Protein AF-0000000084680022 (afdb_homodimer)

Foldseek 3Di:
DPPDPPPDDPDPPPPPDPPPDPPDPQPPPCVLVVLLVVLVVVLVVLLVVCVVVLDCPSLLVLLQSLLCSVLVSLLVVCCNPPCVPLNNQLLVLLLVLLLVLQQVLLPVEPLVPLPPDLVVLLVVLLVSLVSSLVSNLVSCQVPLPQFALVSQLSSQLSSQSSNRRNNLSSRLVVLCVVCVSVCVVLSCLQRSLCSNLVSLLSSLLSSLLRSVQRNPRDSVRDTDPDPVSVVSSSVSSNLSSQLVCQLSVLVVVLCVVVVVPPPPVLPNSSHGPPDDPVSSVSSSCRNSVSNVVSVVVSVVSSVVSVVVRVVVVPDD/DPPDPPDDDPPPPPPPDPDPDPPPPQPPPCVLVVLLVVLVVVLVVLLVVCVVVLDCPSLLVLLQSLLCSVLVSLLVVCCNPPCVPLNNQLLVLLLVLLLVLQQVLLQVECLVPLPPDLVVLLVVLLVSLVSSLVSNLVSCQVPLPQFALVSQLSSQLSSQSSNRRNNLSSRLVVLCVVCVSVCVVLSCLQRSLCSNLVSLLSSLLSSLLRSVQRNPRDSVRDTDPDPVSVVSSSVSSNLSSQLVCQLSVLVVVLCVVVVVPPPPPLPNSPHGPPDDPVSSVSSSCRNSVSNVVSCVVSVVSSVVSVVVRVVVVPDD

Organism: Streptomyces collinus (strain DSM 40733 / Tue 365) (NCBI:txid1214242)

Secondary structure (DSSP, 8-state):
----PPP---------------------TTHHHHHHHHHHHHHHHHHHHHHHHT-GGGHHHHHHHHHHHHHHHHHHHHHHHHHHHH-HHHHHHHHHHHHHHHHHHTTS-GGGSTT--HHHHHHHHHHHHHHHHHHHHHHTTT-TT--SHHHHHHHHHHHHHHHHHHHHHHHHHHHHHHHTTTTHHHHIIIIIHHHHHHHHHHHHHHHHHHHHHHHT--TTS-----HHHHHHHHHHHHHHHHHHHHHHHHHHHHHHHHT--TTS-GGGGSS-SS--HHHHHHHHHHHHHHHHHHHHHHHHHHHHHHHH-GGGTT--/---PPPP---------------------TTHHHHHHHHHHHHHHHHHHHHHHHT-GGGHHHHHHHHHHHHHHHHHHHHHHHHHHHH-HHHHHHHHHHHHHHHHHHTTS-GGGSTT--HHHHHHHHHHHHHHHHHHHHHHTTT-TT--SHHHHHHHHHHHHHHHHHHHHHHHHHHHHHHHTTTTHHHHIIIIIHHHHHHHHHHHHHHHHHHHHHHHT--TTS-----HHHHHHHHHHHHHHHHHHHHHHHHHHHHHHHHT--TTS-GGGGSS-SS--HHHHHHHHHHHHHHHHHHHHHHHHHHHHHHHH-GGGTT--

Nearest PDB structures (foldseek):
  7d3s-assembly1_R  TM=1.912E-01  e=2.525E+00  Homo sapiens

Radius of gyration: 28.21 Å; Cα contacts (8 Å, |Δi|>4): 951; chains: 2; bounding box: 65×113×78 Å

Solvent-accessible surface area (backbone atoms only — not comparable to full-atom values): 32234 Å² total; per-residue (Å²): 136,81,78,74,77,75,83,76,75,80,74,77,74,69,77,66,82,75,72,71,74,75,74,73,79,71,66,70,88,61,54,33,59,53,51,44,53,52,48,52,50,50,46,50,51,47,50,51,50,26,63,74,62,72,42,68,51,40,46,36,26,46,38,50,48,33,18,37,46,62,39,53,31,46,52,45,41,44,46,74,73,37,23,88,80,62,31,59,51,49,46,52,40,15,20,48,40,15,29,64,56,8,30,66,47,7,24,69,48,49,93,64,42,71,76,49,52,74,63,54,39,37,53,51,26,38,51,48,51,51,49,46,52,50,34,43,51,60,58,40,60,88,40,42,84,70,49,30,38,65,52,11,32,55,40,17,21,29,16,20,18,22,20,28,22,40,23,38,32,9,42,43,45,48,52,42,30,73,45,46,62,73,51,54,67,59,43,47,53,50,45,46,54,38,31,49,52,50,34,56,47,39,13,46,37,33,8,42,34,26,14,51,33,22,52,54,34,38,85,86,38,49,74,52,93,42,68,68,36,53,52,40,43,52,52,34,14,50,47,47,21,50,37,63,42,18,52,58,50,16,53,51,52,40,30,62,73,68,64,53,55,89,71,63,76,28,59,74,80,64,46,71,52,94,59,54,74,66,50,52,50,49,28,34,49,39,24,47,48,37,36,54,58,48,36,49,61,51,51,52,51,41,49,54,52,57,64,67,42,65,72,60,78,71,56,128,137,81,77,72,78,75,82,77,76,80,74,77,76,70,78,68,81,75,72,72,74,77,73,74,76,71,65,68,87,61,54,34,58,53,50,46,52,52,49,50,51,49,47,50,52,48,50,52,52,24,63,74,62,71,41,69,51,40,48,36,26,45,39,51,48,33,19,37,44,62,38,51,29,47,52,45,41,45,46,75,73,37,23,88,80,63,31,58,50,50,47,52,40,14,20,49,41,16,28,63,56,8,29,65,45,7,25,68,46,51,92,68,40,76,77,49,52,73,64,53,40,37,53,51,27,39,51,49,51,50,49,46,51,49,34,43,52,59,58,40,60,87,40,40,84,71,50,30,38,64,51,10,33,54,40,17,21,30,18,21,17,21,18,28,21,41,22,38,31,7,42,42,45,49,52,42,29,73,46,45,64,73,50,53,67,58,42,48,53,51,45,46,53,38,29,49,53,51,34,56,48,39,13,47,38,33,9,43,35,24,14,51,35,24,51,54,34,37,84,87,38,50,75,51,91,42,68,68,36,53,51,40,42,53,52,35,14,50,47,47,19,52,38,64,42,18,53,60,49,15,52,52,51,40,31,63,73,66,63,53,53,90,71,61,76,28,56,73,82,65,47,70,51,93,59,54,73,66,50,53,51,49,28,33,51,37,26,46,48,36,36,53,59,48,35,48,62,51,51,52,51,42,50,54,52,53,63,67,41,65,73,54,78,73,56,128

Structure (mmCIF, N/CA/C/O backbone):
data_AF-0000000084680022-model_v1
#
loop_
_entity.id
_entity.type
_entity.pdbx_description
1 polymer 'Integral membrane protein'
#
loop_
_atom_site.group_PDB
_atom_site.id
_atom_site.type_symbol
_atom_site.label_atom_id
_atom_site.label_alt_id
_atom_site.label_comp_id
_atom_site.label_asym_id
_atom_site.label_entity_id
_atom_site.label_seq_id
_atom_site.pdbx_PDB_ins_code
_atom_site.Cartn_x
_atom_site.Cartn_y
_atom_site.Cartn_z
_atom_site.occupancy
_atom_site.B_iso_or_equiv
_atom_site.auth_seq_id
_atom_site.auth_comp_id
_atom_site.auth_asym_id
_atom_site.auth_atom_id
_atom_site.pdbx_PDB_model_num
ATOM 1 N N . MET A 1 1 ? -22.984 80.25 22.875 1 34.81 1 MET A N 1
ATOM 2 C CA . MET A 1 1 ? -23.125 79.312 21.781 1 34.81 1 MET A CA 1
ATOM 3 C C . MET A 1 1 ? -22.047 78.188 21.844 1 34.81 1 MET A C 1
ATOM 5 O O . MET A 1 1 ? -20.875 78.5 21.562 1 34.81 1 MET A O 1
ATOM 9 N N . THR A 1 2 ? -22.047 77.438 22.906 1 40.69 2 THR A N 1
ATOM 10 C CA . THR A 1 2 ? -21.172 76.312 23.359 1 40.69 2 THR A CA 1
ATOM 11 C C . THR A 1 2 ? -21.125 75.188 22.328 1 40.69 2 THR A C 1
ATOM 13 O O . THR A 1 2 ? -22.156 74.625 22.016 1 40.69 2 THR A O 1
ATOM 16 N N . HIS A 1 3 ? -20.281 75.375 21.344 1 40.59 3 HIS A N 1
ATOM 17 C CA . HIS A 1 3 ? -20.047 74.375 20.312 1 40.59 3 HIS A CA 1
ATOM 18 C C . HIS A 1 3 ? -19.766 73 20.922 1 40.59 3 HIS A C 1
ATOM 20 O O . HIS A 1 3 ? -18.891 72.875 21.781 1 40.59 3 HIS A O 1
ATOM 26 N N . SER A 1 4 ? -20.797 72.125 21 1 46.84 4 SER A N 1
ATOM 27 C CA . SER A 1 4 ? -20.703 70.75 21.453 1 46.84 4 SER A CA 1
ATOM 28 C C . SER A 1 4 ? -19.625 70 20.688 1 46.84 4 SER A C 1
ATOM 30 O O . SER A 1 4 ? -19.516 70.125 19.469 1 46.84 4 SER A O 1
ATOM 32 N N . PRO A 1 5 ? -18.547 69.562 21.406 1 50.31 5 PRO A N 1
ATOM 33 C CA . PRO A 1 5 ? -17.422 68.875 20.766 1 50.31 5 PRO A CA 1
ATOM 34 C C . PRO A 1 5 ? -17.891 67.688 19.875 1 50.31 5 PRO A C 1
ATOM 36 O O . PRO A 1 5 ? -18.969 67.188 20.109 1 50.31 5 PRO A O 1
ATOM 39 N N . PRO A 1 6 ? -17.453 67.625 18.625 1 50.94 6 PRO A N 1
ATOM 40 C CA . PRO A 1 6 ? -17.875 66.625 17.656 1 50.94 6 PRO A CA 1
ATOM 41 C C . PRO A 1 6 ? -17.797 65.25 18.219 1 50.94 6 PRO A C 1
ATOM 43 O O . PRO A 1 6 ? -17.047 64.938 19.172 1 50.94 6 PRO A O 1
ATOM 46 N N . PRO A 1 7 ? -18.766 64.312 17.938 1 46.91 7 PRO A N 1
ATOM 47 C CA . PRO A 1 7 ? -18.844 62.938 18.438 1 46.91 7 PRO A CA 1
ATOM 48 C C . PRO A 1 7 ? -17.547 62.156 18.234 1 46.91 7 PRO A C 1
ATOM 50 O O . PRO A 1 7 ? -16.766 62.469 17.344 1 46.91 7 PRO A O 1
ATOM 53 N N . GLY A 1 8 ? -16.922 61.625 19.266 1 40.09 8 GLY A N 1
ATOM 54 C CA . GLY A 1 8 ? -15.68 60.875 19.406 1 40.09 8 GLY A CA 1
ATOM 55 C C . GLY A 1 8 ? -15.523 59.812 18.344 1 40.09 8 GLY A C 1
ATOM 56 O O . GLY A 1 8 ? -16.5 59.375 17.734 1 40.09 8 GLY A O 1
ATOM 57 N N . MET A 1 9 ? -14.398 59.75 17.578 1 48.31 9 MET A N 1
ATOM 58 C CA . MET A 1 9 ? -13.992 58.781 16.562 1 48.31 9 MET A CA 1
ATOM 59 C C . MET A 1 9 ? -14.281 57.344 17.031 1 48.31 9 MET A C 1
ATOM 61 O O . MET A 1 9 ? -14.062 57.031 18.203 1 48.31 9 MET A O 1
ATOM 65 N N . PRO A 1 10 ? -15.18 56.625 16.266 1 48.75 10 PRO A N 1
ATOM 66 C CA . PRO A 1 10 ? -15.445 55.25 16.688 1 48.75 10 PRO A CA 1
ATOM 67 C C . PRO A 1 10 ? -14.164 54.469 17 1 48.75 10 PRO A C 1
ATOM 69 O O . PRO A 1 10 ? -13.148 54.656 16.312 1 48.75 10 PRO A O 1
ATOM 72 N N . ARG A 1 11 ? -13.898 54.125 18.234 1 49.25 11 ARG A N 1
ATOM 73 C CA . ARG A 1 11 ? -12.789 53.25 18.625 1 49.25 11 ARG A CA 1
ATOM 74 C C . ARG A 1 11 ? -12.703 52.031 17.719 1 49.25 11 ARG A C 1
ATOM 76 O O . ARG A 1 11 ? -13.695 51.312 17.547 1 49.25 11 ARG A O 1
ATOM 83 N N . ALA A 1 12 ? -11.797 51.969 16.781 1 50.91 12 ALA A N 1
ATOM 84 C CA . ALA A 1 12 ? -11.492 50.781 16.016 1 50.91 12 ALA A CA 1
ATOM 85 C C . ALA A 1 12 ? -11.492 49.531 16.922 1 50.91 12 ALA A C 1
ATOM 87 O O . ALA A 1 12 ? -10.75 49.5 17.906 1 50.91 12 ALA A O 1
ATOM 88 N N . ARG A 1 13 ? -12.617 48.812 17.031 1 41.69 13 ARG A N 1
ATOM 89 C CA . ARG A 1 13 ? -12.602 47.5 17.703 1 41.69 13 ARG A CA 1
ATOM 90 C C . ARG A 1 13 ? -11.398 46.688 17.266 1 41.69 13 ARG A C 1
ATOM 92 O O . ARG A 1 13 ? -11.258 46.344 16.094 1 41.69 13 ARG A O 1
ATOM 99 N N . ILE A 1 14 ? -10.289 46.75 17.953 1 44.25 14 ILE A N 1
ATOM 100 C CA . ILE A 1 14 ? -9.188 45.812 17.719 1 44.25 14 ILE A CA 1
ATOM 101 C C . ILE A 1 14 ? -9.734 44.375 17.641 1 44.25 14 ILE A C 1
ATOM 103 O O . ILE A 1 14 ? -10.414 43.906 18.547 1 44.25 14 ILE A O 1
ATOM 107 N N . PRO A 1 15 ? -9.914 43.875 16.391 1 42.03 15 PRO A N 1
ATOM 108 C CA . PRO A 1 15 ? -10.344 42.469 16.391 1 42.03 15 PRO A CA 1
ATOM 109 C C . PRO A 1 15 ? -9.648 41.625 17.469 1 42.03 15 PRO A C 1
ATOM 111 O O . PRO A 1 15 ? -8.508 41.938 17.844 1 42.03 15 PRO A O 1
ATOM 114 N N . GLY A 1 16 ? -10.359 41.125 18.469 1 39.59 16 GLY A N 1
ATOM 115 C CA . GLY A 1 16 ? -9.852 40.219 19.484 1 39.59 16 GLY A CA 1
ATOM 116 C C . GLY A 1 16 ? -8.812 39.25 18.969 1 39.59 16 GLY A C 1
ATOM 117 O O . GLY A 1 16 ? -8.641 39.125 17.75 1 39.59 16 GLY A O 1
ATOM 118 N N . PRO A 1 17 ? -7.875 38.844 19.797 1 39.25 17 PRO A N 1
ATOM 119 C CA . PRO A 1 17 ? -6.828 37.906 19.375 1 39.25 17 PRO A CA 1
ATOM 120 C C . PRO A 1 17 ? -7.371 36.75 18.547 1 39.25 17 PRO A C 1
ATOM 122 O O . PRO A 1 17 ? -8.492 36.281 18.781 1 39.25 17 PRO A O 1
ATOM 125 N N . GLN A 1 18 ? -7.137 36.688 17.281 1 37.09 18 GLN A N 1
ATOM 126 C CA . GLN A 1 18 ? -7.441 35.562 16.438 1 37.09 18 GLN A CA 1
ATOM 127 C C . GLN A 1 18 ? -7.211 34.25 17.188 1 37.09 18 GLN A C 1
ATOM 129 O O . GLN A 1 18 ? -6.176 34.062 17.828 1 37.09 18 GLN A O 1
ATOM 134 N N . GLN A 1 19 ? -8.25 33.594 17.734 1 39 19 GLN A N 1
ATOM 135 C CA . GLN A 1 19 ? -8.133 32.25 18.344 1 39 19 GLN A CA 1
ATOM 136 C C . GLN A 1 19 ? -7.102 31.406 17.625 1 39 19 GLN A C 1
ATOM 138 O O . GLN A 1 19 ? -7.047 31.406 16.391 1 39 19 GLN A O 1
ATOM 143 N N . PRO A 1 20 ? -5.965 31.078 18.234 1 38.44 20 PRO A N 1
ATOM 144 C CA . PRO A 1 20 ? -4.992 30.203 17.594 1 38.44 20 PRO A CA 1
ATOM 145 C C . PRO A 1 20 ? -5.648 29.062 16.812 1 38.44 20 PRO A C 1
ATOM 147 O O . PRO A 1 20 ? -6.766 28.641 17.141 1 38.44 20 PRO A O 1
ATOM 150 N N . PRO A 1 21 ? -5.398 28.891 15.594 1 38.5 21 PRO A N 1
ATOM 151 C CA . PRO A 1 21 ? -5.984 27.766 14.852 1 38.5 21 PRO A CA 1
ATOM 152 C C . PRO A 1 21 ? -6.035 26.484 15.68 1 38.5 21 PRO A C 1
ATOM 154 O O . PRO A 1 21 ? -5.223 26.297 16.594 1 38.5 21 PRO A O 1
ATOM 157 N N . PRO A 1 22 ? -7.164 25.875 15.867 1 39.44 22 PRO A N 1
ATOM 158 C CA . PRO A 1 22 ? -7.25 24.656 16.672 1 39.44 22 PRO A CA 1
ATOM 159 C C . PRO A 1 22 ? -6.066 23.734 16.453 1 39.44 22 PRO A C 1
ATOM 161 O O . PRO A 1 22 ? -5.469 23.719 15.375 1 39.44 22 PRO A O 1
ATOM 164 N N . PRO A 1 23 ? -5.352 23.312 17.5 1 38.84 23 PRO A N 1
ATOM 165 C CA . PRO A 1 23 ? -4.207 22.406 17.406 1 38.84 23 PRO A CA 1
ATOM 166 C C . PRO A 1 23 ? -4.469 21.219 16.484 1 38.84 23 PRO A C 1
ATOM 168 O O . PRO A 1 23 ? -5.617 20.828 16.297 1 38.84 23 PRO A O 1
ATOM 171 N N . PHE A 1 24 ? -3.744 21.016 15.508 1 42.38 24 PHE A N 1
ATOM 172 C CA . PHE A 1 24 ? -3.818 19.844 14.656 1 42.38 24 PHE A CA 1
ATOM 173 C C . PHE A 1 24 ? -4.148 18.609 15.477 1 42.38 24 PHE A C 1
ATOM 175 O O . PHE A 1 24 ? -3.594 18.406 16.562 1 42.38 24 PHE A O 1
ATOM 182 N N . PRO A 1 25 ? -5.316 18.141 15.414 1 44.28 25 PRO A N 1
ATOM 183 C CA . PRO A 1 25 ? -5.602 16.953 16.219 1 44.28 25 PRO A CA 1
ATOM 184 C C . PRO A 1 25 ? -4.465 15.938 16.188 1 44.28 25 PRO A C 1
ATOM 186 O O . PRO A 1 25 ? -3.945 15.609 15.117 1 44.28 25 PRO A O 1
ATOM 189 N N . ARG A 1 26 ? -3.607 15.758 17.266 1 48.06 26 ARG A N 1
ATOM 190 C CA . ARG A 1 26 ? -2.439 14.914 17.516 1 48.06 26 ARG A CA 1
ATOM 191 C C . ARG A 1 26 ? -2.781 13.438 17.344 1 48.06 26 ARG A C 1
ATOM 193 O O . ARG A 1 26 ? -3.809 12.969 17.828 1 48.06 26 ARG A O 1
ATOM 200 N N . ILE A 1 27 ? -2.566 12.781 16.203 1 52.75 27 ILE A N 1
ATOM 201 C CA . ILE A 1 27 ? -2.557 11.328 16.25 1 52.75 27 ILE A CA 1
ATOM 202 C C . ILE A 1 27 ? -1.976 10.859 17.594 1 52.75 27 ILE A C 1
ATOM 204 O O . ILE A 1 27 ? -1.003 11.43 18.078 1 52.75 27 ILE A O 1
ATOM 208 N N . ALA A 1 28 ? -2.863 10.055 18.344 1 55.22 28 ALA A N 1
ATOM 209 C CA . ALA A 1 28 ? -2.414 9.57 19.641 1 55.22 28 ALA A CA 1
ATOM 210 C C . ALA A 1 28 ? -0.95 9.141 19.594 1 55.22 28 ALA A C 1
ATOM 212 O O . ALA A 1 28 ? -0.526 8.469 18.656 1 55.22 28 ALA A O 1
ATOM 213 N N . ALA A 1 29 ? -0.15 9.586 20.328 1 65.69 29 ALA A N 1
ATOM 214 C CA . ALA A 1 29 ? 1.245 9.227 20.547 1 65.69 29 ALA A CA 1
ATOM 215 C C . ALA A 1 29 ? 1.397 7.715 20.719 1 65.69 29 ALA A C 1
ATOM 217 O O . ALA A 1 29 ? 0.64 7.09 21.469 1 65.69 29 ALA A O 1
ATOM 218 N N . GLY A 1 30 ? 2.041 6.984 19.688 1 80.12 30 GLY A N 1
ATOM 219 C CA . GLY A 1 30 ? 2.393 5.578 19.844 1 80.12 30 GLY A CA 1
ATOM 220 C C . GLY A 1 30 ? 1.586 4.664 18.938 1 80.12 30 GLY A C 1
ATOM 221 O O . GLY A 1 30 ? 1.632 3.441 19.078 1 80.12 30 GLY A O 1
ATOM 222 N N . LEU A 1 31 ? 0.825 5.129 18.078 1 80.69 31 LEU A N 1
ATOM 223 C CA . LEU A 1 31 ? 0.017 4.332 17.172 1 80.69 31 LEU A CA 1
ATOM 224 C C . LEU A 1 31 ? 0.897 3.424 16.312 1 80.69 31 LEU A C 1
ATOM 226 O O . LEU A 1 31 ? 0.506 2.299 15.992 1 80.69 31 LEU A O 1
ATOM 230 N N . TRP A 1 32 ? 2.088 3.895 16.016 1 87.94 32 TRP A N 1
ATOM 231 C CA . TRP A 1 32 ? 2.971 3.092 15.18 1 87.94 32 TRP A CA 1
ATOM 232 C C . TRP A 1 32 ? 3.396 1.816 15.898 1 87.94 32 TRP A C 1
ATOM 234 O O . TRP A 1 32 ? 3.521 0.758 15.281 1 87.94 32 TRP A O 1
ATOM 244 N N . LYS A 1 33 ? 3.527 1.82 17.234 1 90.81 33 LYS A N 1
ATOM 245 C CA . LYS A 1 33 ? 3.891 0.632 18 1 90.81 33 LYS A CA 1
ATOM 246 C C . LYS A 1 33 ? 2.75 -0.382 18.016 1 90.81 33 LYS A C 1
ATOM 248 O O . LYS A 1 33 ? 2.982 -1.586 17.875 1 90.81 33 LYS A O 1
ATOM 253 N N . ARG A 1 34 ? 1.605 0.079 18.156 1 86.81 34 ARG A N 1
ATOM 254 C CA . ARG A 1 34 ? 0.437 -0.795 18.172 1 86.81 34 ARG A CA 1
ATOM 255 C C . ARG A 1 34 ? 0.204 -1.418 16.797 1 86.81 34 ARG A C 1
ATOM 257 O O . ARG A 1 34 ? -0.15 -2.596 16.703 1 86.81 34 ARG A O 1
ATOM 264 N N . CYS A 1 35 ? 0.369 -0.614 15.766 1 88.69 35 CYS A N 1
ATOM 265 C CA . CYS A 1 35 ? 0.214 -1.122 14.414 1 88.69 35 CYS A CA 1
ATOM 266 C C . CYS A 1 35 ? 1.272 -2.174 14.102 1 88.69 35 CYS A C 1
ATOM 268 O O . CYS A 1 35 ? 0.98 -3.18 13.453 1 88.69 35 CYS A O 1
ATOM 270 N N . LEU A 1 36 ? 2.451 -1.924 14.586 1 92.75 36 LEU A N 1
ATOM 271 C CA . LEU A 1 36 ? 3.518 -2.891 14.352 1 92.75 36 LEU A CA 1
ATOM 272 C C . LEU A 1 36 ? 3.236 -4.199 15.086 1 92.75 36 LEU A C 1
ATOM 274 O O . LEU A 1 36 ? 3.293 -5.273 14.492 1 92.75 36 LEU A O 1
ATOM 278 N N . ALA A 1 37 ? 2.928 -4.074 16.344 1 92.88 37 ALA A N 1
ATOM 279 C CA . ALA A 1 37 ? 2.648 -5.258 17.156 1 92.88 37 ALA A CA 1
ATOM 280 C C . ALA A 1 37 ? 1.418 -5.996 16.641 1 92.88 37 ALA A C 1
ATOM 282 O O . ALA A 1 37 ? 1.44 -7.223 16.484 1 92.88 37 ALA A O 1
ATOM 283 N N . GLY A 1 38 ? 0.369 -5.285 16.406 1 91.06 38 GLY A N 1
ATOM 284 C CA . GLY A 1 38 ? -0.842 -5.891 15.875 1 91.06 38 GLY A CA 1
ATOM 285 C C . GLY A 1 38 ? -0.647 -6.512 14.508 1 91.06 38 GLY A C 1
ATOM 286 O O . GLY A 1 38 ? -1.161 -7.602 14.234 1 91.06 38 GLY A O 1
ATOM 287 N N . GLY A 1 39 ? 0.062 -5.781 13.617 1 92.62 39 GLY A N 1
ATOM 288 C CA . GLY A 1 39 ? 0.348 -6.312 12.297 1 92.62 39 GLY A CA 1
ATOM 289 C C . GLY A 1 39 ? 1.192 -7.574 12.336 1 92.62 39 GLY A C 1
ATOM 290 O O . GLY A 1 39 ? 0.933 -8.523 11.594 1 92.62 39 GLY A O 1
ATOM 291 N N . LEU A 1 40 ? 2.207 -7.586 13.195 1 92.56 40 LEU A N 1
ATOM 292 C CA . LEU A 1 40 ? 3.061 -8.758 13.328 1 92.56 40 LEU A CA 1
ATOM 293 C C . LEU A 1 40 ? 2.279 -9.938 13.891 1 92.56 40 LEU A C 1
ATOM 295 O O . LEU A 1 40 ? 2.453 -11.078 13.445 1 92.56 40 LEU A O 1
ATOM 299 N N . ALA A 1 41 ? 1.472 -9.695 14.859 1 92.56 41 ALA A N 1
ATOM 300 C CA . ALA A 1 41 ? 0.63 -10.75 15.422 1 92.56 41 ALA A CA 1
ATOM 301 C C . ALA A 1 41 ? -0.311 -11.32 14.367 1 92.56 41 ALA A C 1
ATOM 303 O O . ALA A 1 41 ? -0.448 -12.547 14.242 1 92.56 41 ALA A O 1
ATOM 304 N N . ALA A 1 42 ? -0.919 -10.461 13.633 1 91.25 42 ALA A N 1
ATOM 305 C CA . ALA A 1 42 ? -1.831 -10.898 12.578 1 91.25 42 ALA A CA 1
ATOM 306 C C . ALA A 1 42 ? -1.092 -11.703 11.508 1 91.25 42 ALA A C 1
ATOM 308 O O . ALA A 1 42 ? -1.573 -12.75 11.062 1 91.25 42 ALA A O 1
ATOM 309 N N . TRP A 1 43 ? 0.002 -11.172 11.125 1 91.75 43 TRP A N 1
ATOM 310 C CA . TRP A 1 43 ? 0.792 -11.875 10.117 1 91.75 43 TRP A CA 1
ATOM 311 C C . TRP A 1 43 ? 1.184 -13.266 10.602 1 91.75 43 TRP A C 1
ATOM 313 O O . TRP A 1 43 ? 1.077 -14.242 9.852 1 91.75 43 TRP A O 1
ATOM 323 N N . THR A 1 44 ? 1.642 -13.367 11.836 1 90.88 44 THR A N 1
ATOM 324 C CA . THR A 1 44 ? 2.055 -14.641 12.414 1 90.88 44 THR A CA 1
ATOM 325 C C . THR A 1 44 ? 0.874 -15.602 12.492 1 90.88 44 THR A C 1
ATOM 327 O O . THR A 1 44 ? 1.006 -16.781 12.172 1 90.88 44 THR A O 1
ATOM 330 N N . LEU A 1 45 ? -0.24 -15.117 12.883 1 88.88 45 LEU A N 1
ATOM 331 C CA . LEU A 1 45 ? -1.433 -15.953 12.984 1 88.88 45 LEU A CA 1
ATOM 332 C C . LEU A 1 45 ? -1.847 -16.484 11.609 1 88.88 45 LEU A C 1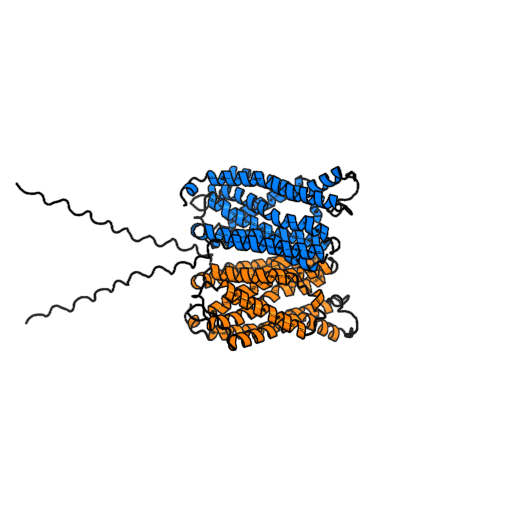
ATOM 334 O O . LEU A 1 45 ? -2.188 -17.656 11.469 1 88.88 45 LEU A O 1
ATOM 338 N N . ILE A 1 46 ? -1.797 -15.641 10.625 1 87 46 ILE A N 1
ATOM 339 C CA . ILE A 1 46 ? -2.154 -16.047 9.266 1 87 46 ILE A CA 1
ATOM 340 C C . ILE A 1 46 ? -1.137 -17.047 8.742 1 87 46 ILE A C 1
ATOM 342 O O . ILE A 1 46 ? -1.504 -18.031 8.086 1 87 46 ILE A O 1
ATOM 346 N N . ALA A 1 47 ? 0.088 -16.828 9.016 1 86.25 47 ALA A N 1
ATOM 347 C CA . ALA A 1 47 ? 1.146 -17.734 8.586 1 86.25 47 ALA A CA 1
ATOM 348 C C . ALA A 1 47 ? 0.976 -19.109 9.219 1 86.25 47 ALA A C 1
ATOM 350 O O . ALA A 1 47 ? 1.122 -20.141 8.547 1 86.25 47 ALA A O 1
ATOM 351 N N . VAL A 1 48 ? 0.691 -19.094 10.508 1 85.31 48 VAL A N 1
ATOM 352 C CA . VAL A 1 48 ? 0.494 -20.359 11.227 1 85.31 48 VAL A CA 1
ATOM 353 C C . VAL A 1 48 ? -0.724 -21.078 10.664 1 85.31 48 VAL A C 1
ATOM 355 O O . VAL A 1 48 ? -0.682 -22.297 10.445 1 85.31 48 VAL A O 1
ATOM 358 N N . ALA A 1 49 ? -1.783 -20.391 10.375 1 82.62 49 ALA A N 1
ATOM 359 C CA . ALA A 1 49 ? -2.98 -21 9.789 1 82.62 49 ALA A CA 1
ATOM 360 C C . ALA A 1 49 ? -2.695 -21.547 8.398 1 82.62 49 ALA A C 1
ATOM 362 O O . ALA A 1 49 ? -3.16 -22.641 8.047 1 82.62 49 ALA A O 1
ATOM 363 N N . ALA A 1 50 ? -2.012 -20.781 7.637 1 80.56 50 ALA A N 1
ATOM 364 C CA . ALA A 1 50 ? -1.646 -21.234 6.297 1 80.56 50 ALA A CA 1
ATOM 365 C C . ALA A 1 50 ? -0.777 -22.484 6.355 1 80.56 50 ALA A C 1
ATOM 367 O O . ALA A 1 50 ? -0.945 -23.391 5.547 1 80.56 50 ALA A O 1
ATOM 368 N N . TYR A 1 51 ? 0.167 -22.453 7.285 1 77.56 51 TYR A N 1
ATOM 369 C CA . TYR A 1 51 ? 1.046 -23.609 7.461 1 77.56 51 TYR A CA 1
ATOM 370 C C . TYR A 1 51 ? 0.254 -24.844 7.879 1 77.56 51 TYR A C 1
ATOM 372 O O . TYR A 1 51 ? 0.491 -25.938 7.371 1 77.56 51 TYR A O 1
ATOM 380 N N . ALA A 1 52 ? -0.723 -24.656 8.719 1 80.12 52 ALA A N 1
ATOM 381 C CA . ALA A 1 52 ? -1.525 -25.766 9.242 1 80.12 52 ALA A CA 1
ATOM 382 C C . ALA A 1 52 ? -2.479 -26.312 8.18 1 80.12 52 ALA A C 1
ATOM 384 O O . ALA A 1 52 ? -2.705 -27.516 8.102 1 80.12 52 ALA A O 1
ATOM 385 N N . THR A 1 53 ? -2.965 -25.438 7.324 1 75.62 53 THR A N 1
ATOM 386 C CA . THR A 1 53 ? -3.959 -25.859 6.344 1 75.62 53 THR A CA 1
ATOM 387 C C . THR A 1 53 ? -3.297 -26.172 5.008 1 75.62 53 THR A C 1
ATOM 389 O O . THR A 1 53 ? -3.93 -26.75 4.121 1 75.62 53 THR A O 1
ATOM 392 N N . ARG A 1 54 ? -2.08 -25.844 4.863 1 72.19 54 ARG A N 1
ATOM 393 C CA . ARG A 1 54 ? -1.334 -26 3.621 1 72.19 54 ARG A CA 1
ATOM 394 C C . ARG A 1 54 ? -2.086 -25.391 2.447 1 72.19 54 ARG A C 1
ATOM 396 O O . ARG A 1 54 ? -2.088 -25.938 1.345 1 72.19 54 ARG A O 1
ATOM 403 N N . GLY A 1 55 ? -2.881 -24.391 2.807 1 72.38 55 GLY A N 1
ATOM 404 C CA . GLY A 1 55 ? -3.686 -23.766 1.771 1 72.38 55 GLY A CA 1
ATOM 405 C C . GLY A 1 55 ? -3.074 -22.484 1.237 1 72.38 55 GLY A C 1
ATOM 406 O O . GLY A 1 55 ? -2.461 -21.719 1.988 1 72.38 55 GLY A O 1
ATOM 407 N N . ALA A 1 56 ? -3.211 -22.281 -0.027 1 75.44 56 ALA A N 1
ATOM 408 C CA . ALA A 1 56 ? -2.656 -21.109 -0.703 1 75.44 56 ALA A CA 1
ATOM 409 C C . ALA A 1 56 ? -3.57 -19.906 -0.538 1 75.44 56 ALA A C 1
ATOM 411 O O . ALA A 1 56 ? -3.199 -18.781 -0.902 1 75.44 56 ALA A O 1
ATOM 412 N N . ALA A 1 57 ? -4.676 -20.156 0.169 1 76.44 57 ALA A N 1
ATOM 413 C CA . ALA A 1 57 ? -5.68 -19.109 0.255 1 76.44 57 ALA A CA 1
ATOM 414 C C . ALA A 1 57 ? -5.16 -17.922 1.054 1 76.44 57 ALA A C 1
ATOM 416 O O . ALA A 1 57 ? -5.543 -16.766 0.799 1 76.44 57 ALA A O 1
ATOM 417 N N . ALA A 1 58 ? -4.203 -18.125 1.932 1 84.12 58 ALA A N 1
ATOM 418 C CA . ALA A 1 58 ? -3.727 -17.078 2.836 1 84.12 58 ALA A CA 1
ATOM 419 C C . ALA A 1 58 ? -2.529 -16.344 2.242 1 84.12 58 ALA A C 1
ATOM 421 O O . ALA A 1 58 ? -2.107 -15.312 2.764 1 84.12 58 ALA A O 1
ATOM 422 N N . LEU A 1 59 ? -2.066 -16.766 1.119 1 85.19 59 LEU A N 1
ATOM 423 C CA . LEU A 1 59 ? -0.81 -16.281 0.567 1 85.19 59 LEU A CA 1
ATOM 424 C C . LEU A 1 59 ? -0.906 -14.797 0.235 1 85.19 59 LEU A C 1
ATOM 426 O O . LEU A 1 59 ? -0.01 -14.016 0.573 1 85.19 59 LEU A O 1
ATOM 430 N N . PRO A 1 60 ? -2 -14.414 -0.333 1 85.94 60 PRO A N 1
ATOM 431 C CA . PRO A 1 60 ? -2.068 -12.992 -0.659 1 85.94 60 PRO A CA 1
ATOM 432 C C . PRO A 1 60 ? -1.992 -12.094 0.577 1 85.94 60 PRO A C 1
ATOM 434 O O . PRO A 1 60 ? -1.281 -11.086 0.572 1 85.94 60 PRO A O 1
ATOM 437 N N . ALA A 1 61 ? -2.689 -12.484 1.608 1 89.5 61 ALA A N 1
ATOM 438 C CA . ALA A 1 61 ? -2.67 -11.711 2.844 1 89.5 61 ALA A CA 1
ATOM 439 C C . ALA A 1 61 ? -1.274 -11.688 3.459 1 89.5 61 ALA A C 1
ATOM 441 O O . ALA A 1 61 ? -0.823 -10.656 3.961 1 89.5 61 ALA A O 1
ATOM 442 N N . LEU A 1 62 ? -0.65 -12.781 3.377 1 89.81 62 LEU A N 1
ATOM 443 C CA . LEU A 1 62 ? 0.692 -12.883 3.939 1 89.81 62 LEU A CA 1
ATOM 444 C C . LEU A 1 62 ? 1.674 -12.008 3.166 1 89.81 62 LEU A C 1
ATOM 446 O O . LEU A 1 62 ? 2.5 -11.32 3.766 1 89.81 62 LEU A O 1
ATOM 450 N N . VAL A 1 63 ? 1.548 -12.055 1.9 1 89.12 63 VAL A N 1
ATOM 451 C CA . VAL A 1 63 ? 2.449 -11.297 1.038 1 89.12 63 VAL A CA 1
ATOM 452 C C . VAL A 1 63 ? 2.219 -9.805 1.236 1 89.12 63 VAL A C 1
ATOM 454 O O . VAL A 1 63 ? 3.17 -9.039 1.431 1 89.12 63 VAL A O 1
ATOM 457 N N . LEU A 1 64 ? 1.019 -9.414 1.271 1 91.31 64 LEU A N 1
ATOM 458 C CA . LEU A 1 64 ? 0.693 -7.992 1.375 1 91.31 64 LEU A CA 1
ATOM 459 C C . LEU A 1 64 ? 1.028 -7.461 2.764 1 91.31 64 LEU A C 1
ATOM 461 O O . LEU A 1 64 ? 1.67 -6.414 2.895 1 91.31 64 LEU A O 1
ATOM 465 N N . LEU A 1 65 ? 0.58 -8.172 3.746 1 92 65 LEU A N 1
ATOM 466 C CA . LEU A 1 65 ? 0.866 -7.719 5.105 1 92 65 LEU A CA 1
ATOM 467 C C . LEU A 1 65 ? 2.363 -7.758 5.387 1 92 65 LEU A C 1
ATOM 469 O O . LEU A 1 65 ? 2.912 -6.832 5.984 1 92 65 LEU A O 1
ATOM 473 N N . GLY A 1 66 ? 2.992 -8.766 4.988 1 91.56 66 GLY A N 1
ATOM 474 C CA . GLY A 1 66 ? 4.43 -8.875 5.188 1 91.56 66 GLY A CA 1
ATOM 475 C C . GLY A 1 66 ? 5.211 -7.781 4.48 1 91.56 66 GLY A C 1
ATOM 476 O O . GLY A 1 66 ? 6.16 -7.23 5.043 1 91.56 66 GLY A O 1
ATOM 477 N N . GLY A 1 67 ? 4.852 -7.477 3.285 1 91.88 67 GLY A N 1
ATOM 478 C CA . GLY A 1 67 ? 5.582 -6.512 2.477 1 91.88 67 GLY A CA 1
ATOM 479 C C . GLY A 1 67 ? 5.305 -5.074 2.865 1 91.88 67 GLY A C 1
ATOM 480 O O . GLY A 1 67 ? 6.164 -4.203 2.703 1 91.88 67 GLY A O 1
ATOM 481 N N . PHE A 1 68 ? 4.125 -4.801 3.412 1 93.75 68 PHE A N 1
ATOM 482 C CA . PHE A 1 68 ? 3.732 -3.41 3.611 1 93.75 68 PHE A CA 1
ATOM 483 C C . PHE A 1 68 ? 3.781 -3.041 5.09 1 93.75 68 PHE A C 1
ATOM 485 O O . PHE A 1 68 ? 3.777 -1.859 5.438 1 93.75 68 PHE A O 1
ATOM 492 N N . LEU A 1 69 ? 3.816 -4.008 5.977 1 93.94 69 LEU A N 1
ATOM 493 C CA . LEU A 1 69 ? 3.699 -3.715 7.402 1 93.94 69 LEU A CA 1
ATOM 494 C C . LEU A 1 69 ? 4.809 -2.771 7.855 1 93.94 69 LEU A C 1
ATOM 496 O O . LEU A 1 69 ? 4.531 -1.674 8.344 1 93.94 69 LEU A O 1
ATOM 500 N N . VAL A 1 70 ? 6.031 -3.123 7.598 1 94.44 70 VAL A N 1
ATOM 501 C CA . VAL A 1 70 ? 7.16 -2.348 8.094 1 94.44 70 VAL A CA 1
ATOM 502 C C . VAL A 1 70 ? 7.203 -0.99 7.395 1 94.44 70 VAL A C 1
ATOM 504 O O . VAL A 1 70 ? 7.309 0.049 8.047 1 94.44 70 VAL A O 1
ATOM 507 N N . PRO A 1 71 ? 7.008 -0.905 6.121 1 95.94 71 PRO A N 1
ATOM 508 C CA . PRO A 1 71 ? 7.02 0.391 5.438 1 95.94 71 PRO A CA 1
ATOM 509 C C . PRO A 1 71 ? 5.922 1.328 5.934 1 95.94 71 PRO A C 1
ATOM 511 O O . PRO A 1 71 ? 6.18 2.506 6.195 1 95.94 71 PRO A O 1
ATOM 514 N N . VAL A 1 72 ? 4.73 0.83 6.137 1 93.06 72 VAL A N 1
ATOM 515 C CA . VAL A 1 72 ? 3.609 1.666 6.555 1 93.06 72 VAL A CA 1
ATOM 516 C C . VAL A 1 72 ? 3.807 2.107 8.008 1 93.06 72 VAL A C 1
ATOM 518 O O . VAL A 1 72 ? 3.561 3.268 8.344 1 93.06 72 VAL A O 1
ATOM 521 N N . VAL A 1 73 ? 4.242 1.235 8.797 1 93.62 73 VAL A N 1
ATOM 522 C CA . VAL A 1 73 ? 4.488 1.562 10.195 1 93.62 73 VAL A CA 1
ATOM 523 C C . VAL A 1 73 ? 5.566 2.639 10.297 1 93.62 73 VAL A C 1
ATOM 525 O O . VAL A 1 73 ? 5.484 3.533 11.141 1 93.62 73 VAL A O 1
ATOM 528 N N . PHE A 1 74 ? 6.574 2.551 9.484 1 94.81 74 PHE A N 1
ATOM 529 C CA . PHE A 1 74 ? 7.613 3.574 9.484 1 94.81 74 PHE A CA 1
ATOM 530 C C . PHE A 1 74 ? 7.027 4.941 9.148 1 94.81 74 PHE A C 1
ATOM 532 O O . PHE A 1 74 ? 7.371 5.941 9.781 1 94.81 74 PHE A O 1
ATOM 539 N N . VAL A 1 75 ? 6.215 4.984 8.117 1 90.88 75 VAL A N 1
ATOM 540 C CA . VAL A 1 75 ? 5.598 6.25 7.727 1 90.88 75 VAL A CA 1
ATOM 541 C C . VAL A 1 75 ? 4.785 6.809 8.891 1 90.88 75 VAL A C 1
ATOM 543 O O . VAL A 1 75 ? 4.816 8.016 9.156 1 90.88 75 VAL A O 1
ATOM 546 N N . LEU A 1 76 ? 4.098 5.949 9.578 1 89.25 76 LEU A N 1
ATOM 547 C CA . LEU A 1 76 ? 3.336 6.375 10.742 1 89.25 76 LEU A CA 1
ATOM 548 C C . LEU A 1 76 ? 4.262 6.91 11.836 1 89.25 76 LEU A C 1
ATOM 550 O O . LEU A 1 76 ? 3.975 7.938 12.445 1 89.25 76 LEU A O 1
ATOM 554 N N . TRP A 1 77 ? 5.316 6.211 12.016 1 92.94 77 TRP A N 1
ATOM 555 C CA . TRP A 1 77 ? 6.312 6.648 12.984 1 92.94 77 TRP A CA 1
ATOM 556 C C . TRP A 1 77 ? 6.898 8 12.594 1 92.94 77 TRP A C 1
ATOM 558 O O . TRP A 1 77 ? 6.996 8.906 13.422 1 92.94 77 TRP A O 1
ATOM 568 N N . ALA A 1 78 ? 7.324 8.125 11.344 1 93 78 ALA A N 1
ATOM 569 C CA . ALA A 1 78 ? 7.895 9.367 10.836 1 93 78 ALA A CA 1
ATOM 570 C C . ALA A 1 78 ? 6.891 10.516 10.938 1 93 78 ALA A C 1
ATOM 572 O O . ALA A 1 78 ? 7.266 11.648 11.227 1 93 78 ALA A O 1
ATOM 573 N N . TYR A 1 79 ? 5.688 10.156 10.641 1 86.69 79 TYR A N 1
ATOM 574 C CA . TYR A 1 79 ? 4.613 11.141 10.758 1 86.69 79 TYR A CA 1
ATOM 575 C C . TYR A 1 79 ? 4.473 11.617 12.203 1 86.69 79 TYR A C 1
ATOM 577 O O . TYR A 1 79 ? 4.402 12.82 12.453 1 86.69 79 TYR A O 1
ATOM 585 N N . GLU A 1 80 ? 4.469 10.758 13.133 1 86 80 GLU A N 1
ATOM 586 C CA . GLU A 1 80 ? 4.266 11.086 14.539 1 86 80 GLU A CA 1
ATOM 587 C C . GLU A 1 80 ? 5.457 11.859 15.102 1 86 80 GLU A C 1
ATOM 589 O O . GLU A 1 80 ? 5.285 12.781 15.906 1 86 80 GLU A O 1
ATOM 594 N N . ARG A 1 81 ? 6.598 11.539 14.562 1 89.69 81 ARG A N 1
ATOM 595 C CA . ARG A 1 81 ? 7.793 12.055 15.219 1 89.69 81 ARG A CA 1
ATOM 596 C C . ARG A 1 81 ? 8.383 13.227 14.445 1 89.69 81 ARG A C 1
ATOM 598 O O . ARG A 1 81 ? 8.984 14.125 15.039 1 89.69 81 ARG A O 1
ATOM 605 N N . HIS A 1 82 ? 8.141 13.266 13.156 1 89.81 82 HIS A N 1
ATOM 606 C CA . HIS A 1 82 ? 8.953 14.195 12.367 1 89.81 82 HIS A CA 1
ATOM 607 C C . HIS A 1 82 ? 8.078 15.07 11.477 1 89.81 82 HIS A C 1
ATOM 609 O O . HIS A 1 82 ? 8.586 15.977 10.805 1 89.81 82 HIS A O 1
ATOM 615 N N . SER A 1 83 ? 6.773 14.898 11.523 1 85.62 83 SER A N 1
ATOM 616 C CA . SER A 1 83 ? 5.93 15.617 10.57 1 85.62 83 SER A CA 1
ATOM 617 C C . SER A 1 83 ? 5.926 17.109 10.859 1 85.62 83 SER A C 1
ATOM 619 O O . SER A 1 83 ? 5.758 17.922 9.945 1 85.62 83 SER A O 1
ATOM 621 N N . ARG A 1 84 ? 6.109 17.562 12.047 1 83.44 84 ARG A N 1
ATOM 622 C CA . ARG A 1 84 ? 6.133 18.984 12.391 1 83.44 84 ARG A CA 1
ATOM 623 C C . ARG A 1 84 ? 7.352 19.672 11.789 1 83.44 84 ARG A C 1
ATOM 625 O O . ARG A 1 84 ? 7.266 20.812 11.344 1 83.44 84 ARG A O 1
ATOM 632 N N . ASP A 1 85 ? 8.422 18.938 11.711 1 88.19 85 ASP A N 1
ATOM 633 C CA . ASP A 1 85 ? 9.672 19.516 11.227 1 88.19 85 ASP A CA 1
ATOM 634 C C . ASP A 1 85 ? 9.812 19.328 9.719 1 88.19 85 ASP A C 1
ATOM 636 O O . ASP A 1 85 ? 10.141 20.281 9 1 88.19 85 ASP A O 1
ATOM 640 N N . LEU A 1 86 ? 9.531 18.156 9.25 1 90.94 86 LEU A N 1
ATOM 641 C CA . LEU A 1 86 ? 9.797 17.812 7.855 1 90.94 86 LEU A CA 1
ATOM 642 C C . LEU A 1 86 ? 8.562 18.047 6.992 1 90.94 86 LEU A C 1
ATOM 644 O O . LEU A 1 86 ? 8.68 18.219 5.777 1 90.94 86 LEU A O 1
ATOM 648 N N . GLY A 1 87 ? 7.418 18.109 7.684 1 87.38 87 GLY A N 1
ATOM 649 C CA . GLY A 1 87 ? 6.184 18.188 6.918 1 87.38 87 GLY A CA 1
ATOM 650 C C . GLY A 1 87 ? 5.668 16.844 6.465 1 87.38 87 GLY A C 1
ATOM 651 O O . GLY A 1 87 ? 6.449 15.969 6.07 1 87.38 87 GLY A O 1
ATOM 652 N N . VAL A 1 88 ? 4.371 16.734 6.465 1 85.25 88 VAL A N 1
ATOM 653 C CA . VAL A 1 88 ? 3.713 15.484 6.066 1 85.25 88 VAL A CA 1
ATOM 654 C C . VAL A 1 88 ? 3.922 15.25 4.574 1 85.25 88 VAL A C 1
ATOM 656 O O . VAL A 1 88 ? 4.141 14.117 4.145 1 85.25 88 VAL A O 1
ATOM 659 N N . SER A 1 89 ? 3.939 16.297 3.83 1 85.88 89 SER A N 1
ATOM 660 C CA . SER A 1 89 ? 4.082 16.203 2.381 1 85.88 89 SER A CA 1
ATOM 661 C C . SER A 1 89 ? 5.426 15.594 1.994 1 85.88 89 SER A C 1
ATOM 663 O O . SER A 1 89 ? 5.508 14.789 1.064 1 85.88 89 SER A O 1
ATOM 665 N N . ALA A 1 90 ? 6.434 15.984 2.709 1 92.25 90 ALA A N 1
ATOM 666 C CA . ALA A 1 90 ? 7.762 15.461 2.406 1 92.25 90 ALA A CA 1
ATOM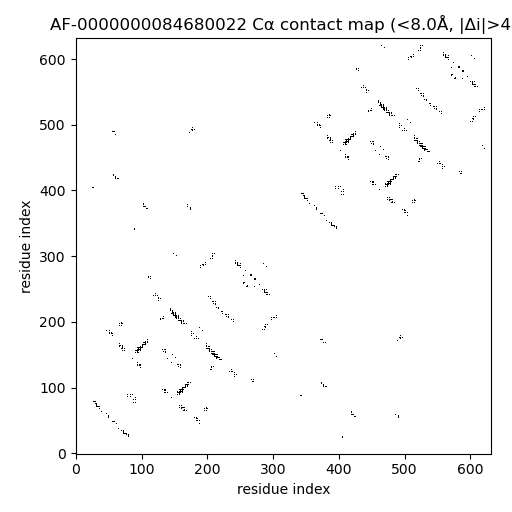 667 C C . ALA A 1 90 ? 7.848 13.969 2.725 1 92.25 90 ALA A C 1
ATOM 669 O O . ALA A 1 90 ? 8.375 13.188 1.933 1 92.25 90 ALA A O 1
ATOM 670 N N . ILE A 1 91 ? 7.285 13.602 3.838 1 93.19 91 ILE A N 1
ATOM 671 C CA . ILE A 1 91 ? 7.324 12.203 4.27 1 93.19 91 ILE A CA 1
ATOM 672 C C . ILE A 1 91 ? 6.531 11.336 3.289 1 93.19 91 ILE A C 1
ATOM 674 O O . ILE A 1 91 ? 7.047 10.352 2.768 1 93.19 91 ILE A O 1
ATOM 678 N N . LEU A 1 92 ? 5.332 11.727 2.971 1 88.5 92 LEU A N 1
ATOM 679 C CA . LEU A 1 92 ? 4.473 10.969 2.072 1 88.5 92 LEU A CA 1
ATOM 680 C C . LEU A 1 92 ? 4.996 11.023 0.642 1 88.5 92 LEU A C 1
ATOM 682 O O . LEU A 1 92 ? 4.961 10.023 -0.076 1 88.5 92 LEU A O 1
ATOM 686 N N . GLY A 1 93 ? 5.477 12.18 0.293 1 90.44 93 GLY A N 1
ATOM 687 C CA . GLY A 1 93 ? 6.027 12.32 -1.046 1 90.44 93 GLY A CA 1
ATOM 688 C C . GLY A 1 93 ? 7.215 11.406 -1.299 1 90.44 93 GLY A C 1
ATOM 689 O O . GLY A 1 93 ? 7.305 10.773 -2.354 1 90.44 93 GLY A O 1
ATOM 690 N N . CYS A 1 94 ? 8.078 11.367 -0.378 1 95.75 94 CYS A N 1
ATOM 691 C CA . CYS A 1 94 ? 9.25 10.508 -0.502 1 95.75 94 CYS A CA 1
ATOM 692 C C . CYS A 1 94 ? 8.859 9.039 -0.501 1 95.75 94 CYS A C 1
ATOM 694 O O . CYS A 1 94 ? 9.367 8.258 -1.306 1 95.75 94 CYS A O 1
ATOM 696 N N . PHE A 1 95 ? 7.949 8.703 0.354 1 95.5 95 PHE A N 1
ATOM 697 C CA . PHE A 1 95 ? 7.469 7.328 0.401 1 95.5 95 PHE A CA 1
ATOM 698 C C . PHE A 1 95 ? 6.848 6.922 -0.93 1 95.5 95 PHE A C 1
ATOM 700 O O . PHE A 1 95 ? 7.141 5.848 -1.457 1 95.5 95 PHE A O 1
ATOM 707 N N . LEU A 1 96 ? 6.035 7.789 -1.487 1 91.31 96 LEU A N 1
ATOM 708 C CA . LEU A 1 96 ? 5.336 7.504 -2.734 1 91.31 96 LEU A CA 1
ATOM 709 C C . LEU A 1 96 ? 6.309 7.492 -3.912 1 91.31 96 LEU A C 1
ATOM 711 O O . LEU A 1 96 ? 6.137 6.719 -4.855 1 91.31 96 LEU A O 1
ATOM 715 N N . ALA A 1 97 ? 7.293 8.344 -3.828 1 93.69 97 ALA A N 1
ATOM 716 C CA . ALA A 1 97 ? 8.312 8.328 -4.871 1 93.69 97 ALA A CA 1
ATOM 717 C C . ALA A 1 97 ? 9.062 7 -4.887 1 93.69 97 ALA A C 1
ATOM 719 O O . ALA A 1 97 ? 9.32 6.438 -5.953 1 93.69 97 ALA A O 1
ATOM 720 N N . GLY A 1 98 ? 9.391 6.508 -3.721 1 96 98 GLY A N 1
ATOM 721 C CA . GLY A 1 98 ? 9.977 5.18 -3.625 1 96 98 GLY A CA 1
ATOM 722 C C . GLY A 1 98 ? 9.062 4.082 -4.129 1 96 98 GLY A C 1
ATOM 723 O O . GLY A 1 98 ? 9.492 3.178 -4.84 1 96 98 GLY A O 1
ATOM 724 N N . GLY A 1 99 ? 7.828 4.195 -3.729 1 94.25 99 GLY A N 1
ATOM 725 C CA . GLY A 1 99 ? 6.844 3.23 -4.191 1 94.25 99 GLY A CA 1
ATOM 726 C C . GLY A 1 99 ? 6.703 3.199 -5.699 1 94.25 99 GLY A C 1
ATOM 727 O O . GLY A 1 99 ? 6.602 2.125 -6.297 1 94.25 99 GLY A O 1
ATOM 728 N N . ALA A 1 100 ? 6.695 4.336 -6.297 1 90.56 100 ALA A N 1
ATOM 729 C CA . ALA A 1 100 ? 6.586 4.434 -7.75 1 90.56 100 ALA A CA 1
ATOM 730 C C . ALA A 1 100 ? 7.754 3.732 -8.438 1 90.56 100 ALA A C 1
ATOM 732 O O . ALA A 1 100 ? 7.574 3.096 -9.484 1 90.56 100 ALA A O 1
ATOM 733 N N . LEU A 1 101 ? 8.867 3.836 -7.84 1 91.75 101 LEU A N 1
ATOM 734 C CA . LEU A 1 101 ? 10.047 3.166 -8.375 1 91.75 101 LEU A CA 1
ATOM 735 C C . LEU A 1 101 ? 9.992 1.668 -8.086 1 91.75 101 LEU A C 1
ATOM 737 O O . LEU A 1 101 ? 10.508 0.866 -8.867 1 91.75 101 LEU A O 1
ATOM 741 N N . GLY A 1 102 ? 9.367 1.35 -6.992 1 93 102 GLY A N 1
ATOM 742 C CA . GLY A 1 102 ? 9.312 -0.04 -6.566 1 93 102 GLY A CA 1
ATOM 743 C C . GLY A 1 102 ? 8.359 -0.882 -7.398 1 93 102 GLY A C 1
ATOM 744 O O . GLY A 1 102 ? 8.555 -2.092 -7.539 1 93 102 GLY A O 1
ATOM 745 N N . VAL A 1 103 ? 7.41 -0.287 -7.984 1 89.5 103 VAL A N 1
ATOM 746 C CA . VAL A 1 103 ? 6.395 -1.021 -8.727 1 89.5 103 VAL A CA 1
ATOM 747 C C . VAL A 1 103 ? 7.023 -1.678 -9.953 1 89.5 103 VAL A C 1
ATOM 749 O O . VAL A 1 103 ? 6.926 -2.893 -10.141 1 89.5 103 VAL A O 1
ATOM 752 N N . PRO A 1 104 ? 7.695 -0.971 -10.797 1 86.56 104 PRO A N 1
ATOM 753 C CA . PRO A 1 104 ? 8.359 -1.655 -11.914 1 86.56 104 PRO A CA 1
ATOM 754 C C . PRO A 1 104 ? 9.438 -2.637 -11.445 1 86.56 104 PRO A C 1
ATOM 756 O O . PRO A 1 104 ? 9.664 -3.66 -12.094 1 86.56 104 PRO A O 1
ATOM 759 N N . ALA A 1 105 ? 10.047 -2.314 -10.352 1 85.81 105 ALA A N 1
ATOM 760 C CA . ALA A 1 105 ? 11.07 -3.209 -9.812 1 85.81 105 ALA A CA 1
ATOM 761 C C . ALA A 1 105 ? 10.461 -4.539 -9.375 1 85.81 105 ALA A C 1
ATOM 763 O O . ALA A 1 105 ? 11.164 -5.547 -9.273 1 85.81 105 ALA A O 1
ATOM 764 N N . ALA A 1 106 ? 9.195 -4.539 -9.133 1 82.69 106 ALA A N 1
ATOM 765 C CA . ALA A 1 106 ? 8.461 -5.738 -8.734 1 82.69 106 ALA A CA 1
ATOM 766 C C . ALA A 1 106 ? 8.438 -6.762 -9.867 1 82.69 106 ALA A C 1
ATOM 768 O O . ALA A 1 106 ? 8.172 -7.945 -9.633 1 82.69 106 ALA A O 1
ATOM 769 N N . THR A 1 107 ? 8.648 -6.289 -11.047 1 78.5 107 THR A N 1
ATOM 770 C CA . THR A 1 107 ? 8.625 -7.168 -12.211 1 78.5 107 THR A CA 1
ATOM 771 C C . THR A 1 107 ? 9.977 -7.84 -12.406 1 78.5 107 THR A C 1
ATOM 773 O O . THR A 1 107 ? 10.086 -8.844 -13.117 1 78.5 107 THR A O 1
ATOM 776 N N . VAL A 1 108 ? 10.891 -7.098 -11.977 1 61.72 108 VAL A N 1
ATOM 777 C CA . VAL A 1 108 ? 12.25 -7.586 -12.227 1 61.72 108 VAL A CA 1
ATOM 778 C C . VAL A 1 108 ? 12.539 -8.773 -11.312 1 61.72 108 VAL A C 1
ATOM 780 O O . VAL A 1 108 ? 12.898 -8.594 -10.141 1 61.72 108 VAL A O 1
ATOM 783 N N . THR A 1 109 ? 11.617 -9.922 -11.422 1 52.91 109 THR A N 1
ATOM 784 C CA . THR A 1 109 ? 11.633 -11.117 -10.586 1 52.91 109 THR A CA 1
ATOM 785 C C . THR A 1 109 ? 12.906 -11.93 -10.82 1 52.91 109 THR A C 1
ATOM 787 O O . THR A 1 109 ? 13.508 -11.844 -11.891 1 52.91 109 THR A O 1
ATOM 790 N N . GLU A 1 110 ? 13.453 -12.586 -9.703 1 51.28 110 GLU A N 1
ATOM 791 C CA . GLU A 1 110 ? 14.539 -13.5 -9.398 1 51.28 110 GLU A CA 1
ATOM 792 C C . GLU A 1 110 ? 14.594 -14.648 -10.398 1 51.28 110 GLU A C 1
ATOM 794 O O . GLU A 1 110 ? 15.547 -15.438 -10.406 1 51.28 110 GLU A O 1
ATOM 799 N N . PRO A 1 111 ? 13.406 -15.297 -10.812 1 43.75 111 PRO A N 1
ATOM 800 C CA . PRO A 1 111 ? 13.945 -16.484 -11.492 1 43.75 111 PRO A CA 1
ATOM 801 C C . PRO A 1 111 ? 15.258 -16.203 -12.219 1 43.75 111 PRO A C 1
ATOM 803 O O . PRO A 1 111 ? 16 -17.141 -12.539 1 43.75 111 PRO A O 1
ATOM 806 N N . TYR A 1 112 ? 15.477 -15.008 -12.484 1 41.59 112 TYR A N 1
ATOM 807 C CA . TYR A 1 112 ? 16.719 -14.812 -13.234 1 41.59 112 TYR A CA 1
ATOM 808 C C . TYR A 1 112 ? 17.891 -14.609 -12.289 1 41.59 112 TYR A C 1
ATOM 810 O O . TYR A 1 112 ? 19.047 -14.547 -12.727 1 41.59 112 TYR A O 1
ATOM 818 N N . LEU A 1 113 ? 17.562 -14.453 -10.961 1 45.97 113 LEU A N 1
ATOM 819 C CA . LEU A 1 113 ? 18.656 -14.094 -10.07 1 45.97 113 LEU A CA 1
ATOM 820 C C . LEU A 1 113 ? 19.5 -15.32 -9.719 1 45.97 113 LEU A C 1
ATOM 822 O O . LEU A 1 113 ? 20.641 -15.188 -9.289 1 45.97 113 LEU A O 1
ATOM 826 N N . PRO A 1 114 ? 18.797 -16.391 -9.312 1 46.28 114 PRO A N 1
ATOM 827 C CA . PRO A 1 114 ? 19.672 -17.453 -8.805 1 46.28 114 PRO A CA 1
ATOM 828 C C . PRO A 1 114 ? 20.953 -17.594 -9.617 1 46.28 114 PRO A C 1
ATOM 830 O O . PRO A 1 114 ? 21.984 -18.031 -9.086 1 46.28 114 PRO A O 1
ATOM 833 N N . ARG A 1 115 ? 20.766 -17.328 -10.859 1 47.78 115 ARG A N 1
ATOM 834 C CA . ARG A 1 115 ? 21.969 -17.609 -11.648 1 47.78 115 ARG A CA 1
ATOM 835 C C . ARG A 1 115 ? 22.859 -16.375 -11.727 1 47.78 115 ARG A C 1
ATOM 837 O O . ARG A 1 115 ? 23.844 -16.359 -12.477 1 47.78 115 ARG A O 1
ATOM 844 N N . LEU A 1 116 ? 22.422 -15.484 -10.734 1 53.88 116 LEU A N 1
ATOM 845 C CA . LEU A 1 116 ? 23.141 -14.273 -11.078 1 53.88 116 LEU A CA 1
ATOM 846 C C . LEU A 1 116 ? 24.484 -14.219 -10.367 1 53.88 116 LEU A C 1
ATOM 848 O O . LEU A 1 116 ? 24.609 -14.672 -9.219 1 53.88 116 LEU A O 1
ATOM 852 N N . SER A 1 117 ? 25.578 -13.93 -11.109 1 62.78 117 SER A N 1
ATOM 853 C CA . SER A 1 117 ? 26.938 -13.641 -10.672 1 62.78 117 SER A CA 1
ATOM 854 C C . SER A 1 117 ? 26.969 -12.484 -9.688 1 62.78 117 SER A C 1
ATOM 856 O O . SER A 1 117 ? 26.062 -11.656 -9.656 1 62.78 117 SER A O 1
ATOM 858 N N . PRO A 1 118 ? 27.766 -12.516 -8.703 1 68.62 118 PRO A N 1
ATOM 859 C CA . PRO A 1 118 ? 27.969 -11.414 -7.766 1 68.62 118 PRO A CA 1
ATOM 860 C C . PRO A 1 118 ? 28 -10.055 -8.461 1 68.62 118 PRO A C 1
ATOM 862 O O . PRO A 1 118 ? 27.531 -9.062 -7.898 1 68.62 118 PRO A O 1
ATOM 865 N N . GLY A 1 119 ? 28.453 -10.094 -9.641 1 72.12 119 GLY A N 1
ATOM 866 C CA . GLY A 1 119 ? 28.531 -8.852 -10.383 1 72.12 119 GLY A CA 1
ATOM 867 C C . GLY A 1 119 ? 27.172 -8.281 -10.75 1 72.12 119 GLY A C 1
ATOM 868 O O . GLY A 1 119 ? 26.953 -7.07 -10.656 1 72.12 119 GLY A O 1
ATOM 869 N N . VAL A 1 120 ? 26.344 -9.078 -11.062 1 73.56 120 VAL A N 1
ATOM 870 C CA . VAL A 1 120 ? 25.016 -8.633 -11.469 1 73.56 120 VAL A CA 1
ATOM 871 C C . VAL A 1 120 ? 24.25 -8.086 -10.266 1 73.56 120 VAL A C 1
ATOM 873 O O . VAL A 1 120 ? 23.594 -7.051 -10.352 1 73.56 120 VAL A O 1
ATOM 876 N N . PHE A 1 121 ? 24.531 -8.672 -9.117 1 78.88 121 PHE A N 1
ATOM 877 C CA . PHE A 1 121 ? 23.891 -8.195 -7.895 1 78.88 121 PHE A CA 1
ATOM 878 C C . PHE A 1 121 ? 24.359 -6.781 -7.555 1 78.88 121 PHE A C 1
ATOM 880 O O . PHE A 1 121 ? 23.547 -5.93 -7.188 1 78.88 121 PHE A O 1
ATOM 887 N N . THR A 1 122 ? 25.562 -6.637 -7.754 1 82.75 122 THR A N 1
ATOM 888 C CA . THR A 1 122 ? 26.125 -5.34 -7.406 1 82.75 122 THR A CA 1
ATOM 889 C C . THR A 1 122 ? 25.641 -4.262 -8.367 1 82.75 122 THR A C 1
ATOM 891 O O . THR A 1 122 ? 25.312 -3.148 -7.945 1 82.75 122 THR A O 1
ATOM 894 N N . ALA A 1 123 ? 25.578 -4.598 -9.586 1 85.69 123 ALA A N 1
ATOM 895 C CA . ALA A 1 123 ? 25.109 -3.633 -10.578 1 85.69 123 ALA A CA 1
ATOM 896 C C . ALA A 1 123 ? 23.641 -3.268 -10.352 1 85.69 123 ALA A C 1
ATOM 898 O O . ALA A 1 123 ? 23.266 -2.1 -10.461 1 85.69 123 ALA A O 1
ATOM 899 N N . VAL A 1 124 ? 22.922 -4.215 -10.047 1 86.94 124 VAL A N 1
ATOM 900 C CA . VAL A 1 124 ? 21.5 -3.99 -9.812 1 86.94 124 VAL A CA 1
ATOM 901 C C . VAL A 1 124 ? 21.312 -3.156 -8.547 1 86.94 124 VAL A C 1
ATOM 903 O O . VAL A 1 124 ? 20.516 -2.211 -8.531 1 86.94 124 VAL A O 1
ATOM 906 N N . ALA A 1 125 ? 22.047 -3.523 -7.539 1 91.38 125 ALA A N 1
ATOM 907 C CA . ALA A 1 125 ? 21.969 -2.787 -6.281 1 91.38 125 ALA A CA 1
ATOM 908 C C . ALA A 1 125 ? 22.375 -1.33 -6.469 1 91.38 125 ALA A C 1
ATOM 910 O O . ALA A 1 125 ? 21.75 -0.423 -5.922 1 91.38 125 ALA A O 1
ATOM 911 N N . LEU A 1 126 ? 23.422 -1.168 -7.215 1 92.62 126 LEU A N 1
ATOM 912 C CA . LEU A 1 126 ? 23.891 0.186 -7.473 1 92.62 126 LEU A CA 1
ATOM 913 C C . LEU A 1 126 ? 22.844 0.997 -8.227 1 92.62 126 LEU A C 1
ATOM 915 O O . LEU A 1 126 ? 22.578 2.15 -7.883 1 92.62 126 LEU A O 1
ATOM 919 N N . ALA A 1 127 ? 22.312 0.428 -9.203 1 92.75 127 ALA A N 1
ATOM 920 C CA . ALA A 1 127 ? 21.281 1.102 -9.984 1 92.75 127 ALA A CA 1
ATOM 921 C C . ALA A 1 127 ? 20.062 1.439 -9.117 1 92.75 127 ALA A C 1
ATOM 923 O O . ALA A 1 127 ? 19.5 2.527 -9.234 1 92.75 127 ALA A O 1
ATOM 924 N N . GLU A 1 128 ? 19.719 0.584 -8.312 1 94.19 128 GLU A N 1
ATOM 925 C CA . GLU A 1 128 ? 18.562 0.781 -7.453 1 94.19 128 GLU A CA 1
ATOM 926 C C . GLU A 1 128 ? 18.812 1.893 -6.438 1 94.19 128 GLU A C 1
ATOM 928 O O . GLU A 1 128 ? 17.969 2.779 -6.262 1 94.19 128 GLU A O 1
ATOM 933 N N . GLU A 1 129 ? 19.938 1.845 -5.793 1 96.44 129 GLU A N 1
ATOM 934 C CA . GLU A 1 129 ? 20.234 2.871 -4.797 1 96.44 129 GLU A CA 1
ATOM 935 C C . GLU A 1 129 ? 20.375 4.246 -5.445 1 96.44 129 GLU A C 1
ATOM 937 O O . GLU A 1 129 ? 19.953 5.254 -4.875 1 96.44 129 GLU A O 1
ATOM 942 N N . ALA A 1 130 ? 20.938 4.254 -6.613 1 95.75 130 ALA A N 1
ATOM 943 C CA . ALA A 1 130 ? 21.047 5.516 -7.344 1 95.75 130 ALA A CA 1
ATOM 944 C C . ALA A 1 130 ? 19.672 6.055 -7.707 1 95.75 130 ALA A C 1
ATOM 946 O O . ALA A 1 130 ? 19.406 7.25 -7.566 1 95.75 130 ALA A O 1
ATOM 947 N N . ALA A 1 131 ? 18.875 5.176 -8.125 1 96.12 131 ALA A N 1
AT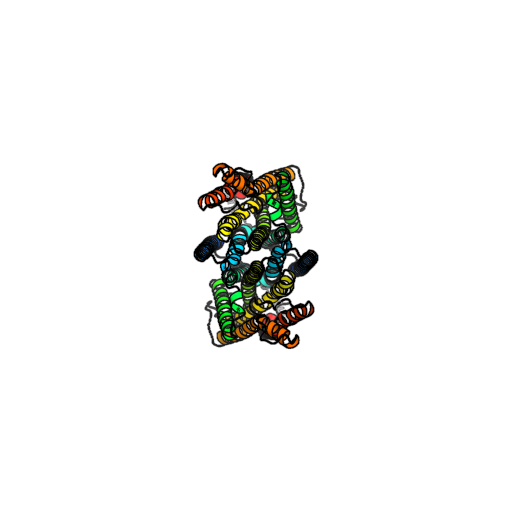OM 948 C CA . ALA A 1 131 ? 17.516 5.582 -8.484 1 96.12 131 ALA A CA 1
ATOM 949 C C . ALA A 1 131 ? 16.75 6.086 -7.262 1 96.12 131 ALA A C 1
ATOM 951 O O . ALA A 1 131 ? 16 7.066 -7.352 1 96.12 131 ALA A O 1
ATOM 952 N N . LYS A 1 132 ? 16.922 5.426 -6.18 1 97.56 132 LYS A N 1
ATOM 953 C CA . LYS A 1 132 ? 16.25 5.844 -4.949 1 97.56 132 LYS A CA 1
ATOM 954 C C . LYS A 1 132 ? 16.75 7.215 -4.492 1 97.56 132 LYS A C 1
ATOM 956 O O . LYS A 1 132 ? 15.953 8.047 -4.051 1 97.56 132 LYS A O 1
ATOM 961 N N . LEU A 1 133 ? 18.016 7.359 -4.625 1 97.5 133 LEU A N 1
ATOM 962 C CA . LEU A 1 133 ? 18.562 8.664 -4.277 1 97.5 133 LEU A CA 1
ATOM 963 C C . LEU A 1 133 ? 18.031 9.742 -5.215 1 97.5 133 LEU A C 1
ATOM 965 O O . LEU A 1 133 ? 17.766 10.867 -4.781 1 97.5 133 LEU A O 1
ATOM 969 N N . GLY A 1 134 ? 17.953 9.438 -6.48 1 97.12 134 GLY A N 1
ATOM 970 C CA . GLY A 1 134 ? 17.344 10.352 -7.426 1 97.12 134 GLY A CA 1
ATOM 971 C C . GLY A 1 134 ? 15.898 10.672 -7.082 1 97.12 134 GLY A C 1
ATOM 972 O O . GLY A 1 134 ? 15.469 11.828 -7.203 1 97.12 134 GLY A O 1
ATOM 973 N N . ALA A 1 135 ? 15.172 9.688 -6.648 1 96.94 135 ALA A N 1
ATOM 974 C CA . ALA A 1 135 ? 13.781 9.883 -6.246 1 96.94 135 ALA A CA 1
ATOM 975 C C . ALA A 1 135 ? 13.688 10.805 -5.031 1 96.94 135 ALA A C 1
ATOM 977 O O . ALA A 1 135 ? 12.773 11.625 -4.941 1 96.94 135 ALA A O 1
ATOM 978 N N . LEU A 1 136 ? 14.617 10.625 -4.129 1 97.62 136 LEU A N 1
ATOM 979 C CA . LEU A 1 136 ? 14.68 11.5 -2.961 1 97.62 136 LEU A CA 1
ATOM 980 C C . LEU A 1 136 ? 14.891 12.953 -3.381 1 97.62 136 LEU A C 1
ATOM 982 O O . LEU A 1 136 ? 14.156 13.844 -2.945 1 97.62 136 LEU A O 1
ATOM 986 N N . ALA A 1 137 ? 15.828 13.172 -4.258 1 96.62 137 ALA A N 1
ATOM 987 C CA . ALA A 1 137 ? 16.125 14.523 -4.738 1 96.62 137 ALA A CA 1
ATOM 988 C C . ALA A 1 137 ? 14.93 15.102 -5.496 1 96.62 137 ALA A C 1
ATOM 990 O O . ALA A 1 137 ? 14.586 16.281 -5.324 1 96.62 137 ALA A O 1
ATOM 991 N N . PHE A 1 138 ? 14.367 14.242 -6.234 1 94.62 138 PHE A N 1
ATOM 992 C CA . PHE A 1 138 ? 13.227 14.68 -7.031 1 94.62 138 PHE A CA 1
ATOM 993 C C . PHE A 1 138 ? 12.062 15.078 -6.137 1 94.62 138 PHE A C 1
ATOM 995 O O . PHE A 1 138 ? 11.422 16.109 -6.359 1 94.62 138 PHE A O 1
ATOM 1002 N N . ALA A 1 139 ? 11.781 14.297 -5.156 1 93.62 139 ALA A N 1
ATOM 1003 C CA . ALA A 1 139 ? 10.656 14.539 -4.258 1 93.62 139 ALA A CA 1
ATOM 1004 C C . ALA A 1 139 ? 10.844 15.828 -3.467 1 93.62 139 ALA A C 1
ATOM 1006 O O . ALA A 1 139 ? 9.875 16.5 -3.121 1 93.62 139 ALA A O 1
ATOM 1007 N N . LEU A 1 140 ? 12.086 16.219 -3.227 1 95 140 LEU A N 1
ATOM 1008 C CA . LEU A 1 140 ? 12.359 17.359 -2.369 1 95 140 LEU A CA 1
ATOM 1009 C C . LEU A 1 140 ? 12.773 18.578 -3.199 1 95 140 LEU A C 1
ATOM 1011 O O . LEU A 1 140 ? 13.133 19.609 -2.648 1 95 140 LEU A O 1
ATOM 1015 N N . ARG A 1 141 ? 12.641 18.438 -4.473 1 92.56 141 ARG A N 1
ATOM 1016 C CA . ARG A 1 141 ? 13.172 19.469 -5.371 1 92.56 141 ARG A CA 1
ATOM 1017 C C . ARG A 1 141 ? 12.5 20.812 -5.121 1 92.56 141 ARG A C 1
ATOM 1019 O O . ARG A 1 141 ? 13.109 21.859 -5.328 1 92.56 141 ARG A O 1
ATOM 1026 N N . ARG A 1 142 ? 11.32 20.781 -4.652 1 88.75 142 ARG A N 1
ATOM 1027 C CA . ARG A 1 142 ? 10.586 22.031 -4.449 1 88.75 142 ARG A CA 1
ATOM 1028 C C . ARG A 1 142 ? 10.57 22.422 -2.977 1 88.75 142 ARG A C 1
ATOM 1030 O O . ARG A 1 142 ? 9.789 23.281 -2.562 1 88.75 142 ARG A O 1
ATOM 1037 N N . GLN A 1 143 ? 11.352 21.75 -2.191 1 91.75 143 GLN A N 1
ATOM 1038 C CA . GLN A 1 143 ? 11.453 22.047 -0.765 1 91.75 143 GLN A CA 1
ATOM 1039 C C . GLN A 1 143 ? 12.898 22.312 -0.362 1 91.75 143 GLN A C 1
ATOM 1041 O O . GLN A 1 143 ? 13.492 21.531 0.393 1 91.75 143 GLN A O 1
ATOM 1046 N N . PRO A 1 144 ? 13.352 23.484 -0.785 1 90.69 144 PRO A N 1
ATOM 1047 C CA . PRO A 1 144 ? 14.766 23.781 -0.55 1 90.69 144 PRO A CA 1
ATOM 1048 C C . PRO A 1 144 ? 15.109 23.891 0.934 1 90.69 144 PRO A C 1
ATOM 1050 O O . PRO A 1 144 ? 16.281 23.766 1.312 1 90.69 144 PRO A O 1
ATOM 1053 N N . GLY A 1 145 ? 14.148 24.031 1.816 1 90.94 145 GLY A N 1
ATOM 1054 C CA . GLY A 1 145 ? 14.391 24.188 3.242 1 90.94 145 GLY A CA 1
ATOM 1055 C C . GLY A 1 145 ? 14.695 22.875 3.941 1 90.94 145 GLY A C 1
ATOM 1056 O O . GLY A 1 145 ? 15.203 22.875 5.066 1 90.94 145 GLY A O 1
ATOM 1057 N N . ILE A 1 146 ? 14.422 21.828 3.316 1 94.12 146 ILE A N 1
ATOM 1058 C CA . ILE A 1 146 ? 14.648 20.531 3.92 1 94.12 146 ILE A CA 1
ATOM 1059 C C . ILE A 1 146 ? 16.078 20.062 3.631 1 94.12 146 ILE A C 1
ATOM 1061 O O . ILE A 1 146 ? 16.406 19.734 2.49 1 94.12 146 ILE A O 1
ATOM 1065 N N . ARG A 1 147 ? 16.828 20.078 4.602 1 93.94 147 ARG A N 1
ATOM 1066 C CA . ARG A 1 147 ? 18.234 19.703 4.527 1 93.94 147 ARG A CA 1
ATOM 1067 C C . ARG A 1 147 ? 18.719 19.141 5.863 1 93.94 147 ARG A C 1
ATOM 1069 O O . ARG A 1 147 ? 17.984 19.156 6.852 1 93.94 147 ARG A O 1
ATOM 1076 N N . GLY A 1 148 ? 19.953 18.547 5.793 1 94.31 148 GLY A N 1
ATOM 1077 C CA . GLY A 1 148 ? 20.547 18.031 7.012 1 94.31 148 GLY A CA 1
ATOM 1078 C C . GLY A 1 148 ? 20.531 16.516 7.082 1 94.31 148 GLY A C 1
ATOM 1079 O O . GLY A 1 148 ? 19.734 15.859 6.402 1 94.31 148 GLY A O 1
ATOM 1080 N N . THR A 1 149 ? 21.375 16.047 7.918 1 95.69 149 THR A N 1
ATOM 1081 C CA . THR A 1 149 ? 21.594 14.617 8.055 1 95.69 149 THR A CA 1
ATOM 1082 C C . THR A 1 149 ? 20.328 13.922 8.57 1 95.69 149 THR A C 1
ATOM 1084 O O . THR A 1 149 ? 19.938 12.875 8.047 1 95.69 149 THR A O 1
ATOM 1087 N N . ARG A 1 150 ? 19.672 14.492 9.484 1 94.56 150 ARG A N 1
ATOM 1088 C CA . ARG A 1 150 ? 18.484 13.883 10.078 1 94.56 150 ARG A CA 1
ATOM 1089 C C . ARG A 1 150 ? 17.344 13.805 9.07 1 94.56 150 ARG A C 1
ATOM 1091 O O . ARG A 1 150 ? 16.672 12.773 8.969 1 94.56 150 ARG A O 1
ATOM 1098 N N . ALA A 1 151 ? 17.141 14.938 8.438 1 96.06 151 ALA A N 1
ATOM 1099 C CA . ALA A 1 151 ? 16.125 14.938 7.395 1 96.06 151 ALA A CA 1
ATOM 1100 C C . ALA A 1 151 ? 16.406 13.867 6.344 1 96.06 151 ALA A C 1
ATOM 1102 O O . ALA A 1 151 ? 15.5 13.172 5.895 1 96.06 151 ALA A O 1
ATOM 1103 N N . GLY A 1 152 ? 17.703 13.727 6.062 1 97.56 152 GLY A N 1
ATOM 1104 C CA . GLY A 1 152 ? 18.094 12.734 5.078 1 97.56 152 GLY A CA 1
ATOM 1105 C C . GLY A 1 152 ? 17.891 11.312 5.547 1 97.56 152 GLY A C 1
ATOM 1106 O O . GLY A 1 152 ? 17.5 10.445 4.762 1 97.56 152 GLY A O 1
ATOM 1107 N N . LEU A 1 153 ? 18.156 11.078 6.801 1 97.62 153 LEU A N 1
ATOM 1108 C CA . LEU A 1 153 ? 17.938 9.75 7.363 1 97.62 153 LEU A CA 1
ATOM 1109 C C . LEU A 1 153 ? 16.469 9.359 7.285 1 97.62 153 LEU A C 1
ATOM 1111 O O . LEU A 1 153 ? 16.125 8.281 6.789 1 97.62 153 LEU A O 1
ATOM 1115 N N . VAL A 1 154 ? 15.617 10.266 7.668 1 97.38 154 VAL A N 1
ATOM 1116 C CA . VAL A 1 154 ? 14.195 9.969 7.766 1 97.38 154 VAL A CA 1
ATOM 1117 C C . VAL A 1 154 ? 13.586 9.891 6.367 1 97.38 154 VAL A C 1
ATOM 1119 O O . VAL A 1 154 ? 12.906 8.914 6.031 1 97.38 154 VAL A O 1
ATOM 1122 N N . LEU A 1 155 ? 13.891 10.852 5.562 1 98 155 LEU A N 1
ATOM 1123 C CA . LEU A 1 155 ? 13.266 10.914 4.246 1 98 155 LEU A CA 1
ATOM 1124 C C . LEU A 1 155 ? 13.898 9.906 3.295 1 98 155 LEU A C 1
ATOM 1126 O O . LEU A 1 155 ? 13.219 9.367 2.414 1 98 155 LEU A O 1
ATOM 1130 N N . GLY A 1 156 ? 15.172 9.625 3.455 1 98.56 156 GLY A N 1
ATOM 1131 C CA . GLY A 1 156 ? 15.781 8.523 2.729 1 98.56 156 GLY A CA 1
ATOM 1132 C C . GLY A 1 156 ? 15.172 7.18 3.061 1 98.56 156 GLY A C 1
ATOM 1133 O O . GLY A 1 156 ? 14.914 6.371 2.166 1 98.56 156 GLY A O 1
ATOM 1134 N N . ALA A 1 157 ? 14.969 6.961 4.348 1 98.38 157 ALA A N 1
ATOM 1135 C CA . ALA A 1 157 ? 14.312 5.73 4.773 1 98.38 157 ALA A CA 1
ATOM 1136 C C . ALA A 1 157 ? 12.914 5.617 4.168 1 98.38 157 ALA A C 1
ATOM 1138 O O . ALA A 1 157 ? 12.492 4.531 3.762 1 98.38 157 ALA A O 1
ATOM 1139 N N . ALA A 1 158 ? 12.203 6.715 4.113 1 97.88 158 ALA A N 1
ATOM 1140 C CA . ALA A 1 158 ? 10.867 6.715 3.521 1 97.88 158 ALA A CA 1
ATOM 1141 C C . ALA A 1 158 ? 10.906 6.27 2.064 1 97.88 158 ALA A C 1
ATOM 1143 O O . ALA A 1 158 ? 10.094 5.445 1.636 1 97.88 158 ALA A O 1
ATOM 1144 N N . VAL A 1 159 ? 11.859 6.73 1.338 1 98.25 159 VAL A N 1
ATOM 1145 C CA . VAL A 1 159 ? 12.016 6.34 -0.06 1 98.25 159 VAL A CA 1
ATOM 1146 C C . VAL A 1 159 ? 12.359 4.855 -0.149 1 98.25 159 VAL A C 1
ATOM 1148 O O . VAL A 1 159 ? 11.742 4.113 -0.919 1 98.25 159 VAL A O 1
ATOM 1151 N N . GLY A 1 160 ? 13.328 4.469 0.623 1 98.19 160 GLY A N 1
ATOM 1152 C CA . GLY A 1 160 ? 13.758 3.08 0.596 1 98.19 160 GLY A CA 1
ATOM 1153 C C . GLY A 1 160 ? 12.648 2.105 0.953 1 98.19 160 GLY A C 1
ATOM 1154 O O . GLY A 1 160 ? 12.492 1.074 0.298 1 98.19 160 GLY A O 1
ATOM 1155 N N . LEU A 1 161 ? 11.938 2.461 2.006 1 97.75 161 LEU A N 1
ATOM 1156 C CA . LEU A 1 161 ? 10.852 1.595 2.451 1 97.75 161 LEU A CA 1
ATOM 1157 C C . LEU A 1 161 ? 9.688 1.633 1.467 1 97.75 161 LEU A C 1
ATOM 1159 O O . LEU A 1 161 ? 9.023 0.618 1.243 1 97.75 161 LEU A O 1
ATOM 1163 N N . GLY A 1 162 ? 9.453 2.768 0.883 1 96.69 162 GLY A N 1
ATOM 1164 C CA . GLY A 1 162 ? 8.469 2.846 -0.183 1 96.69 162 GLY A CA 1
ATOM 1165 C C . GLY A 1 162 ? 8.805 1.965 -1.372 1 96.69 162 GLY A C 1
ATOM 1166 O O . GLY A 1 162 ? 7.914 1.369 -1.98 1 96.69 162 GLY A O 1
ATOM 1167 N N . PHE A 1 163 ? 10.008 1.906 -1.704 1 96.62 163 PHE A N 1
ATOM 1168 C CA . PHE A 1 163 ? 10.492 1.074 -2.797 1 96.62 163 PHE A CA 1
ATOM 1169 C C . PHE A 1 163 ? 10.375 -0.405 -2.449 1 96.62 163 PHE A C 1
ATOM 1171 O O . PHE A 1 163 ? 9.961 -1.213 -3.283 1 96.62 163 PHE A O 1
ATOM 1178 N N . ALA A 1 164 ? 10.672 -0.709 -1.25 1 95 164 ALA A N 1
ATOM 1179 C CA . ALA A 1 164 ? 10.781 -2.096 -0.804 1 95 164 ALA A CA 1
ATOM 1180 C C . ALA A 1 164 ? 9.422 -2.775 -0.782 1 95 164 ALA A C 1
ATOM 1182 O O . ALA A 1 164 ? 9.312 -3.977 -1.037 1 95 164 ALA A O 1
ATOM 1183 N N . ALA A 1 165 ? 8.375 -2.033 -0.488 1 94.38 165 ALA A N 1
ATOM 1184 C CA . ALA A 1 165 ? 7.055 -2.621 -0.298 1 94.38 165 ALA A CA 1
ATOM 1185 C C . ALA A 1 165 ? 6.559 -3.285 -1.581 1 94.38 165 ALA A C 1
ATOM 1187 O O . ALA A 1 165 ? 6.352 -4.5 -1.618 1 94.38 165 ALA A O 1
ATOM 1188 N N . PRO A 1 166 ? 6.473 -2.525 -2.656 1 92.5 166 PRO A N 1
ATOM 1189 C CA . PRO A 1 166 ? 6.016 -3.189 -3.879 1 92.5 166 PRO A CA 1
ATOM 1190 C C . PRO A 1 166 ? 7.027 -4.195 -4.422 1 92.5 166 PRO A C 1
ATOM 1192 O O . PRO A 1 166 ? 6.641 -5.223 -4.984 1 92.5 166 PRO A O 1
ATOM 1195 N N . GLU A 1 167 ? 8.273 -3.918 -4.289 1 90.31 167 GLU A N 1
ATOM 1196 C CA . GLU A 1 167 ? 9.281 -4.844 -4.789 1 90.31 167 GLU A CA 1
ATOM 1197 C C . GLU A 1 167 ? 9.203 -6.191 -4.078 1 90.31 167 GLU A C 1
ATOM 1199 O O . GLU A 1 167 ? 9.211 -7.242 -4.723 1 90.31 167 GLU A O 1
ATOM 1204 N N . GLY A 1 168 ? 9.172 -6.074 -2.779 1 88.56 168 GLY A N 1
ATOM 1205 C CA . GLY A 1 168 ? 9.055 -7.293 -1.995 1 88.56 168 GLY A CA 1
ATOM 1206 C C . GLY A 1 168 ? 7.801 -8.078 -2.307 1 88.56 168 GLY A C 1
ATOM 1207 O O . GLY A 1 168 ? 7.848 -9.305 -2.439 1 88.56 168 GLY A O 1
ATOM 1208 N N . CYS A 1 169 ? 6.688 -7.453 -2.396 1 89.44 169 CYS A N 1
ATOM 1209 C CA . CYS A 1 169 ? 5.438 -8.109 -2.762 1 89.44 169 CYS A CA 1
ATOM 1210 C C . CYS A 1 169 ? 5.543 -8.758 -4.137 1 89.44 169 CYS A C 1
ATOM 1212 O O . CYS A 1 169 ? 5.059 -9.867 -4.344 1 89.44 169 CYS A O 1
ATOM 1214 N N . GLY A 1 170 ? 6.172 -8.047 -5.012 1 87.06 170 GLY A N 1
ATOM 1215 C CA . GLY A 1 170 ? 6.355 -8.594 -6.348 1 87.06 170 GLY A CA 1
ATOM 1216 C C . GLY A 1 170 ? 7.176 -9.867 -6.363 1 87.06 170 GLY A C 1
ATOM 1217 O O . GLY A 1 170 ? 6.82 -10.828 -7.043 1 87.06 170 GLY A O 1
ATOM 1218 N N . HIS A 1 171 ? 8.266 -9.852 -5.668 1 82.69 171 HIS A N 1
ATOM 1219 C CA . HIS A 1 171 ? 9.109 -11.039 -5.586 1 82.69 171 HIS A CA 1
ATOM 1220 C C . HIS A 1 171 ? 8.344 -12.211 -4.98 1 82.69 171 HIS A C 1
ATOM 1222 O O . HIS A 1 171 ? 8.445 -13.344 -5.465 1 82.69 171 HIS A O 1
ATOM 1228 N N . ALA A 1 172 ? 7.617 -11.969 -3.98 1 84.31 172 ALA A N 1
ATOM 1229 C CA . ALA A 1 172 ? 6.832 -13.016 -3.34 1 84.31 172 ALA A CA 1
ATOM 1230 C C . ALA A 1 172 ? 5.742 -13.531 -4.277 1 84.31 172 ALA A C 1
ATOM 1232 O O . ALA A 1 172 ? 5.492 -14.742 -4.34 1 84.31 172 ALA A O 1
ATOM 1233 N N . PHE A 1 173 ? 5.145 -12.609 -4.922 1 82.56 173 PHE A N 1
ATOM 1234 C CA . PHE A 1 173 ? 4.121 -12.969 -5.898 1 82.56 173 PHE A CA 1
ATOM 1235 C C . PHE A 1 173 ? 4.707 -13.828 -7.008 1 82.56 173 PHE A C 1
ATOM 1237 O O . PHE A 1 173 ? 4.145 -14.875 -7.352 1 82.56 173 PHE A O 1
ATOM 1244 N N . GLY A 1 174 ? 5.75 -13.414 -7.539 1 80.12 174 GLY A N 1
ATOM 1245 C CA . GLY A 1 174 ? 6.414 -14.18 -8.578 1 80.12 174 GLY A CA 1
ATOM 1246 C C . GLY A 1 174 ? 6.809 -15.57 -8.133 1 80.12 174 GLY A C 1
ATOM 1247 O O . GLY A 1 174 ? 6.621 -16.547 -8.875 1 80.12 174 GLY A O 1
ATOM 1248 N N . ALA A 1 175 ? 7.324 -15.664 -7.008 1 77.75 175 ALA A N 1
ATOM 1249 C CA . ALA A 1 175 ? 7.703 -16.953 -6.461 1 77.75 175 ALA A CA 1
ATOM 1250 C C . ALA A 1 175 ? 6.484 -17.859 -6.273 1 77.75 175 ALA A C 1
ATOM 1252 O O . ALA A 1 175 ? 6.547 -19.062 -6.527 1 77.75 175 ALA A O 1
ATOM 1253 N N . ALA A 1 176 ? 5.406 -17.312 -5.836 1 79.19 176 ALA A N 1
ATOM 1254 C CA . ALA A 1 176 ? 4.18 -18.062 -5.613 1 79.19 176 ALA A CA 1
ATOM 1255 C C . ALA A 1 176 ? 3.605 -18.578 -6.934 1 79.19 176 ALA A C 1
ATOM 1257 O O . ALA A 1 176 ? 3.143 -19.719 -7.02 1 79.19 176 ALA A O 1
ATOM 1258 N N . VAL A 1 177 ? 3.613 -17.734 -7.871 1 76.56 177 VAL A N 1
ATOM 1259 C CA . VAL A 1 177 ? 3.094 -18.125 -9.18 1 76.56 177 VAL A CA 1
ATOM 1260 C C . VAL A 1 177 ? 3.965 -19.219 -9.781 1 76.56 177 VAL A C 1
ATOM 1262 O O . VAL A 1 177 ? 3.449 -20.188 -10.344 1 76.56 177 VAL A O 1
ATOM 1265 N N . ALA A 1 178 ? 5.215 -19.062 -9.672 1 72.31 178 ALA A N 1
ATOM 1266 C CA . ALA A 1 178 ? 6.148 -20.047 -10.203 1 72.31 178 ALA A CA 1
ATOM 1267 C C . ALA A 1 178 ? 5.984 -21.391 -9.492 1 72.31 178 ALA A C 1
ATOM 1269 O O . ALA A 1 178 ? 6.133 -22.453 -10.109 1 72.31 178 ALA A O 1
ATOM 1270 N N . ALA A 1 179 ? 5.691 -21.328 -8.258 1 71.19 179 ALA A N 1
ATOM 1271 C CA . ALA A 1 179 ? 5.543 -22.547 -7.469 1 71.19 179 ALA A CA 1
ATOM 1272 C C . ALA A 1 179 ? 4.199 -23.203 -7.742 1 71.19 179 ALA A C 1
ATOM 1274 O O . ALA A 1 179 ? 4.02 -24.391 -7.457 1 71.19 179 ALA A O 1
ATOM 1275 N N . GLY A 1 180 ? 3.383 -22.578 -8.367 1 65 180 GLY A N 1
ATOM 1276 C CA . GLY A 1 180 ? 2.082 -23.141 -8.688 1 65 180 GLY A CA 1
ATOM 1277 C C . GLY A 1 180 ? 1.313 -23.609 -7.465 1 65 180 GLY A C 1
ATOM 1278 O O . GLY A 1 180 ? 0.577 -24.594 -7.523 1 65 180 GLY A O 1
ATOM 1279 N N . GLY A 1 181 ? 1.579 -23.078 -6.336 1 59.34 181 GLY A N 1
ATOM 1280 C CA . GLY A 1 181 ? 0.88 -23.5 -5.133 1 59.34 181 GLY A CA 1
ATOM 1281 C C . GLY A 1 181 ? 1.443 -24.766 -4.527 1 59.34 181 GLY A C 1
ATOM 1282 O O . GLY A 1 181 ? 1.012 -25.203 -3.455 1 59.34 181 GLY A O 1
ATOM 1283 N N . ALA A 1 182 ? 2.266 -25.547 -5.16 1 59.75 182 ALA A N 1
ATOM 1284 C CA . ALA A 1 182 ? 2.725 -26.875 -4.781 1 59.75 182 ALA A CA 1
ATOM 1285 C C . ALA A 1 182 ? 3.605 -26.828 -3.535 1 59.75 182 ALA A C 1
ATOM 1287 O O . ALA A 1 182 ? 3.578 -27.734 -2.705 1 59.75 182 ALA A O 1
ATOM 1288 N N . ASP A 1 183 ? 4.469 -25.875 -3.428 1 65.44 183 ASP A N 1
ATOM 1289 C CA . ASP A 1 183 ? 5.391 -25.859 -2.297 1 65.44 183 ASP A CA 1
ATOM 1290 C C . ASP A 1 183 ? 5.168 -24.609 -1.431 1 65.44 183 ASP A C 1
ATOM 1292 O O . ASP A 1 183 ? 6.062 -23.781 -1.282 1 65.44 183 ASP A O 1
ATOM 1296 N N . LEU A 1 184 ? 4.051 -24.656 -0.728 1 65.44 184 LEU A N 1
ATOM 1297 C CA . LEU A 1 184 ? 3.643 -23.516 0.095 1 65.44 184 LEU A CA 1
ATOM 1298 C C . LEU A 1 184 ? 4.555 -23.375 1.31 1 65.44 184 LEU A C 1
ATOM 1300 O O . LEU A 1 184 ? 4.914 -22.25 1.687 1 65.44 184 LEU A O 1
ATOM 1304 N N . ARG A 1 185 ? 4.938 -24.5 1.815 1 67.5 185 ARG A N 1
ATOM 1305 C CA . ARG A 1 185 ? 5.777 -24.469 3.006 1 67.5 185 ARG A CA 1
ATOM 1306 C C . ARG A 1 185 ? 7.137 -23.859 2.697 1 67.5 185 ARG A C 1
ATOM 1308 O O . ARG A 1 185 ? 7.637 -23.031 3.463 1 67.5 185 ARG A O 1
ATOM 1315 N N . GLY A 1 186 ? 7.629 -24.266 1.585 1 67.88 186 GLY A N 1
ATOM 1316 C CA . GLY A 1 186 ? 8.891 -23.672 1.172 1 67.88 186 GLY A CA 1
ATOM 1317 C C . GLY A 1 186 ? 8.781 -22.188 0.905 1 67.88 186 GLY A C 1
ATOM 1318 O O . GLY A 1 186 ? 9.664 -21.406 1.3 1 67.88 186 GLY A O 1
ATOM 1319 N N . LEU A 1 187 ? 7.691 -21.828 0.323 1 69.94 187 LEU A N 1
ATOM 1320 C CA . LEU A 1 187 ? 7.457 -20.422 0.013 1 69.94 187 LEU A CA 1
ATOM 1321 C C . LEU A 1 187 ? 7.367 -19.594 1.289 1 69.94 187 LEU A C 1
ATOM 1323 O O . LEU A 1 187 ? 7.938 -18.5 1.368 1 69.94 187 LEU A O 1
ATOM 1327 N N . LEU A 1 188 ? 6.652 -20.109 2.201 1 65.25 188 LEU A N 1
ATOM 1328 C CA . LEU A 1 188 ? 6.457 -19.422 3.469 1 65.25 188 LEU A CA 1
ATOM 1329 C C . LEU A 1 188 ? 7.785 -19.219 4.191 1 65.25 188 LEU A C 1
ATOM 1331 O O . LEU A 1 188 ? 8.078 -18.125 4.676 1 65.25 188 LEU A O 1
ATOM 1335 N N . GLU A 1 189 ? 8.508 -20.234 4.184 1 65.06 189 GLU A N 1
ATOM 1336 C CA . GLU A 1 189 ? 9.742 -20.219 4.953 1 65.06 189 GLU A CA 1
ATOM 1337 C C . GLU A 1 189 ? 10.812 -19.375 4.27 1 65.06 189 GLU A C 1
ATOM 1339 O O . GLU A 1 189 ? 11.617 -18.734 4.934 1 65.06 189 GLU A O 1
ATOM 1344 N N . THR A 1 190 ? 10.742 -19.344 3.021 1 66.25 190 THR A N 1
ATOM 1345 C CA . THR A 1 190 ? 11.852 -18.688 2.342 1 66.25 190 THR A CA 1
ATOM 1346 C C . THR A 1 190 ? 11.492 -17.266 1.956 1 66.25 190 THR A C 1
ATOM 1348 O O . THR A 1 190 ? 12.172 -16.312 2.355 1 66.25 190 THR A O 1
ATOM 1351 N N . GLU A 1 191 ? 10.414 -17.156 1.399 1 70.81 191 GLU A N 1
ATOM 1352 C CA . GLU A 1 191 ? 10.117 -15.875 0.762 1 70.81 191 GLU A CA 1
ATOM 1353 C C . GLU A 1 191 ? 9.328 -14.961 1.694 1 70.81 191 GLU A C 1
ATOM 1355 O O . GLU A 1 191 ? 9.562 -13.75 1.74 1 70.81 191 GLU A O 1
ATOM 1360 N N . LEU A 1 192 ? 8.602 -15.531 2.51 1 75.38 192 LEU A N 1
ATOM 1361 C CA . LEU A 1 192 ? 7.695 -14.688 3.273 1 75.38 192 LEU A CA 1
ATOM 1362 C C . LEU A 1 192 ? 8.398 -14.102 4.496 1 75.38 192 LEU A C 1
ATOM 1364 O O . LEU A 1 192 ? 8.195 -12.93 4.836 1 75.38 192 LEU A O 1
ATOM 1368 N N . LEU A 1 193 ? 9.273 -14.891 5.09 1 77.88 193 LEU A N 1
ATOM 1369 C CA . LEU A 1 193 ? 10.023 -14.352 6.219 1 77.88 193 LEU A CA 1
ATOM 1370 C C . LEU A 1 193 ? 11.031 -13.312 5.754 1 77.88 193 LEU A C 1
ATOM 1372 O O . LEU A 1 193 ? 11.195 -12.273 6.395 1 77.88 193 LEU A O 1
ATOM 1376 N N . ARG A 1 194 ? 11.594 -13.602 4.676 1 78.62 194 ARG A N 1
ATOM 1377 C CA . ARG A 1 194 ? 12.523 -12.641 4.082 1 78.62 194 ARG A CA 1
ATOM 1378 C C . ARG A 1 194 ? 11.805 -11.344 3.709 1 78.62 194 ARG A C 1
ATOM 1380 O O . ARG A 1 194 ? 12.352 -10.258 3.869 1 78.62 194 ARG A O 1
ATOM 1387 N N . GLY A 1 195 ? 10.633 -11.516 3.303 1 82.31 195 GLY A N 1
ATOM 1388 C CA . GLY A 1 195 ? 9.828 -10.375 2.895 1 82.31 195 GLY A CA 1
ATOM 1389 C C . GLY A 1 195 ? 9.531 -9.414 4.031 1 82.31 195 GLY A C 1
ATOM 1390 O O . GLY A 1 195 ? 9.375 -8.211 3.812 1 82.31 195 GLY A O 1
ATOM 1391 N N . VAL A 1 196 ? 9.562 -9.93 5.191 1 82.69 196 VAL A N 1
ATOM 1392 C CA . VAL A 1 196 ? 9.266 -9.109 6.363 1 82.69 196 VAL A CA 1
ATOM 1393 C C . VAL A 1 196 ? 10.523 -8.367 6.801 1 82.69 196 VAL A C 1
ATOM 1395 O O . VAL A 1 196 ? 10.453 -7.219 7.258 1 82.69 196 VAL A O 1
ATOM 1398 N N . VAL A 1 197 ? 11.664 -8.938 6.535 1 84.94 197 VAL A N 1
ATOM 1399 C CA . VAL A 1 197 ? 12.906 -8.406 7.09 1 84.94 197 VAL A CA 1
ATOM 1400 C C . VAL A 1 197 ? 13.625 -7.555 6.043 1 84.94 197 VAL A C 1
ATOM 1402 O O . VAL A 1 197 ? 14.281 -6.57 6.383 1 84.94 197 VAL A O 1
ATOM 1405 N N . ALA A 1 198 ? 13.414 -7.879 4.852 1 86.38 198 ALA A N 1
ATOM 1406 C CA . ALA A 1 198 ? 14.164 -7.289 3.75 1 86.38 198 ALA A CA 1
ATOM 1407 C C . ALA A 1 198 ? 13.938 -5.781 3.678 1 86.38 198 ALA A C 1
ATOM 1409 O O . ALA A 1 198 ? 14.875 -5.016 3.418 1 86.38 198 ALA A O 1
ATOM 1410 N N . PRO A 1 199 ? 12.742 -5.336 3.986 1 89.88 199 PRO A N 1
ATOM 1411 C CA . PRO A 1 199 ? 12.508 -3.895 3.857 1 89.88 199 PRO A CA 1
ATOM 1412 C C . PRO A 1 199 ? 13.359 -3.072 4.828 1 89.88 199 PRO A C 1
ATOM 1414 O O . PRO A 1 199 ? 13.688 -1.918 4.539 1 89.88 199 PRO A O 1
ATOM 1417 N N . VAL A 1 200 ? 13.75 -3.666 5.898 1 90.56 200 VAL A N 1
ATOM 1418 C CA . VAL A 1 200 ? 14.531 -2.939 6.891 1 90.56 200 VAL A CA 1
ATOM 1419 C C . VAL A 1 200 ? 15.875 -2.531 6.289 1 90.56 200 VAL A C 1
ATOM 1421 O O . VAL A 1 200 ? 16.297 -1.379 6.418 1 90.56 200 VAL A O 1
ATOM 1424 N N . GLY A 1 201 ? 16.484 -3.436 5.613 1 93.19 201 GLY A N 1
ATOM 1425 C CA . GLY A 1 201 ? 17.719 -3.104 4.934 1 93.19 201 GLY A CA 1
ATOM 1426 C C . GLY A 1 201 ? 17.547 -2.062 3.846 1 93.19 201 GLY A C 1
ATOM 1427 O O . GLY A 1 201 ? 18.328 -1.11 3.76 1 93.19 201 GLY A O 1
ATOM 1428 N N . GLN A 1 202 ? 16.516 -2.234 3.094 1 94.25 202 GLN A N 1
ATOM 1429 C CA . GLN A 1 202 ? 16.234 -1.303 2.006 1 94.25 202 GLN A CA 1
ATOM 1430 C C . GLN A 1 202 ? 16.078 0.121 2.529 1 94.25 202 GLN A C 1
ATOM 1432 O O . GLN A 1 202 ? 16.578 1.072 1.93 1 94.25 202 GLN A O 1
ATOM 1437 N N . GLY A 1 203 ? 15.367 0.246 3.592 1 96.44 203 GLY A N 1
ATOM 1438 C CA . GLY A 1 203 ? 15.219 1.55 4.219 1 96.44 203 GLY A CA 1
ATOM 1439 C C . GLY A 1 203 ? 16.516 2.098 4.773 1 96.44 203 GLY A C 1
ATOM 1440 O O . GLY A 1 203 ? 16.812 3.287 4.625 1 96.44 203 GLY A O 1
ATOM 1441 N N . LEU A 1 204 ? 17.266 1.224 5.355 1 96.94 204 LEU A N 1
ATOM 1442 C CA . LEU A 1 204 ? 18.516 1.607 6 1 96.94 204 LEU A CA 1
ATOM 1443 C C . LEU A 1 204 ? 19.516 2.121 4.973 1 96.94 204 LEU A C 1
ATOM 1445 O O . LEU A 1 204 ? 20.188 3.133 5.203 1 96.94 204 LEU A O 1
ATOM 1449 N N . TRP A 1 205 ? 19.688 1.417 3.852 1 98.06 205 TRP A N 1
ATOM 1450 C CA . TRP A 1 205 ? 20.641 1.811 2.83 1 98.06 205 TRP A CA 1
ATOM 1451 C C . TRP A 1 205 ? 20.328 3.203 2.293 1 98.06 205 TRP A C 1
ATOM 1453 O O . TRP A 1 205 ? 21.219 4.07 2.248 1 98.06 205 TRP A O 1
ATOM 1463 N N . THR A 1 206 ? 19.109 3.391 1.954 1 98.31 206 THR A N 1
ATOM 1464 C CA . THR A 1 206 ? 18.719 4.672 1.37 1 98.31 206 THR A CA 1
ATOM 1465 C C . THR A 1 206 ? 18.719 5.77 2.43 1 98.31 206 THR A C 1
ATOM 1467 O O . THR A 1 206 ? 18.969 6.938 2.121 1 98.31 206 THR A O 1
ATOM 1470 N N . ALA A 1 207 ? 18.438 5.391 3.668 1 98.44 207 ALA A N 1
ATOM 1471 C CA . ALA A 1 207 ? 18.547 6.348 4.766 1 98.44 207 ALA A CA 1
ATOM 1472 C C . ALA A 1 207 ? 19.969 6.895 4.863 1 98.44 207 ALA A C 1
ATOM 1474 O O . ALA A 1 207 ? 20.172 8.109 4.98 1 98.44 207 ALA A O 1
ATOM 1475 N N . ILE A 1 208 ? 20.891 6.031 4.824 1 98.38 208 ILE A N 1
ATOM 1476 C CA . ILE A 1 208 ? 22.297 6.406 4.953 1 98.38 208 ILE A CA 1
ATOM 1477 C C . ILE A 1 208 ? 22.703 7.309 3.791 1 98.38 208 ILE A C 1
ATOM 1479 O O . ILE A 1 208 ? 23.266 8.383 3.998 1 98.38 208 ILE A O 1
ATOM 1483 N N . ALA A 1 209 ? 22.406 6.875 2.59 1 98.31 209 ALA A N 1
ATOM 1484 C CA . ALA A 1 209 ? 22.734 7.672 1.41 1 98.31 209 ALA A CA 1
ATOM 1485 C C . ALA A 1 209 ? 22.016 9.016 1.438 1 98.31 209 ALA A C 1
ATOM 1487 O O . ALA A 1 209 ? 22.578 10.039 1.069 1 98.31 209 ALA A O 1
ATOM 1488 N N . GLY A 1 210 ? 20.781 8.984 1.842 1 98.38 210 GLY A N 1
ATOM 1489 C CA . GLY A 1 210 ? 20.016 10.211 1.951 1 98.38 210 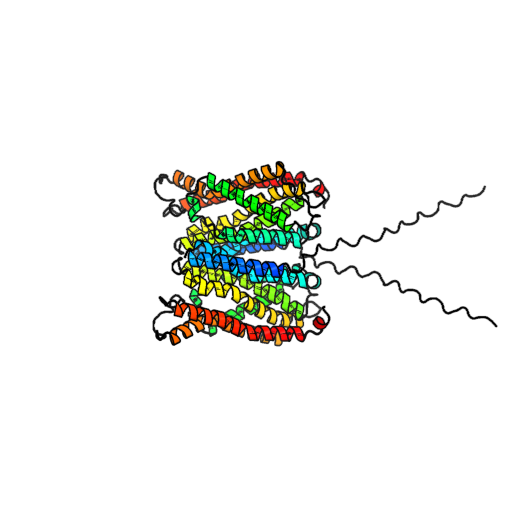GLY A CA 1
ATOM 1490 C C . GLY A 1 210 ? 20.562 11.18 2.979 1 98.38 210 GLY A C 1
ATOM 1491 O O . GLY A 1 210 ? 20.547 12.391 2.771 1 98.38 210 GLY A O 1
ATOM 1492 N N . ALA A 1 211 ? 21.016 10.672 4.09 1 97.81 211 ALA A N 1
ATOM 1493 C CA . ALA A 1 211 ? 21.625 11.5 5.133 1 97.81 211 ALA A CA 1
ATOM 1494 C C . ALA A 1 211 ? 22.812 12.297 4.586 1 97.81 211 ALA A C 1
ATOM 1496 O O . ALA A 1 211 ? 22.906 13.5 4.82 1 97.81 211 ALA A O 1
ATOM 1497 N N . VAL A 1 212 ? 23.641 11.617 3.861 1 97.69 212 VAL A N 1
ATOM 1498 C CA . VAL A 1 212 ? 24.828 12.273 3.324 1 97.69 212 VAL A CA 1
ATOM 1499 C C . VAL A 1 212 ? 24.422 13.266 2.236 1 97.69 212 VAL A C 1
ATOM 1501 O O . VAL A 1 212 ? 24.906 14.398 2.201 1 97.69 212 VAL A O 1
ATOM 1504 N N . LEU A 1 213 ? 23.5 12.914 1.407 1 97.62 213 LEU A N 1
ATOM 1505 C CA . LEU A 1 213 ? 23.047 13.789 0.33 1 97.62 213 LEU A CA 1
ATOM 1506 C C . LEU A 1 213 ? 22.469 15.086 0.886 1 97.62 213 LEU A C 1
ATOM 1508 O O . LEU A 1 213 ? 22.828 16.172 0.436 1 97.62 213 LEU A O 1
ATOM 1512 N N . LEU A 1 214 ? 21.609 14.953 1.881 1 96.62 214 LEU A N 1
ATOM 1513 C CA . LEU A 1 214 ? 20.922 16.141 2.387 1 96.62 214 LEU A CA 1
ATOM 1514 C C . LEU A 1 214 ? 21.828 16.938 3.309 1 96.62 214 LEU A C 1
ATOM 1516 O O . LEU A 1 214 ? 21.609 18.141 3.512 1 96.62 214 LEU A O 1
ATOM 1520 N N . SER A 1 215 ? 22.797 16.344 3.939 1 95.38 215 SER A N 1
ATOM 1521 C CA . SER A 1 215 ? 23.766 17.078 4.742 1 95.38 215 SER A CA 1
ATOM 1522 C C . SER A 1 215 ? 24.594 18.031 3.883 1 95.38 215 SER A C 1
ATOM 1524 O O . SER A 1 215 ? 25.109 19.031 4.379 1 95.38 215 SER A O 1
ATOM 1526 N N . LEU A 1 216 ? 24.703 17.703 2.605 1 95.5 216 LEU A N 1
ATOM 1527 C CA . LEU A 1 216 ? 25.516 18.5 1.707 1 95.5 216 LEU A CA 1
ATOM 1528 C C . LEU A 1 216 ? 24.656 19.406 0.827 1 95.5 216 LEU A C 1
ATOM 1530 O O . LEU A 1 216 ? 25.156 20.078 -0.073 1 95.5 216 LEU A O 1
ATOM 1534 N N . ARG A 1 217 ? 23.359 19.266 1.079 1 94.5 217 ARG A N 1
ATOM 1535 C CA . ARG A 1 217 ? 22.469 20.109 0.292 1 94.5 217 ARG A CA 1
ATOM 1536 C C . ARG A 1 217 ? 22.688 21.594 0.607 1 94.5 217 ARG A C 1
ATOM 1538 O O . ARG A 1 217 ? 22.812 21.969 1.774 1 94.5 217 ARG A O 1
ATOM 1545 N N . ARG A 1 218 ? 22.672 22.438 -0.405 1 92.06 218 ARG A N 1
ATOM 1546 C CA . ARG A 1 218 ? 22.938 23.875 -0.235 1 92.06 218 ARG A CA 1
ATOM 1547 C C . ARG A 1 218 ? 21.672 24.609 0.21 1 92.06 218 ARG A C 1
ATOM 1549 O O . ARG A 1 218 ? 20.562 24.156 -0.042 1 92.06 218 ARG A O 1
ATOM 1556 N N . PRO A 1 219 ? 21.938 25.703 0.806 1 88.69 219 PRO A N 1
ATOM 1557 C CA . PRO A 1 219 ? 20.797 26.5 1.262 1 88.69 219 PRO A CA 1
ATOM 1558 C C . PRO A 1 219 ? 19.906 26.953 0.113 1 88.69 219 PRO A C 1
ATOM 1560 O O . PRO A 1 219 ? 18.703 27.203 0.313 1 88.69 219 PRO A O 1
ATOM 1563 N N . ASN A 1 220 ? 20.438 27.031 -1.068 1 89.31 220 ASN A N 1
ATOM 1564 C CA . ASN A 1 220 ? 19.641 27.453 -2.217 1 89.31 220 ASN A CA 1
ATOM 1565 C C . ASN A 1 220 ? 18.812 26.312 -2.779 1 89.31 220 ASN A C 1
ATOM 1567 O O . ASN A 1 220 ? 18.094 26.484 -3.766 1 89.31 220 ASN A O 1
ATOM 1571 N N . GLY A 1 221 ? 18.969 25.188 -2.24 1 88.5 221 GLY A N 1
ATOM 1572 C CA . GLY A 1 221 ? 18.141 24.062 -2.627 1 88.5 221 GLY A CA 1
ATOM 1573 C C . GLY A 1 221 ? 18.828 23.094 -3.566 1 88.5 221 GLY A C 1
ATOM 1574 O O . GLY A 1 221 ? 18.328 22 -3.814 1 88.5 221 GLY A O 1
ATOM 1575 N N . HIS A 1 222 ? 19.984 23.469 -3.957 1 91.75 222 HIS A N 1
ATOM 1576 C CA . HIS A 1 222 ? 20.688 22.625 -4.926 1 91.75 222 HIS A CA 1
ATOM 1577 C C . HIS A 1 222 ? 21.297 21.406 -4.258 1 91.75 222 HIS A C 1
ATOM 1579 O O . HIS A 1 222 ? 21.859 21.5 -3.16 1 91.75 222 HIS A O 1
ATOM 1585 N N . PHE A 1 223 ? 21.156 20.266 -4.887 1 94.06 223 PHE A N 1
ATOM 1586 C CA . PHE A 1 223 ? 21.781 19.031 -4.434 1 94.06 223 PHE A CA 1
ATOM 1587 C C . PHE A 1 223 ? 23.188 18.891 -4.988 1 94.06 223 PHE A C 1
ATOM 1589 O O . PHE A 1 223 ? 23.438 19.234 -6.145 1 94.06 223 PHE A O 1
ATOM 1596 N N . ARG A 1 224 ? 24.078 18.469 -4.172 1 89.25 224 ARG A N 1
ATOM 1597 C CA . ARG A 1 224 ? 25.469 18.312 -4.598 1 89.25 224 ARG A CA 1
ATOM 1598 C C . ARG A 1 224 ? 25.828 16.828 -4.723 1 89.25 224 ARG A C 1
ATOM 1600 O O . ARG A 1 224 ? 25.766 16.094 -3.738 1 89.25 224 ARG A O 1
ATOM 1607 N N . LEU A 1 225 ? 26.109 16.438 -5.941 1 89 225 LEU A N 1
ATOM 1608 C CA . LEU A 1 225 ? 26.656 15.102 -6.133 1 89 225 LEU A CA 1
ATOM 1609 C C . LEU A 1 225 ? 28.156 15.078 -5.895 1 89 225 LEU A C 1
ATOM 1611 O O . LEU A 1 225 ? 28.938 14.891 -6.828 1 89 225 LEU A O 1
ATOM 1615 N N . ALA A 1 226 ? 28.547 15.156 -4.621 1 92.38 226 ALA A N 1
ATOM 1616 C CA . ALA A 1 226 ? 29.938 15.211 -4.18 1 92.38 226 ALA A CA 1
ATOM 1617 C C . ALA A 1 226 ? 30.484 13.812 -3.914 1 92.38 226 ALA A C 1
ATOM 1619 O O . ALA A 1 226 ? 29.734 12.836 -3.92 1 92.38 226 ALA A O 1
ATOM 1620 N N . ALA A 1 227 ? 31.75 13.695 -3.756 1 95 227 ALA A N 1
ATOM 1621 C CA . ALA A 1 227 ? 32.469 12.445 -3.564 1 95 227 ALA A CA 1
ATOM 1622 C C . ALA A 1 227 ? 31.906 11.656 -2.381 1 95 227 ALA A C 1
ATOM 1624 O O . ALA A 1 227 ? 31.734 10.438 -2.459 1 95 227 ALA A O 1
ATOM 1625 N N . PRO A 1 228 ? 31.594 12.352 -1.265 1 95.75 228 PRO A N 1
ATOM 1626 C CA . PRO A 1 228 ? 31.016 11.602 -0.15 1 95.75 228 PRO A CA 1
ATOM 1627 C C . PRO A 1 228 ? 29.688 10.953 -0.503 1 95.75 228 PRO A C 1
ATOM 1629 O O . PRO A 1 228 ? 29.359 9.867 -0.006 1 95.75 228 PRO A O 1
ATOM 1632 N N . VAL A 1 229 ? 28.891 11.609 -1.313 1 96.94 229 VAL A N 1
ATOM 1633 C CA . VAL A 1 229 ? 27.594 11.062 -1.728 1 96.94 229 VAL A CA 1
ATOM 1634 C C . VAL A 1 229 ? 27.812 9.828 -2.6 1 96.94 229 VAL A C 1
ATOM 1636 O O . VAL A 1 229 ? 27.203 8.781 -2.377 1 96.94 229 VAL A O 1
ATOM 1639 N N . VAL A 1 230 ? 28.734 9.906 -3.531 1 96.5 230 VAL A N 1
ATOM 1640 C CA . VAL A 1 230 ? 29.031 8.789 -4.422 1 96.5 230 VAL A CA 1
ATOM 1641 C C . VAL A 1 230 ? 29.625 7.637 -3.621 1 96.5 230 VAL A C 1
ATOM 1643 O O . VAL A 1 230 ? 29.25 6.477 -3.814 1 96.5 230 VAL A O 1
ATOM 1646 N N . GLY A 1 231 ? 30.578 7.973 -2.801 1 97.06 231 GLY A N 1
ATOM 1647 C CA . GLY A 1 231 ? 31.188 6.957 -1.956 1 97.06 231 GLY A CA 1
ATOM 1648 C C . GLY A 1 231 ? 30.172 6.246 -1.067 1 97.06 231 GLY A C 1
ATOM 1649 O O . GLY A 1 231 ? 30.234 5.027 -0.903 1 97.06 231 GLY A O 1
ATOM 1650 N N . THR A 1 232 ? 29.328 7.039 -0.459 1 97.62 232 THR A N 1
ATOM 1651 C CA . THR A 1 232 ? 28.297 6.461 0.398 1 97.62 232 THR A CA 1
ATOM 1652 C C . THR A 1 232 ? 27.344 5.586 -0.415 1 97.62 232 THR A C 1
ATOM 1654 O O . THR A 1 232 ? 26.969 4.496 0.02 1 97.62 232 THR A O 1
ATOM 1657 N N . CYS A 1 233 ? 26.938 6.078 -1.544 1 96.81 233 CYS A N 1
ATOM 1658 C CA . CYS A 1 233 ? 26.062 5.301 -2.418 1 96.81 233 CYS A CA 1
ATOM 1659 C C . CYS A 1 233 ? 26.719 3.971 -2.787 1 96.81 233 CYS A C 1
ATOM 1661 O O . CYS A 1 233 ? 26.047 2.932 -2.777 1 96.81 233 CYS A O 1
ATOM 1663 N N . LEU A 1 234 ? 27.984 3.988 -3.094 1 96.38 234 LEU A N 1
ATOM 1664 C CA . LEU A 1 234 ? 28.719 2.762 -3.408 1 96.38 234 LEU A CA 1
ATOM 1665 C C . LEU A 1 234 ? 28.766 1.837 -2.197 1 96.38 234 LEU A C 1
ATOM 1667 O O . LEU A 1 234 ? 28.578 0.626 -2.326 1 96.38 234 LEU A O 1
ATOM 1671 N N . GLY A 1 235 ? 29.047 2.408 -1.078 1 97.06 235 GLY A N 1
ATOM 1672 C CA . GLY A 1 235 ? 29.109 1.623 0.144 1 97.06 235 GLY A CA 1
ATOM 1673 C C . GLY A 1 235 ? 27.797 0.932 0.481 1 97.06 235 GLY A C 1
ATOM 1674 O O . GLY A 1 235 ? 27.781 -0.268 0.76 1 97.06 235 GLY A O 1
ATOM 1675 N N . VAL A 1 236 ? 26.734 1.678 0.436 1 97.5 236 VAL A N 1
ATOM 1676 C CA . VAL A 1 236 ? 25.438 1.098 0.794 1 97.5 236 VAL A CA 1
ATOM 1677 C C . VAL A 1 236 ? 25 0.108 -0.283 1 97.5 236 VAL A C 1
ATOM 1679 O O . VAL A 1 236 ? 24.328 -0.886 0.013 1 97.5 236 VAL A O 1
ATOM 1682 N N . SER A 1 237 ? 25.391 0.369 -1.516 1 95.75 237 SER A N 1
ATOM 1683 C CA . SER A 1 237 ? 25.078 -0.571 -2.588 1 95.75 237 SER A CA 1
ATOM 1684 C C . SER A 1 237 ? 25.766 -1.912 -2.363 1 95.75 237 SER A C 1
ATOM 1686 O O . SER A 1 237 ? 25.219 -2.965 -2.689 1 95.75 237 SER A O 1
ATOM 1688 N N . MET A 1 238 ? 26.969 -1.871 -1.868 1 95 238 MET A N 1
ATOM 1689 C CA . MET A 1 238 ? 27.672 -3.105 -1.552 1 95 238 MET A CA 1
ATOM 1690 C C . MET A 1 238 ? 26.953 -3.877 -0.446 1 95 238 MET A C 1
ATOM 1692 O O . MET A 1 238 ? 26.828 -5.102 -0.522 1 95 238 MET A O 1
ATOM 1696 N N . LEU A 1 239 ? 26.547 -3.191 0.542 1 95 239 LEU A N 1
ATOM 1697 C CA . LEU A 1 239 ? 25.781 -3.834 1.604 1 95 239 LEU A CA 1
ATOM 1698 C C . LEU A 1 239 ? 24.469 -4.395 1.063 1 95 239 LEU A C 1
ATOM 1700 O O . LEU A 1 239 ? 24.062 -5.496 1.436 1 95 239 LEU A O 1
ATOM 1704 N N . HIS A 1 240 ? 23.844 -3.633 0.233 1 94.12 240 HIS A N 1
ATOM 1705 C CA . HIS A 1 240 ? 22.625 -4.059 -0.437 1 94.12 240 HIS A CA 1
ATOM 1706 C C . HIS A 1 240 ? 22.844 -5.336 -1.235 1 94.12 240 HIS A C 1
ATOM 1708 O O . HIS A 1 240 ? 22.062 -6.285 -1.125 1 94.12 240 HIS A O 1
ATOM 1714 N N . ALA A 1 241 ? 23.875 -5.34 -2.012 1 91.19 241 ALA A N 1
ATOM 1715 C CA . ALA A 1 241 ? 24.219 -6.504 -2.824 1 91.19 241 ALA A CA 1
ATOM 1716 C C . ALA A 1 241 ? 24.516 -7.719 -1.947 1 91.19 241 ALA A C 1
ATOM 1718 O O . ALA A 1 241 ? 24.156 -8.844 -2.289 1 91.19 241 ALA A O 1
ATOM 1719 N N . LEU A 1 242 ? 25.219 -7.473 -0.919 1 90.56 242 LEU A N 1
ATOM 1720 C CA . LEU A 1 242 ? 25.516 -8.555 0.011 1 90.56 242 LEU A CA 1
ATOM 1721 C C . LEU A 1 242 ? 24.234 -9.141 0.59 1 90.56 242 LEU A C 1
ATOM 1723 O O . LEU A 1 242 ? 24.125 -10.359 0.762 1 90.56 242 LEU A O 1
ATOM 1727 N N . GLY A 1 243 ? 23.359 -8.289 0.965 1 89 243 GLY A N 1
ATOM 1728 C CA . GLY A 1 243 ? 22.062 -8.766 1.425 1 89 243 GLY A CA 1
ATOM 1729 C C . GLY A 1 243 ? 21.328 -9.609 0.396 1 89 243 GLY A C 1
ATOM 1730 O O . GLY A 1 243 ? 20.766 -10.656 0.731 1 89 243 GLY A O 1
ATOM 1731 N N . ASP A 1 244 ? 21.359 -9.164 -0.837 1 86.06 244 ASP A N 1
ATOM 1732 C CA . ASP A 1 244 ? 20.719 -9.898 -1.925 1 86.06 244 ASP A CA 1
ATOM 1733 C C . ASP A 1 244 ? 21.391 -11.25 -2.141 1 86.06 244 ASP A C 1
ATOM 1735 O O . ASP A 1 244 ? 20.719 -12.219 -2.518 1 86.06 244 ASP A O 1
ATOM 1739 N N . ALA A 1 245 ? 22.609 -11.336 -1.878 1 83.69 245 ALA A N 1
ATOM 1740 C CA . ALA A 1 245 ? 23.375 -12.547 -2.135 1 83.69 245 ALA A CA 1
ATOM 1741 C C . ALA A 1 245 ? 23.156 -13.586 -1.042 1 83.69 245 ALA A C 1
ATOM 1743 O O . ALA A 1 245 ? 23.516 -14.758 -1.204 1 83.69 245 ALA A O 1
ATOM 1744 N N . THR A 1 246 ? 22.547 -13.141 0.015 1 84.25 246 THR A N 1
ATOM 1745 C CA . THR A 1 246 ? 22.406 -14.047 1.145 1 84.25 246 THR A CA 1
ATOM 1746 C C . THR A 1 246 ? 21.516 -15.234 0.769 1 84.25 246 THR A C 1
ATOM 1748 O O . THR A 1 246 ? 21.703 -16.344 1.275 1 84.25 246 THR A O 1
ATOM 1751 N N . HIS A 1 247 ? 20.562 -14.984 -0.086 1 79.12 247 HIS A N 1
ATOM 1752 C CA . HIS A 1 247 ? 19.703 -16.078 -0.523 1 79.12 247 HIS A CA 1
ATOM 1753 C C . HIS A 1 247 ? 20.5 -17.156 -1.241 1 79.12 247 HIS A C 1
ATOM 1755 O O . HIS A 1 247 ? 20.406 -18.344 -0.898 1 79.12 247 HIS A O 1
ATOM 1761 N N . GLY A 1 248 ? 21.281 -16.75 -2.201 1 76 248 GLY A N 1
ATOM 1762 C CA . GLY A 1 248 ? 22.125 -17.703 -2.922 1 76 248 GLY A CA 1
ATOM 1763 C C . GLY A 1 248 ? 23.188 -18.344 -2.047 1 76 248 GLY A C 1
ATOM 1764 O O . GLY A 1 248 ? 23.453 -19.531 -2.168 1 76 248 GLY A O 1
ATOM 1765 N N . ALA A 1 249 ? 23.734 -17.562 -1.189 1 81.38 249 ALA A N 1
ATOM 1766 C CA . ALA A 1 249 ? 24.734 -18.078 -0.262 1 81.38 249 ALA A CA 1
ATOM 1767 C C . ALA A 1 249 ? 24.125 -19.141 0.661 1 81.38 249 ALA A C 1
ATOM 1769 O O . ALA A 1 249 ? 24.781 -20.125 0.998 1 81.38 249 ALA A O 1
ATOM 1770 N N . ALA A 1 250 ? 22.922 -18.891 1.039 1 81.44 250 ALA A N 1
ATOM 1771 C CA . ALA A 1 250 ? 22.234 -19.844 1.905 1 81.44 250 ALA A CA 1
ATOM 1772 C C . ALA A 1 250 ? 22.031 -21.188 1.194 1 81.44 250 ALA A C 1
ATOM 1774 O O . ALA A 1 250 ? 22.219 -22.25 1.79 1 81.44 250 ALA A O 1
ATOM 1775 N N . ILE A 1 251 ? 21.656 -21.094 -0.028 1 76.31 251 ILE A N 1
ATOM 1776 C CA . ILE A 1 251 ? 21.484 -22.297 -0.818 1 76.31 251 ILE A CA 1
ATOM 1777 C C . ILE A 1 251 ? 22.797 -23.078 -0.878 1 76.31 251 ILE A C 1
ATOM 1779 O O . ILE A 1 251 ? 22.828 -24.297 -0.651 1 76.31 251 ILE A O 1
ATOM 1783 N N . TRP A 1 252 ? 23.781 -22.328 -1.146 1 79.31 252 TRP A N 1
ATOM 1784 C CA . TRP A 1 252 ? 25.109 -22.922 -1.265 1 79.31 252 TRP A CA 1
ATOM 1785 C C . TRP A 1 252 ? 25.547 -23.562 0.056 1 79.31 252 TRP A C 1
ATOM 1787 O O . TRP A 1 252 ? 26.047 -24.688 0.082 1 79.31 252 TRP A O 1
ATOM 1797 N N . LEU A 1 253 ? 25.344 -22.906 1.137 1 83.56 253 LEU A N 1
ATOM 1798 C CA . LEU A 1 253 ? 25.75 -23.375 2.455 1 83.56 253 LEU A CA 1
ATOM 1799 C C . LEU A 1 253 ? 24.953 -24.625 2.863 1 83.56 253 LEU A C 1
ATOM 1801 O O . LEU A 1 253 ? 25.516 -25.547 3.461 1 83.56 253 LEU A O 1
ATOM 1805 N N . VAL A 1 254 ? 23.703 -24.656 2.566 1 82.19 254 VAL A N 1
ATOM 1806 C CA . VAL A 1 254 ? 22.875 -25.812 2.893 1 82.19 254 VAL A CA 1
ATOM 1807 C C . VAL A 1 254 ? 23.312 -27.016 2.066 1 82.19 254 VAL A C 1
ATOM 1809 O O . VAL A 1 254 ? 23.375 -28.141 2.576 1 82.19 254 VAL A O 1
ATOM 1812 N N . ALA A 1 255 ? 23.594 -26.781 0.837 1 78.81 255 ALA A N 1
ATOM 1813 C CA . ALA A 1 255 ? 24.078 -27.859 -0.022 1 78.81 255 ALA A CA 1
ATOM 1814 C C . ALA A 1 255 ? 25.406 -28.422 0.497 1 78.81 255 ALA A C 1
ATOM 1816 O O . ALA A 1 255 ? 25.609 -29.641 0.485 1 78.81 255 ALA A O 1
ATOM 1817 N N . LEU A 1 256 ? 26.25 -27.594 0.908 1 82.62 256 LEU A N 1
ATOM 1818 C CA . LEU A 1 256 ? 27.547 -27.984 1.439 1 82.62 256 LEU A CA 1
ATOM 1819 C C . LEU A 1 256 ? 27.391 -28.812 2.709 1 82.62 256 LEU A C 1
ATOM 1821 O O . LEU A 1 256 ? 28.062 -29.828 2.885 1 82.62 256 LEU A O 1
ATOM 1825 N N . LEU A 1 257 ? 26.516 -28.391 3.516 1 84.06 257 LEU A N 1
ATOM 1826 C CA . LEU A 1 257 ? 26.344 -29.047 4.812 1 84.06 257 LEU A CA 1
ATOM 1827 C C . LEU A 1 257 ? 25.562 -30.344 4.676 1 84.06 257 LEU A C 1
ATOM 1829 O O . LEU A 1 257 ? 25.766 -31.281 5.465 1 84.06 257 LEU A O 1
ATOM 1833 N N . SER A 1 258 ? 24.594 -30.453 3.732 1 78.44 258 SER A N 1
ATOM 1834 C CA . SER A 1 258 ? 23.797 -31.656 3.533 1 78.44 258 SER A CA 1
ATOM 1835 C C . SER A 1 258 ? 24.562 -32.688 2.701 1 78.44 258 SER A C 1
ATOM 1837 O O . SER A 1 258 ? 24.109 -33.844 2.557 1 78.44 258 SER A O 1
ATOM 1839 N N . GLY A 1 259 ? 25.719 -32.531 2.299 1 69.31 259 GLY A N 1
ATOM 1840 C CA . GLY A 1 259 ? 26.5 -33.469 1.503 1 69.31 259 GLY A CA 1
ATOM 1841 C C . GLY A 1 259 ? 25.984 -33.625 0.089 1 69.31 259 GLY A C 1
ATOM 1842 O O . GLY A 1 259 ? 26.438 -34.5 -0.649 1 69.31 259 GLY A O 1
ATOM 1843 N N . THR A 1 260 ? 24.781 -33.188 -0.181 1 61.59 260 THR A N 1
ATOM 1844 C CA . THR A 1 260 ? 24.234 -33.344 -1.522 1 61.59 260 THR A CA 1
ATOM 1845 C C . THR A 1 260 ? 25 -32.5 -2.527 1 61.59 260 THR A C 1
ATOM 1847 O O . THR A 1 260 ? 25.375 -31.344 -2.23 1 61.59 260 THR A O 1
ATOM 1850 N N . GLY A 1 261 ? 26.344 -32.875 -2.848 1 52.06 261 GLY A N 1
ATOM 1851 C CA . GLY A 1 261 ? 27.234 -32.188 -3.777 1 52.06 261 GLY A CA 1
ATOM 1852 C C . GLY A 1 261 ? 26.594 -31.016 -4.48 1 52.06 261 GLY A C 1
ATOM 1853 O O . GLY A 1 261 ? 25.359 -30.891 -4.484 1 52.06 261 GLY A O 1
ATOM 1854 N N . LEU A 1 262 ? 27.359 -29.906 -4.645 1 51.03 262 LEU A N 1
ATOM 1855 C CA . LEU A 1 262 ? 27 -28.719 -5.43 1 51.03 262 LEU A CA 1
ATOM 1856 C C . LEU A 1 262 ? 26.406 -29.125 -6.773 1 51.03 262 LEU A C 1
ATOM 1858 O O . LEU A 1 262 ? 25.938 -28.281 -7.531 1 51.03 262 LEU A O 1
ATOM 1862 N N . ASP A 1 263 ? 26.688 -30.391 -7.223 1 44.12 263 ASP A N 1
ATOM 1863 C CA . ASP A 1 263 ? 26.359 -30.875 -8.562 1 44.12 263 ASP A CA 1
ATOM 1864 C C . ASP A 1 263 ? 24.844 -30.984 -8.75 1 44.12 263 ASP A C 1
ATOM 1866 O O . ASP A 1 263 ? 24.359 -31.188 -9.867 1 44.12 263 ASP A O 1
ATOM 1870 N N . ALA A 1 264 ? 24.156 -31.625 -7.824 1 43.97 264 ALA A N 1
ATOM 1871 C CA . ALA A 1 264 ? 22.75 -31.844 -8.094 1 43.97 264 ALA A CA 1
ATOM 1872 C C . ALA A 1 264 ? 22.031 -30.531 -8.43 1 43.97 264 ALA A C 1
ATOM 1874 O O . ALA A 1 264 ? 22.281 -29.5 -7.797 1 43.97 264 ALA A O 1
ATOM 1875 N N . GLN A 1 265 ? 21.688 -30.344 -9.672 1 39.41 265 GLN A N 1
ATOM 1876 C CA . GLN A 1 265 ? 21 -29.219 -10.312 1 39.41 265 GLN A CA 1
ATOM 1877 C C . GLN A 1 265 ? 20 -28.578 -9.359 1 39.41 265 GLN A C 1
ATOM 1879 O O . GLN A 1 265 ? 18.797 -28.672 -9.57 1 39.41 265 GLN A O 1
ATOM 1884 N N . PRO A 1 266 ? 20.219 -28.781 -8.203 1 42.22 266 PRO A N 1
ATOM 1885 C CA . PRO A 1 266 ? 19.188 -28.328 -7.25 1 42.22 266 PRO A CA 1
ATOM 1886 C C . PRO A 1 266 ? 18.688 -26.922 -7.543 1 42.22 266 PRO A C 1
ATOM 1888 O O . PRO A 1 266 ? 17.594 -26.547 -7.113 1 42.22 266 PRO A O 1
ATOM 1891 N N . PHE A 1 267 ? 19.578 -26.172 -8.109 1 39.53 267 PHE A N 1
ATOM 1892 C CA . PHE A 1 267 ? 19.469 -24.703 -8.125 1 39.53 267 PHE A CA 1
ATOM 1893 C C . PHE A 1 267 ? 18.5 -24.25 -9.203 1 39.53 267 PHE A C 1
ATOM 1895 O O . PHE A 1 267 ? 18.406 -23.062 -9.5 1 39.53 267 PHE A O 1
ATOM 1902 N N . ALA A 1 268 ? 18.234 -25.297 -10.031 1 37.19 268 ALA A N 1
ATOM 1903 C CA . ALA A 1 268 ? 17.469 -24.766 -11.148 1 37.19 268 ALA A CA 1
ATOM 1904 C C . ALA A 1 268 ? 16.359 -23.844 -10.664 1 37.19 268 ALA A C 1
ATOM 1906 O O . ALA A 1 268 ? 16.094 -22.797 -11.266 1 37.19 268 ALA A O 1
ATOM 1907 N N . GLN A 1 269 ? 15.492 -24.438 -9.805 1 41.5 269 GLN A N 1
ATOM 1908 C CA . GLN A 1 269 ? 14.336 -23.578 -9.547 1 41.5 269 GLN A CA 1
ATOM 1909 C C . GLN A 1 269 ? 14.531 -22.75 -8.281 1 41.5 269 GLN A C 1
ATOM 1911 O O . GLN A 1 269 ? 13.578 -22.172 -7.754 1 41.5 269 GLN A O 1
ATOM 1916 N N . GLY A 1 270 ? 15.859 -22.359 -7.977 1 41.28 270 GLY A N 1
ATOM 1917 C CA . GLY A 1 270 ? 16.172 -21.562 -6.805 1 41.28 270 GLY A CA 1
ATOM 1918 C C . GLY A 1 270 ? 15.953 -22.297 -5.5 1 41.28 270 GLY A C 1
ATOM 1919 O O . GLY A 1 270 ? 16.141 -21.734 -4.418 1 41.28 270 GLY A O 1
ATOM 1920 N N . TYR A 1 271 ? 15 -23.125 -5.426 1 44.12 271 TYR A N 1
ATOM 1921 C CA . TYR A 1 271 ? 14.75 -23.875 -4.203 1 44.12 271 TYR A CA 1
ATOM 1922 C C . TYR A 1 271 ? 15.477 -25.219 -4.219 1 44.12 271 TYR A C 1
ATOM 1924 O O . TYR A 1 271 ? 15.672 -25.812 -5.281 1 44.12 271 TYR A O 1
ATOM 1932 N N . PRO A 1 272 ? 16.344 -25.547 -3.186 1 42.75 272 PRO A N 1
ATOM 1933 C CA . PRO A 1 272 ? 16.938 -26.891 -3.145 1 42.75 272 PRO A CA 1
ATOM 1934 C C . PRO A 1 272 ? 15.953 -27.984 -3.502 1 42.75 272 PRO A C 1
ATOM 1936 O O . PRO A 1 272 ? 14.742 -27.828 -3.326 1 42.75 272 PRO A O 1
ATOM 1939 N N . PRO A 1 273 ? 16.203 -28.891 -4.34 1 46.28 273 PRO A N 1
ATOM 1940 C CA . PRO A 1 273 ? 15.336 -30.062 -4.496 1 46.28 273 PRO A CA 1
ATOM 1941 C C . PRO A 1 273 ? 14.672 -30.484 -3.188 1 46.28 273 PRO A C 1
ATOM 1943 O O . PRO A 1 273 ? 15.07 -30.016 -2.113 1 46.28 273 PRO A O 1
ATOM 1946 N N . GLY A 1 274 ? 13.695 -31.469 -3.109 1 49.12 274 GLY A N 1
ATOM 1947 C CA . GLY A 1 274 ? 12.922 -32.125 -2.057 1 49.12 274 GLY A CA 1
ATOM 1948 C C . GLY A 1 274 ? 13.602 -32.062 -0.701 1 49.12 274 GLY A C 1
ATOM 1949 O O . GLY A 1 274 ? 14.023 -33.094 -0.166 1 49.12 274 GLY A O 1
ATOM 1950 N N . PRO A 1 275 ? 14.109 -30.797 -0.36 1 54.81 275 PRO A N 1
ATOM 1951 C CA . PRO A 1 275 ? 14.875 -30.812 0.886 1 54.81 275 PRO A CA 1
ATOM 1952 C C . PRO A 1 275 ? 14.094 -31.391 2.059 1 54.81 275 PRO A C 1
ATOM 1954 O O . PRO A 1 275 ? 12.867 -31.281 2.098 1 54.81 275 PRO A O 1
ATOM 1957 N N . GLY A 1 276 ? 14.695 -32.25 2.666 1 66.12 276 GLY A N 1
ATOM 1958 C CA . GLY A 1 276 ? 14.164 -32.656 3.965 1 66.12 276 GLY A CA 1
ATOM 1959 C C . GLY A 1 276 ? 13.875 -31.453 4.867 1 66.12 276 GLY A C 1
ATOM 1960 O O . GLY A 1 276 ? 14.211 -30.312 4.535 1 66.12 276 GLY A O 1
ATOM 1961 N N . ALA A 1 277 ? 13.094 -31.531 5.848 1 71.38 277 ALA A N 1
ATOM 1962 C CA . ALA A 1 277 ? 12.672 -30.516 6.816 1 71.38 277 ALA A CA 1
ATOM 1963 C C . ALA A 1 277 ? 13.875 -29.781 7.402 1 71.38 277 ALA A C 1
ATOM 1965 O O . ALA A 1 277 ? 13.836 -28.562 7.574 1 71.38 277 ALA A O 1
ATOM 1966 N N . VAL A 1 278 ? 15 -30.484 7.621 1 75.5 278 VAL A N 1
ATOM 1967 C CA . VAL A 1 278 ? 16.188 -29.906 8.242 1 75.5 278 VAL A CA 1
ATOM 1968 C C . VAL A 1 278 ? 16.844 -28.922 7.277 1 75.5 278 VAL A C 1
ATOM 1970 O O . VAL A 1 278 ? 17.25 -27.828 7.68 1 75.5 278 VAL A O 1
ATOM 1973 N N . GLU A 1 279 ? 16.906 -29.266 6.059 1 76.44 279 GLU A N 1
ATOM 1974 C CA . GLU A 1 279 ? 17.516 -28.406 5.051 1 76.44 279 GLU A CA 1
ATOM 1975 C C . GLU A 1 279 ? 16.719 -27.125 4.859 1 76.44 279 GLU A C 1
ATOM 1977 O O . GLU A 1 279 ? 17.297 -26.062 4.652 1 76.44 279 GLU A O 1
ATOM 1982 N N . GLN A 1 280 ? 15.492 -27.234 5 1 75.19 280 GLN A N 1
ATOM 1983 C CA . GLN A 1 280 ? 14.641 -26.062 4.848 1 75.19 280 GLN A CA 1
ATOM 1984 C C . GLN A 1 280 ? 14.836 -25.078 6 1 75.19 280 GLN A C 1
ATOM 1986 O O . GLN A 1 280 ? 14.898 -23.875 5.785 1 75.19 280 GLN A O 1
ATOM 1991 N N . HIS A 1 281 ? 14.961 -25.688 7.188 1 78.62 281 HIS A N 1
ATOM 1992 C CA . HIS A 1 281 ? 15.188 -24.828 8.352 1 78.62 281 HIS A CA 1
ATOM 1993 C C . HIS A 1 281 ? 16.547 -24.141 8.281 1 78.62 281 HIS A C 1
ATOM 1995 O O . HIS A 1 281 ? 16.656 -22.953 8.602 1 78.62 281 HIS A O 1
ATOM 2001 N N . LEU A 1 282 ? 17.516 -24.891 7.859 1 80.25 282 LEU A N 1
ATOM 2002 C CA . LEU A 1 282 ? 18.859 -24.312 7.738 1 80.25 282 LEU A CA 1
ATOM 2003 C C . LEU A 1 282 ? 18.875 -23.203 6.695 1 80.25 282 LEU A C 1
ATOM 2005 O O . LEU A 1 282 ? 19.531 -22.188 6.883 1 80.25 282 LEU A O 1
ATOM 2009 N N . PHE A 1 283 ? 18.188 -23.422 5.68 1 80 283 PHE A N 1
ATOM 2010 C CA . PHE A 1 283 ? 18.109 -22.406 4.637 1 80 283 PHE A CA 1
ATOM 2011 C C . PHE A 1 283 ? 17.531 -21.109 5.184 1 80 283 PHE A C 1
ATOM 2013 O O . PHE A 1 283 ? 18.047 -20.016 4.91 1 80 283 PHE A O 1
ATOM 2020 N N . VAL A 1 284 ? 16.484 -21.234 5.953 1 79.25 284 VAL A N 1
ATOM 2021 C CA . VAL A 1 284 ? 15.812 -20.062 6.504 1 79.25 284 VAL A CA 1
ATOM 2022 C C . VAL A 1 284 ? 16.75 -19.328 7.461 1 79.25 284 VAL A C 1
ATOM 2024 O O . VAL A 1 284 ? 16.875 -18.094 7.398 1 79.25 284 VAL A O 1
ATOM 2027 N N . VAL A 1 285 ? 17.422 -20.094 8.266 1 83.62 285 VAL A N 1
ATOM 2028 C CA . VAL A 1 285 ? 18.312 -19.5 9.25 1 83.62 285 VAL A CA 1
ATOM 2029 C C . VAL A 1 285 ? 19.438 -18.75 8.531 1 83.62 285 VAL A C 1
ATOM 2031 O O . VAL A 1 285 ? 19.766 -17.625 8.898 1 83.62 285 VAL A O 1
ATOM 2034 N N . PHE A 1 286 ? 19.922 -19.344 7.469 1 84 286 PHE A N 1
ATOM 2035 C CA . PHE A 1 286 ? 21.047 -18.734 6.777 1 84 286 PHE A CA 1
ATOM 2036 C C . PHE A 1 286 ? 20.594 -17.562 5.934 1 84 286 PHE A C 1
ATOM 2038 O O . PHE A 1 286 ? 21.281 -16.531 5.855 1 84 286 PHE A O 1
ATOM 2045 N N . SER A 1 287 ? 19.516 -17.719 5.336 1 83.38 287 SER A N 1
ATOM 2046 C CA . SER A 1 287 ? 19.031 -16.656 4.453 1 83.38 287 SER A CA 1
ATOM 2047 C C . SER A 1 287 ? 18.594 -15.445 5.25 1 83.38 287 SER A C 1
ATOM 2049 O O . SER A 1 287 ? 19.031 -14.32 4.988 1 83.38 287 SER A O 1
ATOM 2051 N N . VAL A 1 288 ? 17.75 -15.609 6.258 1 85.56 288 VAL A N 1
ATOM 2052 C CA . VAL A 1 288 ? 17.234 -14.516 7.066 1 85.56 288 VAL A CA 1
ATOM 2053 C C . VAL A 1 288 ? 18.312 -14.016 8.023 1 85.56 288 VAL A C 1
ATOM 2055 O O . VAL A 1 288 ? 18.469 -12.812 8.211 1 85.56 288 VAL A O 1
ATOM 2058 N N . GLY A 1 289 ? 19 -15.008 8.625 1 88.44 289 GLY A N 1
ATOM 2059 C CA . GLY A 1 289 ? 20.125 -14.625 9.469 1 88.44 289 GLY A CA 1
ATOM 2060 C C . GLY A 1 289 ? 21.172 -13.812 8.742 1 88.44 289 GLY A C 1
ATOM 2061 O O . GLY A 1 289 ? 21.75 -12.875 9.305 1 88.44 289 GLY A O 1
ATOM 2062 N N . GLY A 1 290 ? 21.438 -14.234 7.496 1 89.31 290 GLY A N 1
ATOM 2063 C CA . GLY A 1 290 ? 22.359 -13.469 6.672 1 89.31 290 GLY A CA 1
ATOM 2064 C C . GLY A 1 290 ? 21.922 -12.031 6.453 1 89.31 290 GLY A C 1
ATOM 2065 O O . GLY A 1 290 ? 22.734 -11.117 6.484 1 89.31 290 GLY A O 1
ATOM 2066 N N . LEU A 1 291 ? 20.656 -11.82 6.281 1 89.56 291 LEU A N 1
ATOM 2067 C CA . LEU A 1 291 ? 20.125 -10.477 6.102 1 89.56 291 LEU A CA 1
ATOM 2068 C C . LEU A 1 291 ? 20.328 -9.633 7.355 1 89.56 291 LEU A C 1
ATOM 2070 O O . LEU A 1 291 ? 20.703 -8.461 7.262 1 89.56 291 LEU A O 1
ATOM 2074 N N . VAL A 1 292 ? 20.094 -10.234 8.477 1 90.88 292 VAL A N 1
ATOM 2075 C CA . VAL A 1 292 ? 20.25 -9.531 9.75 1 90.88 292 VAL A CA 1
ATOM 2076 C C . VAL A 1 292 ? 21.719 -9.164 9.969 1 90.88 292 VAL A C 1
ATOM 2078 O O . VAL A 1 292 ? 22.031 -8.047 10.391 1 90.88 292 VAL A O 1
ATOM 2081 N N . LEU A 1 293 ? 22.547 -10.117 9.602 1 92.5 293 LEU A N 1
ATOM 2082 C CA . LEU A 1 293 ? 23.969 -9.891 9.781 1 92.5 293 LEU A CA 1
ATOM 2083 C C . LEU A 1 293 ? 24.469 -8.742 8.898 1 92.5 293 LEU A C 1
ATOM 2085 O O . LEU A 1 293 ? 25.281 -7.93 9.336 1 92.5 293 LEU A O 1
ATOM 2089 N N . VAL A 1 294 ? 24 -8.688 7.719 1 93.31 294 VAL A N 1
ATOM 2090 C CA . VAL A 1 294 ? 24.391 -7.621 6.797 1 93.31 294 VAL A CA 1
ATOM 2091 C C . VAL A 1 294 ? 23.781 -6.297 7.254 1 93.31 294 VAL A C 1
ATOM 2093 O O . VAL A 1 294 ? 24.375 -5.234 7.055 1 93.31 294 VAL A O 1
ATOM 2096 N N . GLY A 1 295 ? 22.672 -6.344 7.898 1 94.31 295 GLY A N 1
ATOM 2097 C CA . GLY A 1 295 ? 21.984 -5.148 8.375 1 94.31 295 GLY A CA 1
ATOM 2098 C C . GLY A 1 295 ? 22.688 -4.48 9.539 1 94.31 295 GLY A C 1
ATOM 2099 O O . GLY A 1 295 ? 22.578 -3.271 9.734 1 94.31 295 GLY A O 1
ATOM 2100 N N . LEU A 1 296 ? 23.469 -5.199 10.289 1 94.31 296 LEU A N 1
ATOM 2101 C CA . LEU A 1 296 ? 24.094 -4.688 11.5 1 94.31 296 LEU A CA 1
ATOM 2102 C C . LEU A 1 296 ? 25.094 -3.588 11.172 1 94.31 296 LEU A C 1
ATOM 2104 O O . LEU A 1 296 ? 25.047 -2.5 11.75 1 94.31 296 LEU A O 1
ATOM 2108 N N . PRO A 1 297 ? 26.016 -3.832 10.242 1 94.75 297 PRO A N 1
ATOM 2109 C CA . PRO A 1 297 ? 26.906 -2.725 9.883 1 94.75 297 PRO A CA 1
ATOM 2110 C C . PRO A 1 297 ? 26.156 -1.521 9.32 1 94.75 297 PRO A C 1
ATOM 2112 O O . PRO A 1 297 ? 26.578 -0.378 9.531 1 94.75 297 PRO A O 1
ATOM 2115 N N . GLY A 1 298 ? 25.141 -1.757 8.586 1 95.56 298 GLY A N 1
ATOM 2116 C CA . GLY A 1 298 ? 24.328 -0.659 8.094 1 95.56 298 GLY A CA 1
ATOM 2117 C C . GLY A 1 298 ? 23.688 0.152 9.211 1 95.56 298 GLY A C 1
ATOM 2118 O O . GLY A 1 298 ? 23.703 1.384 9.172 1 95.56 298 GLY A O 1
ATOM 2119 N N . ALA A 1 299 ? 23.172 -0.528 10.188 1 95.81 299 ALA A N 1
ATOM 2120 C CA . ALA A 1 299 ? 22.562 0.148 11.336 1 95.81 299 ALA A CA 1
ATOM 2121 C C . ALA A 1 299 ? 23.609 0.962 12.094 1 95.81 299 ALA A C 1
ATOM 2123 O O . ALA A 1 299 ? 23.344 2.084 12.531 1 95.81 299 ALA A O 1
ATOM 2124 N N . ALA A 1 300 ? 24.734 0.409 12.25 1 95.81 300 ALA A N 1
ATOM 2125 C CA . ALA A 1 300 ? 25.828 1.119 12.914 1 95.81 300 ALA A CA 1
ATOM 2126 C C . ALA A 1 300 ? 26.234 2.365 12.125 1 95.81 300 ALA A C 1
ATOM 2128 O O . ALA A 1 300 ? 26.5 3.416 12.711 1 95.81 300 ALA A O 1
ATOM 2129 N N . TRP A 1 301 ? 26.281 2.199 10.828 1 96.56 301 TRP A N 1
ATOM 2130 C CA . TRP A 1 301 ? 26.609 3.322 9.961 1 96.56 301 TRP A CA 1
ATOM 2131 C C . TRP A 1 301 ? 25.562 4.426 10.078 1 96.56 301 TRP A C 1
ATOM 2133 O O . TRP A 1 301 ? 25.906 5.598 10.25 1 96.56 301 TRP A O 1
ATOM 2143 N N . ALA A 1 302 ? 24.375 4.117 10.047 1 95.81 302 ALA A N 1
ATOM 2144 C CA . ALA A 1 302 ? 23.297 5.09 10.203 1 95.81 302 ALA A CA 1
ATOM 2145 C C . ALA A 1 302 ? 23.375 5.793 11.555 1 95.81 302 ALA A C 1
ATOM 2147 O O . ALA A 1 302 ? 23.188 7.008 11.648 1 95.81 302 ALA A O 1
ATOM 2148 N N . ARG A 1 303 ? 23.641 5.035 12.57 1 93.94 303 ARG A N 1
ATOM 2149 C CA . ARG A 1 303 ? 23.766 5.594 13.906 1 93.94 303 ARG A CA 1
ATOM 2150 C C . ARG A 1 303 ? 24.922 6.57 14 1 93.94 303 ARG A C 1
ATOM 2152 O O . ARG A 1 303 ? 24.844 7.598 14.672 1 93.94 303 ARG A O 1
ATOM 2159 N N . SER A 1 304 ? 25.938 6.25 13.391 1 94.25 304 SER A N 1
ATOM 2160 C CA . SER A 1 304 ? 27.109 7.125 13.398 1 94.25 304 SER A CA 1
ATOM 2161 C C . SER A 1 304 ? 26.797 8.461 12.734 1 94.25 304 SER A C 1
ATOM 2163 O O . SER A 1 304 ? 27.312 9.5 13.148 1 94.25 304 SER A O 1
ATOM 2165 N N . LEU A 1 305 ? 25.984 8.453 11.734 1 92.94 305 LEU A N 1
ATOM 2166 C CA . LEU A 1 305 ? 25.562 9.68 11.055 1 92.94 305 LEU A CA 1
ATOM 2167 C C . LEU A 1 305 ? 24.625 10.492 11.93 1 92.94 305 LEU A C 1
ATOM 2169 O O . LEU A 1 305 ? 24.703 11.719 11.969 1 92.94 305 LEU A O 1
ATOM 2173 N N . ALA A 1 306 ? 23.781 9.82 12.594 1 88.38 306 ALA A N 1
ATOM 2174 C CA . ALA A 1 306 ? 22.812 10.477 13.477 1 88.38 306 ALA A CA 1
ATOM 2175 C C . ALA A 1 306 ? 23.531 11.18 14.633 1 88.38 306 ALA A C 1
ATOM 2177 O O . ALA A 1 306 ? 23.109 12.25 15.07 1 88.38 306 ALA A O 1
ATOM 2178 N N . HIS A 1 307 ? 24.547 10.648 15.086 1 85.12 307 HIS A N 1
ATOM 2179 C CA . HIS A 1 307 ? 25.266 11.188 16.234 1 85.12 307 HIS A CA 1
ATOM 2180 C C . HIS A 1 307 ? 26.141 12.367 15.828 1 85.12 307 HIS A C 1
ATOM 2182 O O . HIS A 1 307 ? 26.438 13.227 16.656 1 85.12 307 HIS A O 1
ATOM 2188 N N . ARG A 1 308 ? 26.578 12.391 14.75 1 72.62 308 ARG A N 1
ATOM 2189 C CA . ARG A 1 308 ? 27.438 13.477 14.297 1 72.62 308 ARG A CA 1
ATOM 2190 C C . ARG A 1 308 ? 26.641 14.766 14.109 1 72.62 308 ARG A C 1
ATOM 2192 O O . ARG A 1 308 ? 27.219 15.859 14.086 1 72.62 308 ARG A O 1
ATOM 2199 N N . ASP A 1 309 ? 25.375 14.625 13.875 1 61.91 309 ASP A N 1
ATOM 2200 C CA . ASP A 1 309 ? 24.531 15.812 13.719 1 61.91 309 ASP A CA 1
ATOM 2201 C C . ASP A 1 309 ? 24.172 16.406 15.07 1 61.91 309 ASP A C 1
ATOM 2203 O O . ASP A 1 309 ? 23.5 15.766 15.883 1 61.91 309 ASP A O 1
ATOM 2207 N N . SER A 1 310 ? 25 17.312 15.609 1 52.84 310 SER A N 1
ATOM 2208 C CA . SER A 1 310 ? 24.875 18.047 16.859 1 52.84 310 SER A CA 1
ATOM 2209 C C . SER A 1 310 ? 23.453 18.594 17.031 1 52.84 310 SER A C 1
ATOM 2211 O O . SER A 1 310 ? 23.078 19 18.125 1 52.84 310 SER A O 1
ATOM 2213 N N . SER A 1 311 ? 22.781 18.844 16.031 1 46.88 311 SER A N 1
ATOM 2214 C CA . SER A 1 311 ? 21.484 19.5 16.188 1 46.88 311 SER A CA 1
ATOM 2215 C C . SER A 1 311 ? 20.484 18.578 16.875 1 46.88 311 SER A C 1
ATOM 2217 O O . SER A 1 311 ? 19.375 19 17.203 1 46.88 311 SER A O 1
ATOM 2219 N N . TRP A 1 312 ? 20.578 17.281 16.828 1 46.16 312 TRP A N 1
ATOM 2220 C CA . TRP A 1 312 ? 19.688 16.406 17.578 1 46.16 312 TRP A CA 1
ATOM 2221 C C . TRP A 1 312 ? 19.922 16.547 19.078 1 46.16 312 TRP A C 1
ATOM 2223 O O . TRP A 1 312 ? 19.156 16.031 19.891 1 46.16 312 TRP A O 1
ATOM 2233 N N . ARG A 1 313 ? 21.125 16.859 19.516 1 38.97 313 ARG A N 1
ATOM 2234 C CA . ARG A 1 313 ? 21.359 16.938 20.953 1 38.97 313 ARG A CA 1
ATOM 2235 C C . ARG A 1 313 ? 20.328 17.828 21.625 1 38.97 313 ARG A C 1
ATOM 2237 O O . ARG A 1 313 ? 20.125 17.75 22.844 1 38.97 313 ARG A O 1
ATOM 2244 N N . ASN A 1 314 ? 19.859 18.859 20.891 1 33.09 314 ASN A N 1
ATOM 2245 C CA . ASN A 1 314 ? 18.969 19.797 21.562 1 33.09 314 ASN A CA 1
ATOM 2246 C C . ASN A 1 314 ? 17.5 19.469 21.312 1 33.09 314 ASN A C 1
ATOM 2248 O O . ASN A 1 314 ? 16.641 20.312 21.531 1 33.09 314 ASN A O 1
ATOM 2252 N N . THR A 1 315 ? 17.172 18.562 20.484 1 31.73 315 THR A N 1
ATOM 2253 C CA . THR A 1 315 ? 15.727 18.375 20.469 1 31.73 315 THR A CA 1
ATOM 2254 C C . THR A 1 315 ? 15.297 17.469 21.625 1 31.73 315 THR A C 1
ATOM 2256 O O . THR A 1 315 ? 15.805 16.359 21.781 1 31.73 315 THR A O 1
ATOM 2259 N N . PRO A 1 316 ? 14.523 17.984 22.547 1 29.3 316 PRO A N 1
ATOM 2260 C CA . PRO A 1 316 ? 14.141 17.203 23.719 1 29.3 316 PRO A CA 1
ATOM 2261 C C . PRO A 1 316 ? 13.508 15.859 23.359 1 29.3 316 PRO A C 1
ATOM 2263 O O . PRO A 1 316 ? 12.93 15.719 22.281 1 29.3 316 PRO A O 1
ATOM 2266 N N . MET B 1 1 ? 19.75 68.438 49.281 1 35.84 1 MET B N 1
ATOM 2267 C CA . MET B 1 1 ? 19.906 67 49.125 1 35.84 1 MET B CA 1
ATOM 2268 C C . MET B 1 1 ? 18.828 66.438 48.219 1 35.84 1 MET B C 1
ATOM 2270 O O . MET B 1 1 ? 17.656 66.375 48.594 1 35.84 1 MET B O 1
ATOM 2274 N N . THR B 1 2 ? 18.875 66.75 46.938 1 41.94 2 THR B N 1
ATOM 2275 C CA . THR B 1 2 ? 18 66.562 45.812 1 41.94 2 THR B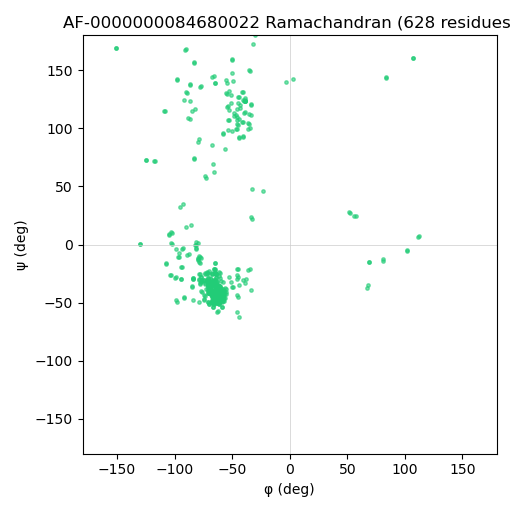 CA 1
ATOM 2276 C C . THR B 1 2 ? 17.922 65.062 45.469 1 41.94 2 THR B C 1
ATOM 2278 O O . THR B 1 2 ? 18.922 64.438 45.156 1 41.94 2 THR B O 1
ATOM 2281 N N . HIS B 1 3 ? 17.031 64.375 46.156 1 41.12 3 HIS B N 1
ATOM 2282 C CA . HIS B 1 3 ? 16.781 62.938 45.938 1 41.12 3 HIS B CA 1
ATOM 2283 C C . HIS B 1 3 ? 16.484 62.625 44.5 1 41.12 3 HIS B C 1
ATOM 2285 O O . HIS B 1 3 ? 15.609 63.25 43.875 1 41.12 3 HIS B O 1
ATOM 2291 N N . SER B 1 4 ? 17.5 62.156 43.75 1 47.72 4 SER B N 1
ATOM 2292 C CA . SER B 1 4 ? 17.406 61.719 42.344 1 47.72 4 SER B CA 1
ATOM 2293 C C . SER B 1 4 ? 16.297 60.656 42.188 1 47.72 4 SER B C 1
ATOM 2295 O O . SER B 1 4 ? 16.141 59.781 43.031 1 47.72 4 SER B O 1
ATOM 2297 N N . PRO B 1 5 ? 15.289 61.031 41.344 1 51.03 5 PRO B N 1
ATOM 2298 C CA . PRO B 1 5 ? 14.148 60.125 41.188 1 51.03 5 PRO B CA 1
ATOM 2299 C C . PRO B 1 5 ? 14.578 58.688 40.812 1 51.03 5 PRO B C 1
ATOM 2301 O O . PRO B 1 5 ? 15.664 58.5 40.281 1 51.03 5 PRO B O 1
ATOM 2304 N N . PRO B 1 6 ? 14.031 57.688 41.5 1 50.94 6 PRO B N 1
ATOM 2305 C CA . PRO B 1 6 ? 14.43 56.281 41.312 1 50.94 6 PRO B CA 1
ATOM 2306 C C . PRO B 1 6 ? 14.43 55.844 39.844 1 50.94 6 PRO B C 1
ATOM 2308 O O . PRO B 1 6 ? 13.766 56.469 39.031 1 50.94 6 PRO B O 1
ATOM 2311 N N . PRO B 1 7 ? 15.289 54.938 39.406 1 48.19 7 PRO B N 1
ATOM 2312 C CA . PRO B 1 7 ? 15.516 54.438 38.062 1 48.19 7 PRO B CA 1
ATOM 2313 C C . PRO B 1 7 ? 14.242 53.906 37.406 1 48.19 7 PRO B C 1
ATOM 2315 O O . PRO B 1 7 ? 13.328 53.438 38.094 1 48.19 7 PRO B O 1
ATOM 2318 N N . GLY B 1 8 ? 13.781 54.438 36.344 1 40.81 8 GLY B N 1
ATOM 2319 C CA . GLY B 1 8 ? 12.578 54.156 35.562 1 40.81 8 GLY B CA 1
ATOM 2320 C C . GLY B 1 8 ? 12.383 52.656 35.344 1 40.81 8 GLY B C 1
ATOM 2321 O O . GLY B 1 8 ? 13.328 51.875 35.438 1 40.81 8 GLY B O 1
ATOM 2322 N N . MET B 1 9 ? 11.219 52.031 35.656 1 48.31 9 MET B N 1
ATOM 2323 C CA . MET B 1 9 ? 10.781 50.656 35.5 1 48.31 9 MET B CA 1
ATOM 2324 C C . MET B 1 9 ? 11.141 50.156 34.125 1 48.31 9 MET B C 1
ATOM 2326 O O . MET B 1 9 ? 10.969 50.844 33.125 1 48.31 9 MET B O 1
ATOM 2330 N N . PRO B 1 10 ? 12.039 49.094 34.031 1 48.25 10 PRO B N 1
ATOM 2331 C CA . PRO B 1 10 ? 12.367 48.594 32.688 1 48.25 10 PRO B CA 1
ATOM 2332 C C . PRO B 1 10 ? 11.133 48.344 31.844 1 48.25 10 PRO B C 1
ATOM 2334 O O . PRO B 1 10 ? 10.094 47.906 32.375 1 48.25 10 PRO B O 1
ATOM 2337 N N . ARG B 1 11 ? 10.906 49.094 30.781 1 49.22 11 ARG B N 1
ATOM 2338 C CA . ARG B 1 11 ? 9.836 48.812 29.828 1 49.22 11 ARG B CA 1
ATOM 2339 C C . ARG B 1 11 ? 9.789 47.344 29.438 1 49.22 11 ARG B C 1
ATOM 2341 O O . ARG B 1 11 ? 10.805 46.781 29.031 1 49.22 11 ARG B O 1
ATOM 2348 N N . ALA B 1 12 ? 8.867 46.562 29.938 1 50.31 12 ALA B N 1
ATOM 2349 C CA . ALA B 1 12 ? 8.602 45.219 29.469 1 50.31 12 ALA B CA 1
ATOM 2350 C C . ALA B 1 12 ? 8.672 45.125 27.953 1 50.31 12 ALA B C 1
ATOM 2352 O O . ALA B 1 12 ? 7.949 45.844 27.25 1 50.31 12 ALA B O 1
ATOM 2353 N N . ARG B 1 13 ? 9.836 44.781 27.359 1 42.44 13 ARG B N 1
ATOM 2354 C CA . ARG B 1 13 ? 9.891 44.469 25.938 1 42.44 13 ARG B CA 1
ATOM 2355 C C . ARG B 1 13 ? 8.727 43.562 25.516 1 42.44 13 ARG B C 1
ATOM 2357 O O . ARG B 1 13 ? 8.609 42.438 26 1 42.44 13 ARG B O 1
ATOM 2364 N N . ILE B 1 14 ? 7.605 44.094 25.078 1 44.34 14 ILE B N 1
ATOM 2365 C CA . ILE B 1 14 ? 6.551 43.312 24.469 1 44.34 14 ILE B CA 1
ATOM 2366 C C . ILE B 1 14 ? 7.16 42.344 23.453 1 44.34 14 ILE B C 1
ATOM 2368 O O . ILE B 1 14 ? 7.879 42.75 22.547 1 44.34 14 ILE B O 1
ATOM 2372 N N . PRO B 1 15 ? 7.344 41.062 23.859 1 42.12 15 PRO B N 1
ATOM 2373 C CA . PRO B 1 15 ? 7.848 40.156 22.812 1 42.12 15 PRO B CA 1
ATOM 2374 C C . PRO B 1 15 ? 7.211 40.406 21.453 1 42.12 15 PRO B C 1
ATOM 2376 O O . PRO B 1 15 ? 6.055 40.844 21.375 1 42.12 15 PRO B O 1
ATOM 2379 N N . GLY B 1 16 ? 7.957 40.875 20.469 1 39.59 16 GLY B N 1
ATOM 2380 C CA . GLY B 1 16 ? 7.5 41.062 19.094 1 39.59 16 GLY B CA 1
ATOM 2381 C C . GLY B 1 16 ? 6.52 40 18.641 1 39.59 16 GLY B C 1
ATOM 2382 O O . GLY B 1 16 ? 6.359 38.969 19.312 1 39.59 16 GLY B O 1
ATOM 2383 N N . PRO B 1 17 ? 5.598 40.312 17.734 1 39.44 17 PRO B N 1
ATOM 2384 C CA . PRO B 1 17 ? 4.613 39.344 17.25 1 39.44 17 PRO B CA 1
ATOM 2385 C C . PRO B 1 17 ? 5.23 38 16.906 1 39.44 17 PRO B C 1
ATOM 2387 O O . PRO B 1 17 ? 6.371 37.938 16.453 1 39.44 17 PRO B O 1
ATOM 2390 N N . GLN B 1 18 ? 5.016 36.969 17.703 1 37.03 18 GLN B N 1
ATOM 2391 C CA . GLN B 1 18 ? 5.395 35.594 17.375 1 37.03 18 GLN B CA 1
ATOM 2392 C C . GLN B 1 18 ? 5.238 35.344 15.883 1 37.03 18 GLN B C 1
ATOM 2394 O O . GLN B 1 18 ? 4.207 35.656 15.289 1 37.03 18 GLN B O 1
ATOM 2399 N N . GLN B 1 19 ? 6.305 35.375 15.062 1 38.66 19 GLN B N 1
ATOM 2400 C CA . GLN B 1 19 ? 6.262 35 13.656 1 38.66 19 GLN B CA 1
ATOM 2401 C C . GLN B 1 19 ? 5.301 33.844 13.43 1 38.66 19 GLN B C 1
ATOM 2403 O O . GLN B 1 19 ? 5.277 32.875 14.211 1 38.66 19 GLN B O 1
ATOM 2408 N N . PRO B 1 20 ? 4.168 34.031 12.742 1 38.41 20 PRO B N 1
ATOM 2409 C CA . PRO B 1 20 ? 3.264 32.938 12.453 1 38.41 20 PRO B CA 1
ATOM 2410 C C . PRO B 1 20 ? 4.004 31.641 12.094 1 38.41 20 PRO B C 1
ATOM 2412 O O . PRO B 1 20 ? 5.137 31.703 11.602 1 38.41 20 PRO B O 1
ATOM 2415 N N . PRO B 1 21 ? 3.785 30.578 12.75 1 38.28 21 PRO B N 1
ATOM 2416 C CA . PRO B 1 21 ? 4.445 29.328 12.383 1 38.28 21 PRO B CA 1
ATOM 2417 C C . PRO B 1 21 ? 4.562 29.141 10.867 1 38.28 21 PRO B C 1
ATOM 2419 O O . PRO B 1 21 ? 3.75 29.688 10.109 1 38.28 21 PRO B O 1
ATOM 2422 N N . PRO B 1 22 ? 5.719 28.953 10.328 1 39.28 22 PRO B N 1
ATOM 2423 C CA . PRO B 1 22 ? 5.863 28.797 8.875 1 39.28 22 PRO B CA 1
ATOM 2424 C C . PRO B 1 22 ? 4.734 27.984 8.25 1 39.28 22 PRO B C 1
ATOM 2426 O O . PRO B 1 22 ? 4.152 27.125 8.914 1 39.28 22 PRO B O 1
ATOM 2429 N N . PRO B 1 23 ? 4.016 28.516 7.266 1 38.34 23 PRO B N 1
ATOM 2430 C CA . PRO B 1 23 ? 2.928 27.828 6.574 1 38.34 23 PRO B CA 1
ATOM 2431 C C . PRO B 1 23 ? 3.266 26.375 6.246 1 38.34 23 PRO B C 1
ATOM 2433 O O . PRO B 1 23 ? 4.441 26.016 6.098 1 38.34 23 PRO B O 1
ATOM 2436 N N . PHE B 1 24 ? 2.582 25.453 6.691 1 42.25 24 PHE B N 1
ATOM 2437 C CA . PHE B 1 24 ? 2.734 24.047 6.309 1 42.25 24 PHE B CA 1
ATOM 2438 C C . PHE B 1 24 ? 3.107 23.938 4.836 1 42.25 24 PHE B C 1
ATOM 2440 O O . PHE B 1 24 ? 2.533 24.609 3.986 1 42.25 24 PHE B O 1
ATOM 2447 N N . PRO B 1 25 ? 4.305 23.672 4.535 1 44.12 25 PRO B N 1
ATOM 2448 C CA . PRO B 1 25 ? 4.633 23.578 3.111 1 44.12 25 PRO B CA 1
ATOM 2449 C C . PRO B 1 25 ? 3.551 22.859 2.303 1 44.12 25 PRO B C 1
ATOM 2451 O O . PRO B 1 25 ? 3.078 21.797 2.703 1 44.12 25 PRO B O 1
ATOM 2454 N N . ARG B 1 26 ? 2.682 23.547 1.464 1 48.25 26 ARG B N 1
ATOM 2455 C CA . ARG B 1 26 ? 1.557 23.156 0.621 1 48.25 26 ARG B CA 1
ATOM 2456 C C . ARG B 1 26 ? 1.98 22.109 -0.405 1 48.25 26 ARG B C 1
ATOM 2458 O O . ARG B 1 26 ? 3.021 22.25 -1.05 1 48.25 26 ARG B O 1
ATOM 2465 N N . ILE B 1 27 ? 1.82 20.812 -0.208 1 52.69 27 ILE B N 1
ATOM 2466 C CA . ILE B 1 27 ? 1.891 19.922 -1.372 1 52.69 27 ILE B CA 1
ATOM 2467 C C . ILE B 1 27 ? 1.316 20.641 -2.592 1 52.69 27 ILE B C 1
ATOM 2469 O O . ILE B 1 27 ? 0.308 21.344 -2.49 1 52.69 27 ILE B O 1
ATOM 2473 N N . ALA B 1 28 ? 2.24 20.781 -3.654 1 55.06 28 ALA B N 1
ATOM 2474 C CA . ALA B 1 28 ? 1.802 21.469 -4.867 1 55.06 28 ALA B CA 1
ATOM 2475 C C . ALA B 1 28 ? 0.362 21.094 -5.215 1 55.06 28 ALA B C 1
ATOM 2477 O O . ALA B 1 28 ? -0.014 19.922 -5.164 1 55.06 28 ALA B O 1
ATOM 2478 N N . ALA B 1 29 ? -0.477 21.891 -5.34 1 65.69 29 ALA B N 1
ATOM 2479 C CA . ALA B 1 29 ? -1.855 21.797 -5.809 1 65.69 29 ALA B CA 1
ATOM 2480 C C . ALA B 1 29 ? -1.938 20.969 -7.094 1 65.69 29 ALA B C 1
ATOM 2482 O O . ALA B 1 29 ? -1.159 21.188 -8.023 1 65.69 29 ALA B O 1
ATOM 2483 N N . GLY B 1 30 ? -2.537 19.703 -7.035 1 80.25 30 GLY B N 1
ATOM 2484 C CA . GLY B 1 30 ? -2.824 18.922 -8.227 1 80.25 30 GLY B CA 1
ATOM 2485 C C . GLY B 1 30 ? -1.956 17.672 -8.352 1 80.25 30 GLY B C 1
ATOM 2486 O O . GLY B 1 30 ? -1.947 17.031 -9.398 1 80.25 30 GLY B O 1
ATOM 2487 N N . LEU B 1 31 ? -1.199 17.344 -7.441 1 80.69 31 LEU B N 1
ATOM 2488 C CA . LEU B 1 31 ? -0.332 16.172 -7.469 1 80.69 31 LEU B CA 1
ATOM 2489 C C . LEU B 1 31 ? -1.146 14.898 -7.668 1 80.69 31 LEU B C 1
ATOM 2491 O O . LEU B 1 31 ? -0.695 13.969 -8.336 1 80.69 31 LEU B O 1
ATOM 2495 N N . TRP B 1 32 ? -2.352 14.906 -7.145 1 88 32 TRP B N 1
ATOM 2496 C CA . TRP B 1 32 ? -3.176 13.703 -7.273 1 88 32 TRP B CA 1
ATOM 2497 C C . TRP B 1 32 ? -3.559 13.461 -8.727 1 88 32 TRP B C 1
ATOM 2499 O O . TRP B 1 32 ? -3.621 12.312 -9.172 1 88 32 TRP B O 1
ATOM 2509 N N . LYS B 1 33 ? -3.723 14.492 -9.547 1 90.88 33 LYS B N 1
ATOM 2510 C CA . LYS B 1 33 ? -4.047 14.336 -10.961 1 90.88 33 LYS B CA 1
ATOM 2511 C C . LYS B 1 33 ? -2.863 13.773 -11.742 1 90.88 33 LYS B C 1
ATOM 2513 O O . LYS B 1 33 ? -3.035 12.914 -12.602 1 90.88 33 LYS B O 1
ATOM 2518 N N . ARG B 1 34 ? -1.741 14.234 -11.461 1 86.88 34 ARG B N 1
ATOM 2519 C CA . ARG B 1 34 ? -0.534 13.758 -12.125 1 86.88 34 ARG B CA 1
ATOM 2520 C C . ARG B 1 34 ? -0.234 12.312 -11.75 1 86.88 34 ARG B C 1
ATOM 2522 O O . ARG B 1 34 ? 0.18 11.523 -12.602 1 86.88 34 ARG B O 1
ATOM 2529 N N . CYS B 1 35 ? -0.418 12.008 -10.484 1 88.88 35 CYS B N 1
ATOM 2530 C CA . CYS B 1 35 ? -0.203 10.633 -10.031 1 88.88 35 CYS B CA 1
ATOM 2531 C C . CYS B 1 35 ? -1.198 9.68 -10.688 1 88.88 35 CYS B C 1
ATOM 2533 O O . CYS B 1 35 ? -0.84 8.57 -11.062 1 88.88 35 CYS B O 1
ATOM 2535 N N . LEU B 1 36 ? -2.402 10.164 -10.82 1 92.81 36 LEU B N 1
ATOM 2536 C CA . LEU B 1 36 ? -3.414 9.32 -11.453 1 92.81 36 LEU B CA 1
ATOM 2537 C C . LEU B 1 36 ? -3.09 9.102 -12.922 1 92.81 36 LEU B C 1
ATOM 2539 O O . LEU B 1 36 ? -3.08 7.965 -13.398 1 92.81 36 LEU B O 1
ATOM 2543 N N . ALA B 1 37 ? -2.822 10.172 -13.609 1 92.88 37 ALA B N 1
ATOM 2544 C CA . ALA B 1 37 ? -2.508 10.086 -15.031 1 92.88 37 ALA B CA 1
ATOM 2545 C C . ALA B 1 37 ? -1.23 9.281 -15.266 1 92.88 37 ALA B C 1
ATOM 2547 O O . ALA B 1 37 ? -1.191 8.406 -16.125 1 92.88 37 ALA B O 1
ATOM 2548 N N . GLY B 1 38 ? -0.201 9.602 -14.531 1 91.06 38 GLY B N 1
ATOM 2549 C CA . GLY B 1 38 ? 1.051 8.867 -14.648 1 91.06 38 GLY B CA 1
ATOM 2550 C C . GLY B 1 38 ? 0.923 7.398 -14.289 1 91.06 38 GLY B C 1
ATOM 2551 O O . GLY B 1 38 ? 1.493 6.539 -14.961 1 91.06 38 GLY B O 1
ATOM 2552 N N . GLY B 1 39 ? 0.202 7.133 -13.172 1 92.75 39 GLY B N 1
ATOM 2553 C CA . GLY B 1 39 ? -0.022 5.754 -12.773 1 92.75 39 GLY B CA 1
ATOM 2554 C C . GLY B 1 39 ? -0.807 4.953 -13.797 1 92.75 39 GLY B C 1
ATOM 2555 O O . GLY B 1 39 ? -0.481 3.797 -14.07 1 92.75 39 GLY B O 1
ATOM 2556 N N . LEU B 1 40 ? -1.838 5.566 -14.367 1 92.69 40 LEU B N 1
ATOM 2557 C CA . LEU B 1 40 ? -2.639 4.895 -15.383 1 92.69 40 LEU B CA 1
ATOM 2558 C C . LEU B 1 40 ? -1.817 4.641 -16.641 1 92.69 40 LEU B C 1
ATOM 2560 O O . LEU B 1 40 ? -1.925 3.578 -17.25 1 92.69 40 LEU B O 1
ATOM 2564 N N . ALA B 1 41 ? -1.046 5.594 -17.047 1 92.75 41 ALA B N 1
ATOM 2565 C CA . ALA B 1 41 ? -0.171 5.418 -18.203 1 92.75 41 ALA B CA 1
ATOM 2566 C C . ALA B 1 41 ? 0.827 4.289 -17.969 1 92.75 41 ALA B C 1
ATOM 2568 O O . ALA B 1 41 ? 1.024 3.438 -18.844 1 92.75 41 ALA B O 1
ATOM 2569 N N . ALA B 1 42 ? 1.412 4.289 -16.812 1 91.38 42 ALA B N 1
ATOM 2570 C CA . ALA B 1 42 ? 2.373 3.24 -16.484 1 91.38 42 ALA B CA 1
ATOM 2571 C C . ALA B 1 42 ? 1.702 1.869 -16.453 1 91.38 42 ALA B C 1
ATOM 2573 O O . ALA B 1 42 ? 2.244 0.897 -16.984 1 91.38 42 ALA B O 1
ATOM 2574 N N . TRP B 1 43 ? 0.594 1.841 -15.836 1 91.88 43 TRP B N 1
ATOM 2575 C CA . TRP B 1 43 ? -0.133 0.578 -15.766 1 91.88 43 TRP B CA 1
ATOM 2576 C C . TRP B 1 43 ? -0.469 0.071 -17.172 1 91.88 43 TRP B C 1
ATOM 2578 O O . TRP B 1 43 ? -0.295 -1.114 -17.469 1 91.88 43 TRP B O 1
ATOM 2588 N N . THR B 1 44 ? -0.955 0.947 -18.031 1 91.06 44 THR B N 1
ATOM 2589 C CA . THR B 1 44 ? -1.318 0.58 -19.391 1 91.06 44 THR B CA 1
ATOM 2590 C C . THR B 1 44 ? -0.093 0.108 -20.172 1 91.06 44 THR B C 1
ATOM 2592 O O . THR B 1 44 ? -0.156 -0.889 -20.891 1 91.06 44 THR B O 1
ATOM 2595 N N . LEU B 1 45 ? 0.984 0.777 -20.016 1 89.06 45 LEU B N 1
ATOM 2596 C CA . LEU B 1 45 ? 2.215 0.398 -20.703 1 89.06 45 LEU B CA 1
ATOM 2597 C C . LEU B 1 45 ? 2.689 -0.978 -20.234 1 89.06 45 LEU B C 1
ATOM 2599 O O . LEU B 1 45 ? 3.092 -1.805 -21.062 1 89.06 45 LEU B O 1
ATOM 2603 N N . ILE B 1 46 ? 2.623 -1.224 -18.969 1 87.06 46 ILE B N 1
ATOM 2604 C CA . ILE B 1 46 ? 3.033 -2.514 -18.422 1 87.06 46 ILE B CA 1
ATOM 2605 C C . ILE B 1 46 ? 2.082 -3.605 -18.922 1 87.06 46 ILE B C 1
ATOM 2607 O O . ILE B 1 46 ? 2.514 -4.707 -19.25 1 87.06 46 ILE B O 1
ATOM 2611 N N . ALA B 1 47 ? 0.841 -3.32 -18.938 1 86.38 47 ALA B N 1
ATOM 2612 C CA . ALA B 1 47 ? -0.159 -4.277 -19.406 1 86.38 47 ALA B CA 1
ATOM 2613 C C . ALA B 1 47 ? 0.06 -4.629 -20.875 1 86.38 47 ALA B C 1
ATOM 2615 O O . ALA B 1 47 ? -0.016 -5.801 -21.25 1 86.38 47 ALA B O 1
ATOM 2616 N N . VAL B 1 48 ? 0.307 -3.596 -21.656 1 85.5 48 VAL B N 1
ATOM 2617 C CA . VAL B 1 48 ? 0.543 -3.809 -23.078 1 85.5 48 VAL B CA 1
ATOM 2618 C C . VAL B 1 48 ? 1.81 -4.641 -23.281 1 85.5 48 VAL B C 1
ATOM 2620 O O . VAL B 1 48 ? 1.832 -5.566 -24.094 1 85.5 48 VAL B O 1
ATOM 2623 N N . ALA B 1 49 ? 2.842 -4.383 -22.531 1 82.69 49 ALA B N 1
ATOM 2624 C CA . ALA B 1 49 ? 4.082 -5.148 -22.609 1 82.69 49 ALA B CA 1
ATOM 2625 C C . ALA B 1 49 ? 3.861 -6.598 -22.188 1 82.69 49 ALA B C 1
ATOM 2627 O O . ALA B 1 49 ? 4.387 -7.523 -22.812 1 82.69 49 ALA B O 1
ATOM 2628 N N . ALA B 1 50 ? 3.164 -6.758 -21.125 1 80.69 50 ALA B N 1
ATOM 2629 C CA . ALA B 1 50 ? 2.855 -8.102 -20.656 1 80.69 50 ALA B CA 1
ATOM 2630 C C . ALA B 1 50 ? 2.047 -8.883 -21.688 1 80.69 50 ALA B C 1
ATOM 2632 O O . ALA B 1 50 ? 2.279 -10.07 -21.891 1 80.69 50 ALA B O 1
ATOM 2633 N N . TYR B 1 51 ? 1.083 -8.18 -22.25 1 77.81 51 TYR B N 1
ATOM 2634 C CA . TYR B 1 51 ? 0.254 -8.797 -23.281 1 77.81 51 TYR B CA 1
ATOM 2635 C C . TYR B 1 51 ? 1.091 -9.195 -24.484 1 77.81 51 TYR B C 1
ATOM 2637 O O . TYR B 1 51 ? 0.921 -10.289 -25.031 1 77.81 51 TYR B O 1
ATOM 2645 N N . ALA B 1 52 ? 2.031 -8.375 -24.859 1 80.31 52 ALA B N 1
ATOM 2646 C CA . ALA B 1 52 ? 2.871 -8.609 -26.047 1 80.31 52 ALA B CA 1
ATOM 2647 C C . ALA B 1 52 ? 3.879 -9.719 -25.781 1 80.31 52 ALA B C 1
ATOM 2649 O O . ALA B 1 52 ? 4.164 -10.523 -26.672 1 80.31 52 ALA B O 1
ATOM 2650 N N . THR B 1 53 ? 4.352 -9.82 -24.547 1 75.81 53 THR B N 1
ATOM 2651 C CA . THR B 1 53 ? 5.391 -10.797 -24.25 1 75.81 53 THR B CA 1
ATOM 2652 C C . THR B 1 53 ? 4.785 -12.078 -23.688 1 75.81 53 THR B C 1
ATOM 2654 O O . THR B 1 53 ? 5.473 -13.094 -23.562 1 75.81 53 THR B O 1
ATOM 2657 N N . ARG B 1 54 ? 3.553 -12.047 -23.359 1 72.69 54 ARG B N 1
ATOM 2658 C CA . ARG B 1 54 ? 2.852 -13.156 -22.734 1 72.69 54 ARG B CA 1
ATOM 2659 C C . ARG B 1 54 ? 3.607 -13.648 -21.5 1 72.69 54 ARG B C 1
ATOM 2661 O O . ARG B 1 54 ? 3.674 -14.852 -21.25 1 72.69 54 ARG B O 1
ATOM 2668 N N . GLY B 1 55 ? 4.344 -12.719 -20.922 1 72.5 55 GLY B N 1
ATOM 2669 C CA . GLY B 1 55 ? 5.148 -13.086 -19.781 1 72.5 55 GLY B CA 1
ATOM 2670 C C . GLY B 1 55 ? 4.488 -12.742 -18.453 1 72.5 55 GLY B C 1
ATOM 2671 O O . GLY B 1 55 ? 3.814 -11.719 -18.328 1 72.5 55 GLY B O 1
ATOM 2672 N N . ALA B 1 56 ? 4.656 -13.609 -17.516 1 75.94 56 ALA B N 1
ATOM 2673 C CA . ALA B 1 56 ? 4.066 -13.445 -16.188 1 75.94 56 ALA B CA 1
ATOM 2674 C C . ALA B 1 56 ? 4.914 -12.516 -15.32 1 75.94 56 ALA B C 1
ATOM 2676 O O . ALA B 1 56 ? 4.5 -12.133 -14.219 1 75.94 56 ALA B O 1
ATOM 2677 N N . ALA B 1 57 ? 6 -12.062 -15.938 1 76.62 57 ALA B N 1
ATOM 2678 C CA . ALA B 1 57 ? 6.949 -11.289 -15.141 1 76.62 57 ALA B CA 1
ATOM 2679 C C . ALA B 1 57 ? 6.352 -9.953 -14.711 1 76.62 57 ALA B C 1
ATOM 2681 O O . ALA B 1 57 ? 6.688 -9.43 -13.648 1 76.62 57 ALA B O 1
ATOM 2682 N N . ALA B 1 58 ? 5.387 -9.445 -15.453 1 84.19 58 ALA B N 1
ATOM 2683 C CA . ALA B 1 58 ? 4.832 -8.117 -15.203 1 84.19 58 ALA B CA 1
ATOM 2684 C C . ALA B 1 58 ? 3.619 -8.188 -14.289 1 84.19 58 ALA B C 1
ATOM 2686 O O . ALA B 1 58 ? 3.129 -7.156 -13.812 1 84.19 58 ALA B O 1
ATOM 2687 N N . LEU B 1 59 ? 3.219 -9.359 -13.93 1 85.38 59 LEU B N 1
ATOM 2688 C CA . LEU B 1 59 ? 1.953 -9.555 -13.234 1 85.38 59 LEU B CA 1
ATOM 2689 C C . LEU B 1 59 ? 1.984 -8.883 -11.859 1 85.38 59 LEU B C 1
ATOM 2691 O O . LEU B 1 59 ? 1.042 -8.188 -11.484 1 85.38 59 LEU B O 1
ATOM 2695 N N . PRO B 1 60 ? 3.061 -9.023 -11.188 1 86.06 60 PRO B N 1
ATOM 2696 C CA . PRO B 1 60 ? 3.068 -8.391 -9.867 1 86.06 60 PRO B CA 1
ATOM 2697 C C . PRO B 1 60 ? 2.914 -6.871 -9.945 1 86.06 60 PRO B C 1
ATOM 2699 O O . PRO B 1 60 ? 2.154 -6.285 -9.172 1 86.06 60 PRO B O 1
ATOM 2702 N N . ALA B 1 61 ? 3.605 -6.27 -10.867 1 89.56 61 ALA B N 1
ATOM 2703 C CA . ALA B 1 61 ? 3.514 -4.82 -11.031 1 89.56 61 ALA B CA 1
ATOM 2704 C C . ALA B 1 61 ? 2.104 -4.402 -11.43 1 89.56 61 ALA B C 1
ATOM 2706 O O . ALA B 1 61 ? 1.587 -3.393 -10.945 1 89.56 61 ALA B O 1
ATOM 2707 N N . LEU B 1 62 ? 1.531 -5.18 -12.25 1 89.88 62 LEU B N 1
ATOM 2708 C CA . LEU B 1 62 ? 0.181 -4.875 -12.711 1 89.88 62 LEU B CA 1
ATOM 2709 C C . LEU B 1 62 ? -0.821 -4.984 -11.562 1 89.88 62 LEU B C 1
ATOM 2711 O O . LEU B 1 62 ? -1.695 -4.125 -11.414 1 89.88 62 LEU B O 1
ATOM 2715 N N . VAL B 1 63 ? -0.655 -5.996 -10.812 1 89.38 63 VAL B N 1
ATOM 2716 C CA . VAL B 1 63 ? -1.57 -6.246 -9.703 1 89.38 63 VAL B CA 1
ATOM 2717 C C . VAL B 1 63 ? -1.419 -5.148 -8.648 1 89.38 63 VAL B C 1
ATOM 2719 O O . VAL B 1 63 ? -2.41 -4.57 -8.195 1 89.38 63 VAL B O 1
ATOM 2722 N N . LEU B 1 64 ? -0.241 -4.82 -8.336 1 91.38 64 LEU B N 1
ATOM 2723 C CA . LEU B 1 64 ? 0.009 -3.842 -7.281 1 91.38 64 LEU B CA 1
ATOM 2724 C C . LEU B 1 64 ? -0.385 -2.441 -7.738 1 91.38 64 LEU B C 1
ATOM 2726 O O . LEU B 1 64 ? -1.078 -1.722 -7.016 1 91.38 64 LEU B O 1
ATOM 2730 N N . LEU B 1 65 ? 0.079 -2.09 -8.898 1 92.12 65 LEU B N 1
ATOM 2731 C CA . LEU B 1 65 ? -0.263 -0.763 -9.406 1 92.12 65 LEU B CA 1
ATOM 2732 C C . LEU B 1 65 ? -1.764 -0.643 -9.641 1 92.12 65 LEU B C 1
ATOM 2734 O O . LEU B 1 65 ? -2.371 0.375 -9.297 1 92.12 65 LEU B O 1
ATOM 2738 N N . GLY B 1 66 ? -2.338 -1.609 -10.188 1 91.69 66 GLY B N 1
ATOM 2739 C CA . GLY B 1 66 ? -3.771 -1.592 -10.43 1 91.69 66 GLY B CA 1
ATOM 2740 C C . GLY B 1 66 ? -4.59 -1.507 -9.148 1 91.69 66 GLY B C 1
ATOM 2741 O O . GLY B 1 66 ? -5.574 -0.769 -9.086 1 91.69 66 GLY B O 1
ATOM 2742 N N . GLY B 1 67 ? -4.215 -2.234 -8.164 1 92.06 67 GLY B N 1
ATOM 2743 C CA . GLY B 1 67 ? -4.973 -2.309 -6.922 1 92.06 67 GLY B CA 1
ATOM 2744 C C . GLY B 1 67 ? -4.777 -1.096 -6.031 1 92.06 67 GLY B C 1
ATOM 2745 O O . GLY B 1 67 ? -5.676 -0.726 -5.273 1 92.06 67 GLY B O 1
ATOM 2746 N N . PHE B 1 68 ? -3.623 -0.445 -6.129 1 93.81 68 PHE B N 1
ATOM 2747 C CA . PHE B 1 68 ? -3.309 0.595 -5.156 1 93.81 68 PHE B CA 1
ATOM 2748 C C . PHE B 1 68 ? -3.412 1.978 -5.789 1 93.81 68 PHE B C 1
ATOM 2750 O O . PHE B 1 68 ? -3.477 2.986 -5.082 1 93.81 68 PHE B O 1
ATOM 2757 N N . LEU B 1 69 ? -3.43 2.076 -7.098 1 94.06 69 LEU B N 1
ATOM 2758 C CA . LEU B 1 69 ? -3.363 3.379 -7.754 1 94.06 69 LEU B CA 1
ATOM 2759 C C . LEU B 1 69 ? -4.527 4.266 -7.324 1 94.06 69 LEU B C 1
ATOM 2761 O O . LEU B 1 69 ? -4.316 5.344 -6.766 1 94.06 69 LEU B O 1
ATOM 2765 N N . VAL B 1 70 ? -5.727 3.781 -7.469 1 94.5 70 VAL B N 1
ATOM 2766 C CA . VAL B 1 70 ? -6.906 4.594 -7.195 1 94.5 70 VAL B CA 1
ATOM 2767 C C . VAL B 1 70 ? -6.996 4.891 -5.699 1 94.5 70 VAL B C 1
ATOM 2769 O O . VAL B 1 70 ? -7.172 6.043 -5.297 1 94.5 70 VAL B O 1
ATOM 2772 N N . PRO B 1 71 ? -6.77 3.955 -4.836 1 96 71 PRO B N 1
ATOM 2773 C CA . PRO B 1 71 ? -6.824 4.227 -3.396 1 96 71 PRO B CA 1
ATOM 2774 C C . PRO B 1 71 ? -5.789 5.254 -2.949 1 96 71 PRO B C 1
ATOM 2776 O O . PRO B 1 71 ? -6.113 6.176 -2.197 1 96 71 PRO B O 1
ATOM 2779 N N . VAL B 1 72 ? -4.582 5.156 -3.443 1 93.19 72 VAL B N 1
ATOM 2780 C CA . VAL B 1 72 ? -3.518 6.062 -3.025 1 93.19 72 VAL B CA 1
ATOM 2781 C C . VAL B 1 72 ? -3.775 7.461 -3.586 1 93.19 72 VAL B C 1
ATOM 2783 O O . VAL B 1 72 ? -3.598 8.461 -2.887 1 93.19 72 VAL B O 1
ATOM 2786 N N . VAL B 1 73 ? -4.191 7.52 -4.777 1 93.75 73 VAL B N 1
ATOM 2787 C CA . VAL B 1 73 ? -4.488 8.805 -5.398 1 93.75 73 VAL B CA 1
ATOM 2788 C C . VAL B 1 73 ? -5.621 9.492 -4.641 1 93.75 73 VAL B C 1
ATOM 2790 O O . VAL B 1 73 ? -5.609 10.711 -4.465 1 93.75 73 VAL B O 1
ATOM 2793 N N . PHE B 1 74 ? -6.598 8.758 -4.223 1 94.88 74 PHE B N 1
ATOM 2794 C CA . PHE B 1 74 ? -7.688 9.344 -3.447 1 94.88 74 PHE B CA 1
ATOM 2795 C C . PHE B 1 74 ? -7.164 9.961 -2.156 1 94.88 74 PHE B C 1
ATOM 2797 O O . PHE B 1 74 ? -7.57 11.055 -1.777 1 94.88 74 PHE B O 1
ATOM 2804 N N . VAL B 1 75 ? -6.324 9.219 -1.462 1 91 75 VAL B N 1
ATOM 2805 C CA . VAL B 1 75 ? -5.762 9.727 -0.216 1 91 75 VAL B CA 1
ATOM 2806 C C . VAL B 1 75 ? -5.008 11.023 -0.485 1 91 75 VAL B C 1
ATOM 2808 O O . VAL B 1 75 ? -5.109 11.984 0.29 1 91 75 VAL B O 1
ATOM 2811 N N . LEU B 1 76 ? -4.301 11.062 -1.575 1 89.38 76 LEU B N 1
ATOM 2812 C CA . LEU B 1 76 ? -3.588 12.273 -1.952 1 89.38 76 LEU B CA 1
ATOM 2813 C C . LEU B 1 76 ? -4.566 13.414 -2.232 1 89.38 76 LEU B C 1
ATOM 2815 O O . LEU B 1 76 ? -4.348 14.547 -1.804 1 89.38 76 LEU B O 1
ATOM 2819 N N . TRP B 1 77 ? -5.594 13.07 -2.914 1 93 77 TRP B N 1
ATOM 2820 C CA . TRP B 1 77 ? -6.633 14.055 -3.199 1 93 77 TRP B CA 1
ATOM 2821 C C . TRP B 1 77 ? -7.277 14.555 -1.909 1 93 77 TRP B C 1
ATOM 2823 O O . TRP B 1 77 ? -7.434 15.758 -1.716 1 93 77 TRP B O 1
ATOM 2833 N N . ALA B 1 78 ? -7.676 13.633 -1.038 1 93.12 78 ALA B N 1
ATOM 2834 C CA . ALA B 1 78 ? -8.297 13.977 0.237 1 93.12 78 ALA B CA 1
ATOM 2835 C C . ALA B 1 78 ? -7.355 14.82 1.094 1 93.12 78 ALA B C 1
ATOM 2837 O O . ALA B 1 78 ? -7.793 15.734 1.795 1 93.12 78 ALA B O 1
ATOM 2838 N N . TYR B 1 79 ? -6.129 14.43 1.03 1 86.75 79 TYR B N 1
ATOM 2839 C CA . TYR B 1 79 ? -5.113 15.188 1.751 1 86.75 79 TYR B CA 1
ATOM 2840 C C . TYR B 1 79 ? -5.027 16.625 1.231 1 86.75 79 TYR B C 1
ATOM 2842 O O . TYR B 1 79 ? -5.027 17.578 2.016 1 86.75 79 TYR B O 1
ATOM 2850 N N . GLU B 1 80 ? -4.992 16.812 -0.023 1 86.06 80 GLU B N 1
ATOM 2851 C CA . GLU B 1 80 ? -4.844 18.125 -0.635 1 86.06 80 GLU B CA 1
ATOM 2852 C C . GLU B 1 80 ? -6.086 18.984 -0.412 1 86.06 80 GLU B C 1
ATOM 2854 O O . GLU B 1 80 ? -5.977 20.188 -0.18 1 86.06 80 GLU B O 1
ATOM 2859 N N . ARG B 1 81 ? -7.199 18.312 -0.361 1 89.81 81 ARG B N 1
ATOM 2860 C CA . ARG B 1 81 ? -8.438 19.094 -0.394 1 89.81 81 ARG B CA 1
ATOM 2861 C C . ARG B 1 81 ? -9.062 19.188 0.995 1 89.81 81 ARG B C 1
ATOM 2863 O O . ARG B 1 81 ? -9.719 20.172 1.314 1 89.81 81 ARG B O 1
ATOM 2870 N N . HIS B 1 82 ? -8.789 18.203 1.837 1 89.94 82 HIS B N 1
ATOM 2871 C CA . HIS B 1 82 ? -9.625 18.125 3.029 1 89.94 82 HIS B CA 1
ATOM 2872 C C . HIS B 1 82 ? -8.773 18.016 4.293 1 89.94 82 HIS B C 1
ATOM 2874 O O . HIS B 1 82 ? -9.305 18.016 5.406 1 89.94 82 HIS B O 1
ATOM 2880 N N . SER B 1 83 ? -7.465 18.016 4.164 1 85.69 83 SER B N 1
ATOM 2881 C CA . SER B 1 83 ? -6.633 17.766 5.34 1 85.69 83 SER B CA 1
ATOM 2882 C C . SER B 1 83 ? -6.719 18.906 6.336 1 85.69 83 SER B C 1
ATOM 2884 O O . SER B 1 83 ? -6.57 18.703 7.543 1 85.69 83 SER B O 1
ATOM 2886 N N . ARG B 1 84 ? -6.953 20.109 5.926 1 83.38 84 ARG B N 1
ATOM 2887 C CA . ARG B 1 84 ? -7.059 21.25 6.82 1 83.38 84 ARG B CA 1
ATOM 2888 C C . ARG B 1 84 ? -8.305 21.141 7.699 1 83.38 84 ARG B C 1
ATOM 2890 O O . ARG B 1 84 ? -8.266 21.516 8.875 1 83.38 84 ARG B O 1
ATOM 2897 N N . ASP B 1 85 ? -9.32 20.578 7.152 1 88 85 ASP B N 1
ATOM 2898 C CA . ASP B 1 85 ? -10.594 20.5 7.871 1 88 85 ASP B CA 1
ATOM 2899 C C . ASP B 1 85 ? -10.688 19.203 8.664 1 88 85 ASP B C 1
ATOM 2901 O O . ASP B 1 85 ? -11.055 19.203 9.844 1 88 85 ASP B O 1
ATOM 2905 N N . LEU B 1 86 ? -10.336 18.109 8.047 1 91 86 LEU B N 1
ATOM 2906 C CA . LEU B 1 86 ? -10.547 16.797 8.641 1 91 86 LEU B CA 1
ATOM 2907 C C . LEU B 1 86 ? -9.305 16.328 9.391 1 91 86 LEU B C 1
ATOM 2909 O O . LEU B 1 86 ? -9.398 15.492 10.281 1 91 86 LEU B O 1
ATOM 2913 N N . GLY B 1 87 ? -8.18 16.969 9.039 1 87.44 87 GLY B N 1
ATOM 2914 C CA . GLY B 1 87 ? -6.93 16.484 9.609 1 87.44 87 GLY B CA 1
ATOM 2915 C C . GLY B 1 87 ? -6.332 15.312 8.852 1 87.44 87 GLY B C 1
ATOM 2916 O O . GLY B 1 87 ? -7.062 14.43 8.398 1 87.44 87 GLY B O 1
ATOM 2917 N N . VAL B 1 88 ? -5.035 15.312 8.789 1 85.12 88 VAL B N 1
ATOM 2918 C CA . VAL B 1 88 ? -4.305 14.266 8.086 1 85.12 88 VAL B CA 1
ATOM 2919 C C . VAL B 1 88 ? -4.469 12.938 8.828 1 85.12 88 VAL B C 1
ATOM 2921 O O . VAL B 1 88 ? -4.621 11.891 8.195 1 85.12 88 VAL B O 1
ATOM 2924 N N . SER B 1 89 ? -4.512 13.008 10.109 1 85.75 89 SER B N 1
ATOM 2925 C CA . SER B 1 89 ? -4.613 11.805 10.93 1 85.75 89 SER B CA 1
ATOM 2926 C C . SER B 1 89 ? -5.918 11.062 10.672 1 85.75 89 SER B C 1
ATOM 2928 O O . SER B 1 89 ? -5.934 9.828 10.617 1 85.75 89 SER B O 1
ATOM 2930 N N . ALA B 1 90 ? -6.953 11.812 10.516 1 92.31 90 ALA B N 1
ATOM 2931 C CA . ALA B 1 90 ? -8.25 11.188 10.266 1 92.31 90 ALA B CA 1
ATOM 2932 C C . ALA B 1 90 ? -8.266 10.508 8.898 1 92.31 90 ALA B C 1
ATOM 2934 O O . ALA B 1 90 ? -8.742 9.375 8.766 1 92.31 90 ALA B O 1
ATOM 2935 N N . ILE B 1 91 ? -7.723 11.18 7.918 1 93.19 91 ILE B N 1
ATOM 2936 C CA . ILE B 1 91 ? -7.707 10.648 6.559 1 93.19 91 ILE B CA 1
ATOM 2937 C C . ILE B 1 91 ? -6.848 9.383 6.512 1 93.19 91 ILE B C 1
ATOM 2939 O O . ILE B 1 91 ? -7.305 8.336 6.047 1 93.19 91 ILE B O 1
ATOM 2943 N N . LEU B 1 92 ? -5.664 9.43 7.039 1 88.44 92 LEU B N 1
ATOM 2944 C CA . LEU B 1 92 ? -4.746 8.297 7.023 1 88.44 92 LEU B CA 1
ATOM 2945 C C . LEU B 1 92 ? -5.234 7.188 7.945 1 88.44 92 LEU B C 1
ATOM 2947 O O . LEU B 1 92 ? -5.133 6.008 7.609 1 88.44 92 LEU B O 1
ATOM 2951 N N . GLY B 1 93 ? -5.762 7.609 9.055 1 90.38 93 GLY B N 1
ATOM 2952 C CA . GLY B 1 93 ? -6.281 6.617 9.984 1 90.38 93 GLY B CA 1
ATOM 2953 C C . GLY B 1 93 ? -7.418 5.793 9.406 1 90.38 93 GLY B C 1
ATOM 2954 O O . GLY B 1 93 ? -7.449 4.57 9.562 1 90.38 93 GLY B O 1
ATOM 2955 N N . CYS B 1 94 ? -8.297 6.441 8.781 1 95.69 94 CYS B N 1
ATOM 2956 C CA . CYS B 1 94 ? -9.422 5.754 8.156 1 95.69 94 CYS B CA 1
ATOM 2957 C C . CYS B 1 94 ? -8.961 4.859 7.016 1 95.69 94 CYS B C 1
ATOM 2959 O O . CYS B 1 94 ? -9.406 3.717 6.895 1 95.69 94 CYS B O 1
ATOM 2961 N N . PHE B 1 95 ? -8.055 5.371 6.25 1 95.44 95 PHE B N 1
ATOM 2962 C CA . PHE B 1 95 ? -7.508 4.578 5.156 1 95.44 95 PHE B CA 1
ATOM 2963 C C . PHE B 1 95 ? -6.832 3.318 5.684 1 95.44 95 PHE B C 1
ATOM 2965 O O . PHE B 1 95 ? -7.055 2.225 5.16 1 95.44 95 PHE B O 1
ATOM 2972 N N . LEU B 1 96 ? -6.055 3.463 6.719 1 91.19 96 LEU B N 1
ATOM 2973 C CA . LEU B 1 96 ? -5.312 2.344 7.289 1 91.19 96 LEU B CA 1
ATOM 2974 C C . LEU B 1 96 ? -6.25 1.367 7.988 1 91.19 96 LEU B C 1
ATOM 2976 O O . LEU B 1 96 ? -6.012 0.157 7.977 1 91.19 96 LEU B O 1
ATOM 2980 N N . ALA B 1 97 ? -7.277 1.902 8.578 1 93.69 97 ALA B N 1
ATOM 2981 C CA . ALA B 1 97 ? -8.273 1.025 9.195 1 93.69 97 ALA B CA 1
ATOM 2982 C C . ALA B 1 97 ? -8.953 0.149 8.141 1 93.69 97 ALA B C 1
ATOM 2984 O O . ALA B 1 97 ? -9.148 -1.049 8.359 1 93.69 97 ALA B O 1
ATOM 2985 N N . GLY B 1 98 ? -9.281 0.737 7.027 1 96 98 GLY B N 1
ATOM 2986 C CA . GLY B 1 98 ? -9.805 -0.042 5.914 1 96 98 GLY B CA 1
ATOM 2987 C C . GLY B 1 98 ? -8.812 -1.068 5.391 1 96 98 GLY B C 1
ATOM 2988 O O . GLY B 1 98 ? -9.188 -2.209 5.113 1 96 98 GLY B O 1
ATOM 2989 N N . GLY B 1 99 ? -7.602 -0.616 5.258 1 94.25 99 GLY B N 1
ATOM 2990 C CA . GLY B 1 99 ? -6.559 -1.528 4.816 1 94.25 99 GLY B CA 1
ATOM 2991 C C . GLY B 1 99 ? -6.379 -2.721 5.738 1 94.25 99 GLY B C 1
ATOM 2992 O O . GLY B 1 99 ? -6.207 -3.85 5.273 1 94.25 99 GLY B O 1
ATOM 2993 N N . ALA B 1 100 ? -6.418 -2.488 6.996 1 90.56 100 ALA B N 1
ATOM 2994 C CA . ALA B 1 100 ? -6.277 -3.559 7.98 1 90.56 100 ALA B CA 1
ATOM 2995 C C . ALA B 1 100 ? -7.391 -4.59 7.832 1 90.56 100 ALA B C 1
ATOM 2997 O O . ALA B 1 100 ? -7.16 -5.789 7.984 1 90.56 100 ALA B O 1
ATOM 2998 N N . LEU B 1 101 ? -8.516 -4.113 7.508 1 91.88 101 LEU B N 1
ATOM 2999 C CA . LEU B 1 101 ? -9.648 -5.008 7.285 1 91.88 101 LEU B CA 1
ATOM 3000 C C . LEU B 1 101 ? -9.523 -5.715 5.938 1 91.88 101 LEU B C 1
ATOM 3002 O O . LEU B 1 101 ? -9.977 -6.848 5.785 1 91.88 101 LEU B O 1
ATOM 3006 N N . GLY B 1 102 ? -8.914 -5.02 5.02 1 93.12 102 GLY B N 1
ATOM 3007 C CA . GLY B 1 102 ? -8.797 -5.547 3.67 1 93.12 102 GLY B CA 1
ATOM 3008 C C . GLY B 1 102 ? -7.789 -6.676 3.555 1 93.12 102 GLY B C 1
ATOM 3009 O O . GLY B 1 102 ? -7.918 -7.543 2.691 1 93.12 102 GLY B O 1
ATOM 3010 N N . VAL B 1 103 ? -6.848 -6.711 4.406 1 89.56 103 VAL B N 1
ATOM 3011 C CA . VAL B 1 103 ? -5.777 -7.699 4.32 1 89.56 103 VAL B CA 1
ATOM 3012 C C . VAL B 1 103 ? -6.348 -9.102 4.559 1 89.56 103 VAL B C 1
ATOM 3014 O O . VAL B 1 103 ? -6.18 -9.992 3.727 1 89.56 103 VAL B O 1
ATOM 3017 N N . PRO B 1 104 ? -7.043 -9.352 5.617 1 86.81 104 PRO B N 1
ATOM 3018 C CA . PRO B 1 104 ? -7.648 -10.68 5.762 1 86.81 104 PRO B CA 1
ATOM 3019 C C . PRO B 1 104 ? -8.68 -10.977 4.672 1 86.81 104 PRO B C 1
ATOM 3021 O O . PRO B 1 104 ? -8.836 -12.133 4.266 1 86.81 104 PRO B O 1
ATOM 3024 N N . ALA B 1 105 ? -9.344 -9.961 4.223 1 86.06 105 ALA B N 1
ATOM 3025 C CA . ALA B 1 105 ? -10.328 -10.141 3.162 1 86.06 105 ALA B CA 1
ATOM 3026 C C . ALA B 1 105 ? -9.664 -10.594 1.866 1 86.06 105 ALA B C 1
ATOM 3028 O O . ALA B 1 105 ? -10.312 -11.172 0.995 1 86.06 105 ALA B O 1
ATOM 3029 N N . ALA B 1 106 ? -8.398 -10.336 1.754 1 83.06 106 ALA B N 1
ATOM 3030 C CA . ALA B 1 106 ? -7.617 -10.734 0.588 1 83.06 106 ALA B CA 1
ATOM 3031 C C . ALA B 1 106 ? -7.512 -12.258 0.496 1 83.06 106 ALA B C 1
ATOM 3033 O O . ALA B 1 106 ? -7.191 -12.805 -0.563 1 83.06 106 ALA B O 1
ATOM 3034 N N . THR B 1 107 ? -7.715 -12.898 1.597 1 78.75 107 THR B N 1
ATOM 3035 C CA . THR B 1 107 ? -7.621 -14.352 1.636 1 78.75 107 THR B CA 1
ATOM 3036 C C . THR B 1 107 ? -8.93 -14.992 1.19 1 78.75 107 THR B C 1
ATOM 3038 O O . THR B 1 107 ? -8.969 -16.172 0.84 1 78.75 107 THR B O 1
ATOM 3041 N N . VAL B 1 108 ? -9.906 -14.234 1.464 1 61.78 108 VAL B N 1
ATOM 3042 C CA . VAL B 1 108 ? -11.227 -14.797 1.191 1 61.78 108 VAL B CA 1
ATOM 3043 C C . VAL B 1 108 ? -11.477 -14.828 -0.315 1 61.78 108 VAL B C 1
ATOM 3045 O O . VAL B 1 108 ? -11.844 -13.812 -0.913 1 61.78 108 VAL B O 1
ATOM 3048 N N . THR B 1 109 ? -10.516 -15.602 -1.139 1 53 109 THR B N 1
ATOM 3049 C CA . THR B 1 109 ? -10.492 -15.688 -2.594 1 53 109 THR B CA 1
ATOM 3050 C C . THR B 1 109 ? -11.719 -16.438 -3.107 1 53 109 THR B C 1
ATOM 3052 O O . THR B 1 109 ? -12.289 -17.266 -2.391 1 53 109 THR B O 1
ATOM 3055 N N . GLU B 1 110 ? -12.266 -15.984 -4.32 1 51.53 110 GLU B N 1
ATOM 3056 C CA . GLU B 1 110 ? -13.336 -16.375 -5.234 1 51.53 110 GLU B CA 1
ATOM 3057 C C . GLU B 1 110 ? -13.328 -17.875 -5.496 1 51.53 110 GLU B C 1
ATOM 3059 O O . GLU B 1 110 ? -14.281 -18.422 -6.043 1 51.53 110 GLU B O 1
ATOM 3064 N N . PRO B 1 111 ? -12.109 -18.547 -5.773 1 43.75 111 PRO B N 1
ATOM 3065 C CA . PRO B 1 111 ? -12.555 -19.844 -6.258 1 43.75 111 PRO B CA 1
ATOM 3066 C C . PRO B 1 111 ? -13.797 -20.359 -5.535 1 43.75 111 PRO B C 1
ATOM 3068 O O . PRO B 1 111 ? -14.484 -21.25 -6.039 1 43.75 111 PRO B O 1
ATOM 3071 N N . TYR B 1 112 ? -13.984 -19.859 -4.422 1 41.53 112 TYR B N 1
ATOM 3072 C CA . TYR B 1 112 ? -15.156 -20.422 -3.77 1 41.53 112 TYR B CA 1
ATOM 3073 C C . TYR B 1 112 ? -16.422 -19.656 -4.156 1 41.53 112 TYR B C 1
ATOM 3075 O O . TYR B 1 112 ? -17.531 -20.062 -3.805 1 41.53 112 TYR B O 1
ATOM 3083 N N . LEU B 1 113 ? -16.203 -18.516 -4.879 1 44.72 113 LEU B N 1
ATOM 3084 C CA . LEU B 1 113 ? -17.391 -17.703 -5.145 1 44.72 113 LEU B CA 1
ATOM 3085 C C . LEU B 1 113 ? -18.141 -18.219 -6.363 1 44.72 113 LEU B C 1
ATOM 3087 O O . LEU B 1 113 ? -19.266 -17.781 -6.633 1 44.72 113 LEU B O 1
ATOM 3091 N N . PRO B 1 114 ? -17.391 -18.469 -7.43 1 45.53 114 PRO B N 1
ATOM 3092 C CA . PRO B 1 114 ? -18.203 -18.75 -8.617 1 45.53 114 PRO B CA 1
ATOM 3093 C C . PRO B 1 114 ? -19.5 -19.484 -8.289 1 45.53 114 PRO B C 1
ATOM 3095 O O . PRO B 1 114 ? -20.5 -19.344 -9.008 1 45.53 114 PRO B O 1
ATOM 3098 N N . ARG B 1 115 ? -19.312 -20.359 -7.367 1 47.28 115 ARG B N 1
ATOM 3099 C CA . ARG B 1 115 ? -20.531 -21.156 -7.172 1 47.28 115 ARG B CA 1
ATOM 3100 C C . ARG B 1 115 ? -21.484 -20.469 -6.203 1 47.28 115 ARG B C 1
ATOM 3102 O O . ARG B 1 115 ? -22.453 -21.078 -5.754 1 47.28 115 ARG B O 1
ATOM 3109 N N . LEU B 1 116 ? -21.078 -19.125 -6.102 1 53.25 116 LEU B N 1
ATOM 3110 C CA . LEU B 1 116 ? -21.859 -18.672 -4.953 1 53.25 116 LEU B CA 1
ATOM 3111 C C . LEU B 1 116 ? -23.219 -18.141 -5.391 1 53.25 116 LEU B C 1
ATOM 3113 O O . LEU B 1 116 ? -23.328 -17.516 -6.449 1 53.25 116 LEU B O 1
ATOM 3117 N N . SER B 1 117 ? -24.297 -18.578 -4.762 1 61.91 117 SER B N 1
ATOM 3118 C CA . SER B 1 117 ? -25.688 -18.125 -4.824 1 61.91 117 SER B CA 1
ATOM 3119 C C . SER B 1 117 ? -25.781 -16.641 -4.527 1 61.91 117 SER B C 1
ATOM 3121 O O . SER B 1 117 ? -24.906 -16.062 -3.883 1 61.91 117 SER B O 1
ATOM 3123 N N . PRO B 1 118 ? -26.562 -15.914 -5.195 1 68 118 PRO B N 1
ATOM 3124 C CA . PRO B 1 118 ? -26.844 -14.5 -4.918 1 68 118 PRO B CA 1
ATOM 3125 C C . PRO B 1 118 ? -26.922 -14.203 -3.42 1 68 118 PRO B C 1
ATOM 3127 O O . PRO B 1 118 ? -26.516 -13.125 -2.982 1 68 118 PRO B O 1
ATOM 3130 N N . GLY B 1 119 ? -27.328 -15.18 -2.734 1 71.5 119 GLY B N 1
ATOM 3131 C CA . GLY B 1 119 ? -27.453 -14.992 -1.299 1 71.5 119 GLY B CA 1
ATOM 3132 C C . GLY B 1 119 ? -26.125 -14.859 -0.594 1 71.5 119 GLY B C 1
ATOM 3133 O O . GLY B 1 119 ? -25.969 -14.023 0.3 1 71.5 119 GLY B O 1
ATOM 3134 N N . VAL B 1 120 ? -25.234 -15.539 -1.007 1 73.5 120 VAL B N 1
ATOM 3135 C CA . VAL B 1 120 ? -23.922 -15.516 -0.372 1 73.5 120 VAL B CA 1
ATOM 3136 C C . VAL B 1 120 ? -23.219 -14.195 -0.676 1 73.5 120 VAL B C 1
ATOM 3138 O O . VAL B 1 120 ? -22.609 -13.586 0.21 1 73.5 120 VAL B O 1
ATOM 3141 N N . PHE B 1 121 ? -23.5 -13.672 -1.854 1 78.5 121 PHE B N 1
ATOM 3142 C CA . PHE B 1 121 ? -22.922 -12.383 -2.223 1 78.5 121 PHE B CA 1
ATOM 3143 C C . PHE B 1 121 ? -23.453 -11.273 -1.336 1 78.5 121 PHE B C 1
ATOM 3145 O O . PHE B 1 121 ? -22.703 -10.414 -0.877 1 78.5 121 PHE B O 1
ATOM 3152 N N . THR B 1 122 ? -24.672 -11.398 -1.126 1 82.69 122 THR B N 1
ATOM 3153 C CA . THR B 1 122 ? -25.312 -10.352 -0.337 1 82.69 122 THR B CA 1
ATOM 3154 C C . THR B 1 122 ? -24.844 -10.406 1.115 1 82.69 122 THR B C 1
ATOM 3156 O O . THR B 1 122 ? -24.578 -9.375 1.729 1 82.69 122 THR B O 1
ATOM 3159 N N . ALA B 1 123 ? -24.734 -11.555 1.607 1 85.75 123 ALA B N 1
ATOM 3160 C CA . ALA B 1 123 ? -24.297 -11.711 2.992 1 85.75 123 ALA B CA 1
ATOM 3161 C C . ALA B 1 123 ? -22.859 -11.234 3.166 1 85.75 123 ALA B C 1
ATOM 3163 O O . ALA B 1 123 ? -22.531 -10.578 4.156 1 85.75 123 ALA B O 1
ATOM 3164 N N . VAL B 1 124 ? -22.094 -11.547 2.258 1 86.94 124 VAL B N 1
ATOM 3165 C CA . VAL B 1 124 ? -20.688 -11.156 2.314 1 86.94 124 VAL B CA 1
ATOM 3166 C C . VAL B 1 124 ? -20.578 -9.633 2.188 1 86.94 124 VAL B C 1
ATOM 3168 O O . VAL B 1 124 ? -19.828 -9 2.938 1 86.94 124 VAL B O 1
ATOM 3171 N N . ALA B 1 125 ? -21.312 -9.117 1.257 1 91.38 125 ALA B N 1
ATOM 3172 C CA . ALA B 1 125 ? -21.297 -7.672 1.053 1 91.38 125 ALA B CA 1
ATOM 3173 C C . ALA B 1 125 ? -21.781 -6.938 2.301 1 91.38 125 ALA B C 1
ATOM 3175 O O . ALA B 1 125 ? -21.203 -5.918 2.688 1 91.38 125 ALA B O 1
ATOM 3176 N N . LEU B 1 126 ? -22.812 -7.477 2.863 1 92.62 126 LEU B N 1
ATOM 3177 C CA . LEU B 1 126 ? -23.344 -6.863 4.074 1 92.62 126 LEU B CA 1
ATOM 3178 C C . LEU B 1 126 ? -22.328 -6.898 5.203 1 92.62 126 LEU B C 1
ATOM 3180 O O . LEU B 1 126 ? -22.125 -5.898 5.898 1 92.62 126 LEU B O 1
ATOM 3184 N N . ALA B 1 127 ? -21.734 -7.984 5.379 1 92.81 127 ALA B N 1
ATOM 3185 C CA . ALA B 1 127 ? -20.719 -8.125 6.418 1 92.81 127 ALA B CA 1
ATOM 3186 C C . ALA B 1 127 ? -19.547 -7.176 6.172 1 92.81 127 ALA B C 1
ATOM 3188 O O . ALA B 1 127 ? -19.031 -6.562 7.109 1 92.81 127 ALA B O 1
ATOM 3189 N N . GLU B 1 128 ? -19.172 -7.062 5.008 1 94.06 128 GLU B N 1
ATOM 3190 C CA . GLU B 1 128 ? -18.047 -6.203 4.656 1 94.06 128 GLU B CA 1
ATOM 3191 C C . GLU B 1 128 ? -18.375 -4.734 4.887 1 94.06 128 GLU B C 1
ATOM 3193 O O . GLU B 1 128 ? -17.594 -4.004 5.492 1 94.06 128 GLU B O 1
ATOM 3198 N N . GLU B 1 129 ? -19.531 -4.32 4.422 1 96.44 129 GLU B N 1
ATOM 3199 C CA . GLU B 1 129 ? -19.891 -2.92 4.598 1 96.44 129 GLU B CA 1
ATOM 3200 C C . GLU B 1 129 ? -20.094 -2.58 6.07 1 96.44 129 GLU B C 1
ATOM 3202 O O . GLU B 1 129 ? -19.734 -1.486 6.516 1 96.44 129 GLU B O 1
ATOM 3207 N N . ALA B 1 130 ? -20.625 -3.518 6.793 1 95.75 130 ALA B N 1
ATOM 3208 C CA . ALA B 1 130 ? -20.781 -3.311 8.227 1 95.75 130 ALA B CA 1
ATOM 3209 C C . ALA B 1 130 ? -19.422 -3.189 8.906 1 95.75 130 ALA B C 1
ATOM 3211 O O . ALA B 1 130 ? -19.219 -2.324 9.766 1 95.75 130 ALA B O 1
ATOM 3212 N N . ALA B 1 131 ? -18.562 -4.023 8.508 1 96.06 131 ALA B N 1
ATOM 3213 C CA . ALA B 1 131 ? -17.219 -3.984 9.078 1 96.06 131 ALA B CA 1
ATOM 3214 C C . ALA B 1 131 ? -16.516 -2.676 8.734 1 96.06 131 ALA B C 1
ATOM 3216 O O . ALA B 1 131 ? -15.812 -2.1 9.57 1 96.06 131 ALA B O 1
ATOM 3217 N N . LYS B 1 132 ? -16.672 -2.242 7.535 1 97.62 132 LYS B N 1
ATOM 3218 C CA . LYS B 1 132 ? -16.062 -0.987 7.113 1 97.62 132 LYS B CA 1
ATOM 3219 C C . LYS B 1 132 ? -16.625 0.194 7.891 1 97.62 132 LYS B C 1
ATOM 3221 O O . LYS B 1 132 ? -15.898 1.099 8.289 1 97.62 132 LYS B O 1
ATOM 3226 N N . LEU B 1 133 ? -17.906 0.118 8.055 1 97.44 133 LEU B N 1
ATOM 3227 C CA . LEU B 1 133 ? -18.531 1.172 8.844 1 97.44 133 LEU B CA 1
ATOM 3228 C C . LEU B 1 133 ? -18.031 1.139 10.289 1 97.44 133 LEU B C 1
ATOM 3230 O O . LEU B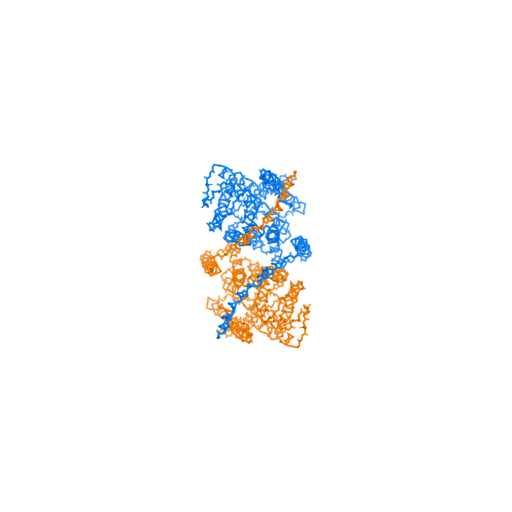 1 133 ? -17.828 2.188 10.898 1 97.44 133 LEU B O 1
ATOM 3234 N N . GLY B 1 134 ? -17.922 -0.044 10.836 1 97.19 134 GLY B N 1
ATOM 3235 C CA . GLY B 1 134 ? -17.312 -0.184 12.148 1 97.19 134 GLY B CA 1
ATOM 3236 C C . GLY B 1 134 ? -15.898 0.362 12.227 1 97.19 134 GLY B C 1
ATOM 3237 O O . GLY B 1 134 ? -15.531 1.001 13.211 1 97.19 134 GLY B O 1
ATOM 3238 N N . ALA B 1 135 ? -15.133 0.123 11.195 1 96.94 135 ALA B N 1
ATOM 3239 C CA . ALA B 1 135 ? -13.766 0.634 11.133 1 96.94 135 ALA B CA 1
ATOM 3240 C C . ALA B 1 135 ? -13.75 2.16 11.102 1 96.94 135 ALA B C 1
ATOM 3242 O O . ALA B 1 135 ? -12.891 2.791 11.711 1 96.94 135 ALA B O 1
ATOM 3243 N N . LEU B 1 136 ? -14.695 2.715 10.383 1 97.62 136 LEU B N 1
ATOM 3244 C CA . LEU B 1 136 ? -14.828 4.168 10.336 1 97.62 136 LEU B CA 1
ATOM 3245 C C . LEU B 1 136 ? -15.102 4.73 11.727 1 97.62 136 LEU B C 1
ATOM 3247 O O . LEU B 1 136 ? -14.422 5.66 12.172 1 97.62 136 LEU B O 1
ATOM 3251 N N . ALA B 1 137 ? -16.031 4.137 12.422 1 96.69 137 ALA B N 1
ATOM 3252 C CA . ALA B 1 137 ? -16.375 4.578 13.773 1 96.69 137 ALA B CA 1
ATOM 3253 C C . ALA B 1 137 ? -15.195 4.406 14.727 1 96.69 137 ALA B C 1
ATOM 3255 O O . ALA B 1 137 ? -14.922 5.289 15.547 1 96.69 137 ALA B O 1
ATOM 3256 N N . PHE B 1 138 ? -14.578 3.328 14.531 1 94.62 138 PHE B N 1
ATOM 3257 C CA . PHE B 1 138 ? -13.445 3.033 15.398 1 94.62 138 PHE B CA 1
ATOM 3258 C C . PHE B 1 138 ? -12.32 4.039 15.18 1 94.62 138 PHE B C 1
ATOM 3260 O O . PHE B 1 138 ? -11.727 4.539 16.141 1 94.62 138 PHE B O 1
ATOM 3267 N N . ALA B 1 139 ? -12.023 4.336 13.969 1 93.62 139 ALA B N 1
ATOM 3268 C CA . ALA B 1 139 ? -10.93 5.242 13.617 1 93.62 139 ALA B CA 1
ATOM 3269 C C . ALA B 1 139 ? -11.203 6.652 14.133 1 93.62 139 ALA B C 1
ATOM 3271 O O . ALA B 1 139 ? -10.281 7.391 14.469 1 93.62 139 ALA B O 1
ATOM 3272 N N . LEU B 1 140 ? -12.469 7.012 14.25 1 95.06 140 LEU B N 1
ATOM 3273 C CA . LEU B 1 140 ? -12.82 8.383 14.602 1 95.06 140 LEU B CA 1
ATOM 3274 C C . LEU B 1 140 ? -13.273 8.461 16.062 1 95.06 140 LEU B C 1
ATOM 3276 O O . LEU B 1 140 ? -13.695 9.523 16.516 1 95.06 140 LEU B O 1
ATOM 3280 N N . ARG B 1 141 ? -13.102 7.398 16.75 1 92.5 141 ARG B N 1
ATOM 3281 C CA . ARG B 1 141 ? -13.656 7.305 18.109 1 92.5 141 ARG B CA 1
ATOM 3282 C C . ARG B 1 141 ? -13.07 8.375 19.016 1 92.5 141 ARG B C 1
ATOM 3284 O O . ARG B 1 141 ? -13.727 8.836 19.953 1 92.5 141 ARG B O 1
ATOM 3291 N N . ARG B 1 142 ? -11.898 8.773 18.734 1 88.81 142 ARG B N 1
ATOM 3292 C CA . ARG B 1 142 ? -11.234 9.742 19.609 1 88.81 142 ARG B CA 1
ATOM 3293 C C . ARG B 1 142 ? -11.281 11.141 19 1 88.81 142 ARG B C 1
ATOM 3295 O O . ARG B 1 142 ? -10.547 12.039 19.422 1 88.81 142 ARG B O 1
ATOM 3302 N N . GLN B 1 143 ? -12.039 11.297 17.969 1 91.94 143 GLN B N 1
ATOM 3303 C CA . GLN B 1 143 ? -12.195 12.586 17.297 1 91.94 143 GLN B CA 1
ATOM 3304 C C . GLN B 1 143 ? -13.664 12.992 17.219 1 91.94 143 GLN B C 1
ATOM 3306 O O . GLN B 1 143 ? -14.234 13.078 16.125 1 91.94 143 GLN B O 1
ATOM 3311 N N . PRO B 1 144 ? -14.172 13.375 18.391 1 90.69 144 PRO B N 1
ATOM 3312 C CA . PRO B 1 144 ? -15.602 13.672 18.438 1 90.69 144 PRO B CA 1
ATOM 3313 C C . PRO B 1 144 ? -15.984 14.883 17.594 1 90.69 144 PRO B C 1
ATOM 3315 O O . PRO B 1 144 ? -17.156 15.047 17.234 1 90.69 144 PRO B O 1
ATOM 3318 N N . GLY B 1 145 ? -15.055 15.719 17.188 1 91.06 145 GLY B N 1
ATOM 3319 C CA . GLY B 1 145 ? -15.336 16.922 16.406 1 91.06 145 GLY B CA 1
ATOM 3320 C C . GLY B 1 145 ? -15.594 16.625 14.945 1 91.06 145 GLY B C 1
ATOM 3321 O O . GLY B 1 145 ? -16.125 17.484 14.227 1 91.06 145 GLY B O 1
ATOM 3322 N N . ILE B 1 146 ? -15.25 15.516 14.523 1 94.12 146 ILE B N 1
ATOM 3323 C CA . ILE B 1 146 ? -15.43 15.156 13.117 1 94.12 146 ILE B CA 1
ATOM 3324 C C . ILE B 1 146 ? -16.828 14.578 12.906 1 94.12 146 ILE B C 1
ATOM 3326 O O . ILE B 1 146 ? -17.109 13.461 13.352 1 94.12 146 ILE B O 1
ATOM 3330 N N . ARG B 1 147 ? -17.609 15.312 12.297 1 94.06 147 ARG B N 1
ATOM 3331 C CA . ARG B 1 147 ? -18.984 14.953 12.008 1 94.06 147 ARG B CA 1
ATOM 3332 C C . ARG B 1 147 ? -19.469 15.617 10.727 1 94.06 147 ARG B C 1
ATOM 3334 O O . ARG B 1 147 ? -18.781 16.453 10.156 1 94.06 147 ARG B O 1
ATOM 3341 N N . GLY B 1 148 ? -20.672 15.133 10.281 1 94.38 148 GLY B N 1
ATOM 3342 C CA . GLY B 1 148 ? -21.266 15.734 9.094 1 94.38 148 GLY B CA 1
ATOM 3343 C C . GLY B 1 148 ? -21.188 14.844 7.867 1 94.38 148 GLY B C 1
ATOM 3344 O O . GLY B 1 148 ? -20.344 13.953 7.801 1 94.38 148 GLY B O 1
ATOM 3345 N N . THR B 1 149 ? -22.031 15.18 6.969 1 95.81 149 THR B N 1
ATOM 3346 C CA . THR B 1 149 ? -22.172 14.383 5.754 1 95.81 149 THR B CA 1
ATOM 3347 C C . THR B 1 149 ? -20.891 14.422 4.926 1 95.81 149 THR B C 1
ATOM 3349 O O . THR B 1 149 ? -20.438 13.383 4.438 1 95.81 149 THR B O 1
ATOM 3352 N N . ARG B 1 150 ? -20.297 15.523 4.816 1 94.62 150 ARG B N 1
ATOM 3353 C CA . ARG B 1 150 ? -19.094 15.672 3.992 1 94.62 150 ARG B CA 1
ATOM 3354 C C . ARG B 1 150 ? -17.922 14.891 4.582 1 94.62 150 ARG B C 1
ATOM 3356 O O . ARG B 1 150 ? -17.203 14.203 3.859 1 94.62 150 ARG B O 1
ATOM 3363 N N . ALA B 1 151 ? -17.75 15.102 5.867 1 96.19 151 ALA B N 1
ATOM 3364 C CA . ALA B 1 151 ? -16.703 14.344 6.543 1 96.19 151 ALA B CA 1
ATOM 3365 C C . ALA B 1 151 ? -16.922 12.844 6.359 1 96.19 151 ALA B C 1
ATOM 3367 O O . ALA B 1 151 ? -15.961 12.102 6.117 1 96.19 151 ALA B O 1
ATOM 3368 N N . GLY B 1 152 ? -18.188 12.469 6.391 1 97.62 152 GLY B N 1
ATOM 3369 C CA . GLY B 1 152 ? -18.5 11.062 6.223 1 97.62 152 GLY B CA 1
ATOM 3370 C C . GLY B 1 152 ? -18.234 10.555 4.82 1 97.62 152 GLY B C 1
ATOM 3371 O O . GLY B 1 152 ? -17.781 9.422 4.641 1 97.62 152 GLY B O 1
ATOM 3372 N N . LEU B 1 153 ? -18.531 11.367 3.852 1 97.62 153 LEU B N 1
ATOM 3373 C CA . LEU B 1 153 ? -18.266 10.992 2.467 1 97.62 153 LEU B CA 1
ATOM 3374 C C . LEU B 1 153 ? -16.766 10.766 2.244 1 97.62 153 LEU B C 1
ATOM 3376 O O . LEU B 1 153 ? -16.375 9.727 1.716 1 97.62 153 LEU B O 1
ATOM 3380 N N . VAL B 1 154 ? -15.977 11.672 2.738 1 97.44 154 VAL B N 1
ATOM 3381 C CA . VAL B 1 154 ? -14.539 11.633 2.477 1 97.44 154 VAL B CA 1
ATOM 3382 C C . VAL B 1 154 ? -13.891 10.523 3.303 1 97.44 154 VAL B C 1
ATOM 3384 O O . VAL B 1 154 ? -13.156 9.695 2.766 1 97.44 154 VAL B O 1
ATOM 3387 N N . LEU B 1 155 ? -14.227 10.477 4.543 1 98.06 155 LEU B N 1
ATOM 3388 C CA . LEU B 1 155 ? -13.57 9.523 5.43 1 98.06 155 LEU B CA 1
ATOM 3389 C C . LEU B 1 155 ? -14.125 8.117 5.215 1 98.06 155 LEU B C 1
ATOM 3391 O O . LEU B 1 155 ? -13.398 7.129 5.355 1 98.06 155 LEU B O 1
ATOM 3395 N N . GLY B 1 156 ? -15.383 8.008 4.867 1 98.56 156 GLY B N 1
ATOM 3396 C CA . GLY B 1 156 ? -15.922 6.723 4.445 1 98.56 156 GLY B CA 1
ATOM 3397 C C . GLY B 1 156 ? -15.258 6.176 3.197 1 98.56 156 GLY B C 1
ATOM 3398 O O . GLY B 1 156 ? -14.938 4.988 3.127 1 98.56 156 GLY B O 1
ATOM 3399 N N . ALA B 1 157 ? -15.078 7.055 2.227 1 98.38 157 ALA B N 1
ATOM 3400 C CA . ALA B 1 157 ? -14.367 6.656 1.013 1 98.38 157 ALA B CA 1
ATOM 3401 C C . ALA B 1 157 ? -12.953 6.184 1.333 1 98.38 157 ALA B C 1
ATOM 3403 O O . ALA B 1 157 ? -12.469 5.211 0.748 1 98.38 157 ALA B O 1
ATOM 3404 N N . ALA B 1 158 ?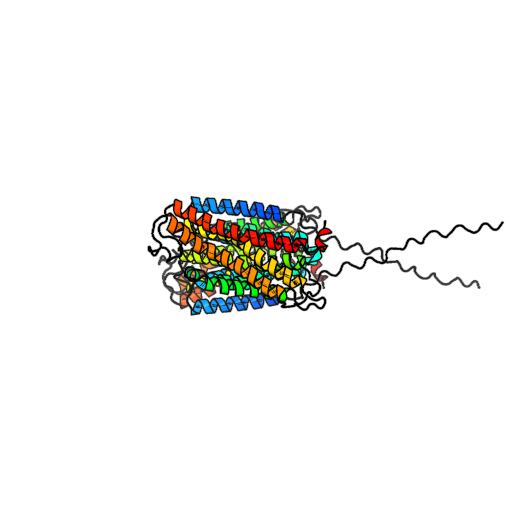 -12.289 6.855 2.248 1 97.88 158 ALA B N 1
ATOM 3405 C CA . ALA B 1 158 ? -10.945 6.465 2.648 1 97.88 158 ALA B CA 1
ATOM 3406 C C . ALA B 1 158 ? -10.93 5.043 3.205 1 97.88 158 ALA B C 1
ATOM 3408 O O . ALA B 1 158 ? -10.062 4.238 2.85 1 97.88 158 ALA B O 1
ATOM 3409 N N . VAL B 1 159 ? -11.891 4.707 3.988 1 98.25 159 VAL B N 1
ATOM 3410 C CA . VAL B 1 159 ? -11.992 3.363 4.551 1 98.25 159 VAL B CA 1
ATOM 3411 C C . VAL B 1 159 ? -12.258 2.355 3.434 1 98.25 159 VAL B C 1
ATOM 3413 O O . VAL B 1 159 ? -11.586 1.325 3.348 1 98.25 159 VAL B O 1
ATOM 3416 N N . GLY B 1 160 ? -13.219 2.668 2.633 1 98.19 160 GLY B N 1
ATOM 3417 C CA . GLY B 1 160 ? -13.578 1.766 1.552 1 98.19 160 GLY B CA 1
ATOM 3418 C C . GLY B 1 160 ? -12.43 1.498 0.594 1 98.19 160 GLY B C 1
ATOM 3419 O O . GLY B 1 160 ? -12.203 0.354 0.196 1 98.19 160 GLY B O 1
ATOM 3420 N N . LEU B 1 161 ? -11.766 2.58 0.232 1 97.81 161 LEU B N 1
ATOM 3421 C CA . LEU B 1 161 ? -10.648 2.447 -0.697 1 97.81 161 LEU B CA 1
ATOM 3422 C C . LEU B 1 161 ? -9.461 1.761 -0.028 1 97.81 161 LEU B C 1
ATOM 3424 O O . LEU B 1 161 ? -8.742 0.99 -0.668 1 97.81 161 LEU B O 1
ATOM 3428 N N . GLY B 1 162 ? -9.273 2.018 1.229 1 96.69 162 GLY B N 1
ATOM 3429 C CA . GLY B 1 162 ? -8.266 1.283 1.978 1 96.69 162 GLY B CA 1
ATOM 3430 C C . GLY B 1 162 ? -8.523 -0.21 2.021 1 96.69 162 GLY B C 1
ATOM 3431 O O . GLY B 1 162 ? -7.586 -1.011 1.958 1 96.69 162 GLY B O 1
ATOM 3432 N N . PHE B 1 163 ? -9.711 -0.566 2.148 1 96.62 163 PHE B N 1
ATOM 3433 C CA . PHE B 1 163 ? -10.125 -1.963 2.168 1 96.62 163 PHE B CA 1
ATOM 3434 C C . PHE B 1 163 ? -9.938 -2.604 0.797 1 96.62 163 PHE B C 1
ATOM 3436 O O . PHE B 1 163 ? -9.461 -3.736 0.695 1 96.62 163 PHE B O 1
ATOM 3443 N N . ALA B 1 164 ? -10.258 -1.872 -0.193 1 95.06 164 ALA B N 1
ATOM 3444 C CA . ALA B 1 164 ? -10.312 -2.391 -1.558 1 95.06 164 ALA B CA 1
ATOM 3445 C C . ALA B 1 164 ? -8.914 -2.729 -2.07 1 95.06 164 ALA B C 1
ATOM 3447 O O . ALA B 1 164 ? -8.742 -3.67 -2.848 1 95.06 164 ALA B O 1
ATOM 3448 N N . ALA B 1 165 ? -7.91 -1.982 -1.658 1 94.44 165 ALA B N 1
ATOM 3449 C CA . ALA B 1 165 ? -6.566 -2.137 -2.203 1 94.44 165 ALA B CA 1
ATOM 3450 C C . ALA B 1 165 ? -6.008 -3.525 -1.91 1 94.44 165 ALA B C 1
ATOM 3452 O O . ALA B 1 165 ? -5.742 -4.305 -2.83 1 94.44 165 ALA B O 1
ATOM 3453 N N . PRO B 1 166 ? -5.941 -3.895 -0.636 1 92.5 166 PRO B N 1
ATOM 3454 C CA . PRO B 1 166 ? -5.422 -5.242 -0.38 1 92.5 166 PRO B CA 1
ATOM 3455 C C . PRO B 1 166 ? -6.371 -6.34 -0.854 1 92.5 166 PRO B C 1
ATOM 3457 O O . PRO B 1 166 ? -5.922 -7.398 -1.301 1 92.5 166 PRO B O 1
ATOM 3460 N N . GLU B 1 167 ? -7.629 -6.125 -0.752 1 90.38 167 GLU B N 1
ATOM 3461 C CA . GLU B 1 167 ? -8.578 -7.145 -1.189 1 90.38 167 GLU B CA 1
ATOM 3462 C C . GLU B 1 167 ? -8.445 -7.418 -2.686 1 90.38 167 GLU B C 1
ATOM 3464 O O . GLU B 1 167 ? -8.383 -8.57 -3.105 1 90.38 167 GLU B O 1
ATOM 3469 N N . GLY B 1 168 ? -8.461 -6.328 -3.4 1 88.62 168 GLY B N 1
ATOM 3470 C CA . GLY B 1 168 ? -8.297 -6.465 -4.84 1 88.62 168 GLY B CA 1
ATOM 3471 C C . GLY B 1 168 ? -6.996 -7.137 -5.234 1 88.62 168 GLY B C 1
ATOM 3472 O O . GLY B 1 168 ? -6.98 -8 -6.109 1 88.62 168 GLY B O 1
ATOM 3473 N N . CYS B 1 169 ? -5.906 -6.758 -4.656 1 89.56 169 CYS B N 1
ATOM 3474 C CA . CYS B 1 169 ? -4.617 -7.391 -4.91 1 89.56 169 CYS B CA 1
ATOM 3475 C C . CYS B 1 169 ? -4.66 -8.875 -4.562 1 89.56 169 CYS B C 1
ATOM 3477 O O . CYS B 1 169 ? -4.117 -9.703 -5.297 1 89.56 169 CYS B O 1
ATOM 3479 N N . GLY B 1 170 ? -5.312 -9.148 -3.488 1 87.19 170 GLY B N 1
ATOM 3480 C CA . GLY B 1 170 ? -5.438 -10.547 -3.088 1 87.19 170 GLY B CA 1
ATOM 3481 C C . GLY B 1 170 ? -6.191 -11.391 -4.098 1 87.19 170 GLY B C 1
ATOM 3482 O O . GLY B 1 170 ? -5.77 -12.5 -4.418 1 87.19 170 GLY B O 1
ATOM 3483 N N . HIS B 1 171 ? -7.293 -10.891 -4.547 1 82.88 171 HIS B N 1
ATOM 3484 C CA . HIS B 1 171 ? -8.07 -11.609 -5.547 1 82.88 171 HIS B CA 1
ATOM 3485 C C . HIS B 1 171 ? -7.266 -11.828 -6.824 1 82.88 171 HIS B C 1
ATOM 3487 O O . HIS B 1 171 ? -7.301 -12.914 -7.41 1 82.88 171 HIS B O 1
ATOM 3493 N N . ALA B 1 172 ? -6.586 -10.844 -7.23 1 84.44 172 ALA B N 1
ATOM 3494 C CA . ALA B 1 172 ? -5.762 -10.953 -8.43 1 84.44 172 ALA B CA 1
ATOM 3495 C C . ALA B 1 172 ? -4.625 -11.953 -8.227 1 84.44 172 ALA B C 1
ATOM 3497 O O . ALA B 1 172 ? -4.312 -12.734 -9.133 1 84.44 172 ALA B O 1
ATOM 3498 N N . PHE B 1 173 ? -4.059 -11.852 -7.094 1 82.62 173 PHE B N 1
ATOM 3499 C CA . PHE B 1 173 ? -2.994 -12.781 -6.738 1 82.62 173 PHE B CA 1
ATOM 3500 C C . PHE B 1 173 ? -3.508 -14.219 -6.738 1 82.62 173 PHE B C 1
ATOM 3502 O O . PHE B 1 173 ? -2.889 -15.109 -7.332 1 82.62 173 PHE B O 1
ATOM 3509 N N . GLY B 1 174 ? -4.566 -14.438 -6.105 1 80.12 174 GLY B N 1
ATOM 3510 C CA . GLY B 1 174 ? -5.168 -15.758 -6.074 1 80.12 174 GLY B CA 1
ATOM 3511 C C . GLY B 1 174 ? -5.5 -16.297 -7.453 1 80.12 174 GLY B C 1
ATOM 3512 O O . GLY B 1 174 ? -5.254 -17.469 -7.742 1 80.12 174 GLY B O 1
ATOM 3513 N N . ALA B 1 175 ? -6.031 -15.492 -8.234 1 77.88 175 ALA B N 1
ATOM 3514 C CA . ALA B 1 175 ? -6.359 -15.883 -9.602 1 77.88 175 ALA B CA 1
ATOM 3515 C C . ALA B 1 175 ? -5.098 -16.234 -10.391 1 77.88 175 ALA B C 1
ATOM 3517 O O . ALA B 1 175 ? -5.094 -17.188 -11.172 1 77.88 175 ALA B O 1
ATOM 3518 N N . ALA B 1 176 ? -4.062 -15.5 -10.203 1 79.25 176 ALA B N 1
ATOM 3519 C CA . ALA B 1 176 ? -2.805 -15.742 -10.898 1 79.25 176 ALA B CA 1
ATOM 3520 C C . ALA B 1 176 ? -2.174 -17.062 -10.469 1 79.25 176 ALA B C 1
ATOM 3522 O O . ALA B 1 176 ? -1.65 -17.812 -11.297 1 79.25 176 ALA B O 1
ATOM 3523 N N . VAL B 1 177 ? -2.207 -17.281 -9.234 1 76.5 177 VAL B N 1
ATOM 3524 C CA . VAL B 1 177 ? -1.64 -18.516 -8.703 1 76.5 177 VAL B CA 1
ATOM 3525 C C . VAL B 1 177 ? -2.438 -19.703 -9.211 1 76.5 177 VAL B C 1
ATOM 3527 O O . VAL B 1 177 ? -1.861 -20.719 -9.609 1 76.5 177 VAL B O 1
ATOM 3530 N N . ALA B 1 178 ? -3.697 -19.578 -9.188 1 72.31 178 ALA B N 1
ATOM 3531 C CA . ALA B 1 178 ? -4.566 -20.656 -9.656 1 72.31 178 ALA B CA 1
ATOM 3532 C C . ALA B 1 178 ? -4.355 -20.922 -11.141 1 72.31 178 ALA B C 1
ATOM 3534 O O . ALA B 1 178 ? -4.434 -22.078 -11.586 1 72.31 178 ALA B O 1
ATOM 3535 N N . ALA B 1 179 ? -4.105 -19.906 -11.836 1 71.25 179 ALA B N 1
ATOM 3536 C CA . ALA B 1 179 ? -3.912 -20.047 -13.281 1 71.25 179 ALA B CA 1
ATOM 3537 C C . ALA B 1 179 ? -2.529 -20.609 -13.602 1 71.25 179 ALA B C 1
ATOM 3539 O O . ALA B 1 179 ? -2.297 -21.109 -14.703 1 71.25 179 ALA B O 1
ATOM 3540 N N . GLY B 1 180 ? -1.721 -20.656 -12.695 1 64.94 180 GLY B N 1
ATOM 3541 C CA . GLY B 1 180 ? -0.385 -21.203 -12.898 1 64.94 180 GLY B CA 1
ATOM 3542 C C . GLY B 1 180 ? 0.376 -20.484 -14.008 1 64.94 180 GLY B C 1
ATOM 3543 O O . GLY B 1 180 ? 1.162 -21.109 -14.727 1 64.94 180 GLY B O 1
ATOM 3544 N N . GLY B 1 181 ? 0.06 -19.297 -14.305 1 59.41 181 GLY B N 1
ATOM 3545 C CA . GLY B 1 181 ? 0.748 -18.578 -15.367 1 59.41 181 GLY B CA 1
ATOM 3546 C C . GLY B 1 181 ? 0.237 -18.922 -16.75 1 59.41 181 GLY B C 1
ATOM 3547 O O . GLY B 1 181 ? 0.663 -18.328 -17.734 1 59.41 181 GLY B O 1
ATOM 3548 N N . ALA B 1 182 ? -0.54 -19.938 -16.984 1 59.72 182 ALA B N 1
ATOM 3549 C CA . ALA B 1 182 ? -0.94 -20.5 -18.281 1 59.72 182 ALA B CA 1
ATOM 3550 C C . ALA B 1 182 ? -1.858 -19.531 -19.031 1 59.72 182 ALA B C 1
ATOM 3552 O O . ALA B 1 182 ? -1.817 -19.453 -20.25 1 59.72 182 ALA B O 1
ATOM 3553 N N . ASP B 1 183 ? -2.762 -18.891 -18.375 1 65.62 183 ASP B N 1
ATOM 3554 C CA . ASP B 1 183 ? -3.717 -18.047 -19.078 1 65.62 183 ASP B CA 1
ATOM 3555 C C . ASP B 1 183 ? -3.574 -16.594 -18.641 1 65.62 183 ASP B C 1
ATOM 3557 O O . ASP B 1 183 ? -4.516 -16 -18.109 1 65.62 183 ASP B O 1
ATOM 3561 N N . LEU B 1 184 ? -2.475 -16 -19.094 1 65.44 184 LEU B N 1
ATOM 3562 C CA . LEU B 1 184 ? -2.139 -14.633 -18.703 1 65.44 184 LEU B CA 1
ATOM 3563 C C . LEU B 1 184 ? -3.086 -13.641 -19.359 1 65.44 184 LEU B C 1
ATOM 3565 O O . LEU B 1 184 ? -3.508 -12.664 -18.734 1 65.44 184 LEU B O 1
ATOM 3569 N N . ARG B 1 185 ? -3.432 -13.961 -20.578 1 67.62 185 ARG B N 1
ATOM 3570 C CA . ARG B 1 185 ? -4.305 -13.047 -21.312 1 67.62 185 ARG B CA 1
ATOM 3571 C C . ARG B 1 185 ? -5.684 -12.977 -20.656 1 67.62 185 ARG B C 1
ATOM 3573 O O . ARG B 1 185 ? -6.242 -11.883 -20.5 1 67.62 185 ARG B O 1
ATOM 3580 N N . GLY B 1 186 ? -6.117 -14.133 -20.312 1 68 186 GLY B N 1
ATOM 3581 C CA . GLY B 1 186 ? -7.395 -14.148 -19.609 1 68 186 GLY B CA 1
ATOM 3582 C C . GLY B 1 186 ? -7.352 -13.43 -18.281 1 68 186 GLY B C 1
ATOM 3583 O O . GLY B 1 186 ? -8.273 -12.688 -17.938 1 68 186 GLY B O 1
ATOM 3584 N N . LEU B 1 187 ? -6.27 -13.609 -17.609 1 70 187 LEU B N 1
ATOM 3585 C CA . LEU B 1 187 ? -6.094 -12.969 -16.312 1 70 187 LEU B CA 1
ATOM 3586 C C . LEU B 1 187 ? -6.078 -11.453 -16.453 1 70 187 LEU B C 1
ATOM 3588 O O . LEU B 1 187 ? -6.707 -10.742 -15.656 1 70 187 LEU B O 1
ATOM 3592 N N . LEU B 1 188 ? -5.355 -11.023 -17.406 1 65.38 188 LEU B N 1
ATOM 3593 C CA . LEU B 1 188 ? -5.227 -9.586 -17.656 1 65.38 188 LEU B CA 1
ATOM 3594 C C . LEU B 1 188 ? -6.582 -8.969 -17.969 1 65.38 188 LEU B C 1
ATOM 3596 O O . LEU B 1 188 ? -6.938 -7.926 -17.406 1 65.38 188 LEU B O 1
ATOM 3600 N N . GLU B 1 189 ? -7.258 -9.641 -18.781 1 65.38 189 GLU B N 1
ATOM 3601 C CA . GLU B 1 189 ? -8.516 -9.086 -19.266 1 65.38 189 GLU B CA 1
ATOM 3602 C C . GLU B 1 189 ? -9.609 -9.148 -18.203 1 65.38 189 GLU B C 1
ATOM 3604 O O . GLU B 1 189 ? -10.445 -8.25 -18.125 1 65.38 189 GLU B O 1
ATOM 3609 N N . THR B 1 190 ? -9.508 -10.102 -17.422 1 66.38 190 THR B N 1
ATOM 3610 C CA . THR B 1 190 ? -10.633 -10.289 -16.5 1 66.38 190 THR B CA 1
ATOM 3611 C C . THR B 1 190 ? -10.328 -9.688 -15.141 1 66.38 190 THR B C 1
ATOM 3613 O O . THR B 1 190 ? -11.062 -8.82 -14.656 1 66.38 190 THR B O 1
ATOM 3616 N N . GLU B 1 191 ? -9.25 -10.016 -14.68 1 71.06 191 GLU B N 1
ATOM 3617 C CA . GLU B 1 191 ? -9 -9.703 -13.273 1 71.06 191 GLU B CA 1
ATOM 3618 C C . GLU B 1 191 ? -8.273 -8.375 -13.117 1 71.06 191 GLU B C 1
ATOM 3620 O O . GLU B 1 191 ? -8.57 -7.602 -12.203 1 71.06 191 GLU B O 1
ATOM 3625 N N . LEU B 1 192 ? -7.531 -8.055 -14.055 1 75.44 192 LEU B N 1
ATOM 3626 C CA . LEU B 1 192 ? -6.691 -6.883 -13.844 1 75.44 192 LEU B CA 1
ATOM 3627 C C . LEU B 1 192 ? -7.453 -5.605 -14.172 1 75.44 192 LEU B C 1
ATOM 3629 O O . LEU B 1 192 ? -7.32 -4.602 -13.469 1 75.44 192 LEU B O 1
ATOM 3633 N N . LEU B 1 193 ? -8.305 -5.684 -15.18 1 77.81 193 LEU B N 1
ATOM 3634 C CA . LEU B 1 193 ? -9.109 -4.504 -15.484 1 77.81 193 LEU B CA 1
ATOM 3635 C C . LEU B 1 193 ? -10.164 -4.27 -14.406 1 77.81 193 LEU B C 1
ATOM 3637 O O . LEU B 1 193 ? -10.391 -3.127 -14 1 77.81 193 LEU B O 1
ATOM 3641 N N . ARG B 1 194 ? -10.68 -5.32 -13.969 1 79.06 194 ARG B N 1
ATOM 3642 C CA . ARG B 1 194 ? -11.633 -5.234 -12.875 1 79.06 194 ARG B CA 1
ATOM 3643 C C . ARG B 1 194 ? -10.977 -4.684 -11.609 1 79.06 194 ARG B C 1
ATOM 3645 O O . ARG B 1 194 ? -11.586 -3.908 -10.875 1 79.06 194 ARG B O 1
ATOM 3652 N N . GLY B 1 195 ? -9.789 -5.047 -11.469 1 82.5 195 GLY B N 1
ATOM 3653 C CA . GLY B 1 195 ? -9.031 -4.613 -10.297 1 82.5 195 GLY B CA 1
ATOM 3654 C C . GLY B 1 195 ? -8.812 -3.115 -10.25 1 82.5 195 GLY B C 1
ATOM 3655 O O . GLY B 1 195 ? -8.711 -2.529 -9.172 1 82.5 195 GLY B O 1
ATOM 3656 N N . VAL B 1 196 ? -8.852 -2.525 -11.375 1 82.94 196 VAL B N 1
ATOM 3657 C CA . VAL B 1 196 ? -8.625 -1.087 -11.461 1 82.94 196 VAL B CA 1
ATOM 3658 C C . VAL B 1 196 ? -9.93 -0.344 -11.18 1 82.94 196 VAL B C 1
ATOM 3660 O O . VAL B 1 196 ? -9.922 0.725 -10.57 1 82.94 196 VAL B O 1
ATOM 3663 N N . VAL B 1 197 ? -11.039 -0.963 -11.5 1 84.81 197 VAL B N 1
ATOM 3664 C CA . VAL B 1 197 ? -12.32 -0.261 -11.461 1 84.81 197 VAL B CA 1
ATOM 3665 C C . VAL B 1 197 ? -13.047 -0.583 -10.164 1 84.81 197 VAL B C 1
ATOM 3667 O O . VAL B 1 197 ? -13.766 0.262 -9.625 1 84.81 197 VAL B O 1
ATOM 3670 N N . ALA B 1 198 ? -12.789 -1.702 -9.648 1 86.44 198 ALA B N 1
ATOM 3671 C CA . ALA B 1 198 ? -13.539 -2.23 -8.516 1 86.44 198 ALA B CA 1
ATOM 3672 C C . ALA B 1 198 ? -13.391 -1.335 -7.293 1 86.44 198 ALA B C 1
ATOM 3674 O O . ALA B 1 198 ? -14.352 -1.109 -6.555 1 86.44 198 ALA B O 1
ATOM 3675 N N . PRO B 1 199 ? -12.219 -0.756 -7.117 1 89.69 199 PRO B N 1
ATOM 3676 C CA . PRO B 1 199 ? -12.062 0.052 -5.906 1 89.69 199 PRO B CA 1
ATOM 3677 C C . PRO B 1 199 ? -12.969 1.276 -5.887 1 89.69 199 PRO B C 1
ATOM 3679 O O . PRO B 1 199 ? -13.344 1.756 -4.812 1 89.69 199 PRO B O 1
ATOM 3682 N N . VAL B 1 200 ? -13.359 1.719 -7.023 1 90.38 200 VAL B N 1
ATOM 3683 C CA . VAL B 1 200 ? -14.211 2.906 -7.09 1 90.38 200 VAL B CA 1
ATOM 3684 C C . VAL B 1 200 ? -15.555 2.621 -6.426 1 90.38 200 VAL B C 1
ATOM 3686 O O . VAL B 1 200 ? -16.031 3.414 -5.613 1 90.38 200 VAL B O 1
ATOM 3689 N N . GLY B 1 201 ? -16.094 1.498 -6.723 1 93.12 201 GLY B N 1
ATOM 3690 C CA . GLY B 1 201 ? -17.328 1.111 -6.07 1 93.12 201 GLY B CA 1
ATOM 3691 C C . GLY B 1 201 ? -17.172 0.915 -4.574 1 93.12 201 GLY B C 1
ATOM 3692 O O . GLY B 1 201 ? -18 1.396 -3.793 1 93.12 201 GLY B O 1
ATOM 3693 N N . GLN B 1 202 ? -16.125 0.276 -4.211 1 94.12 202 GLN B N 1
ATOM 3694 C CA . GLN B 1 202 ? -15.867 0.019 -2.799 1 94.12 202 GLN B CA 1
ATOM 3695 C C . GLN B 1 202 ? -15.789 1.322 -2.01 1 94.12 202 GLN B C 1
ATOM 3697 O O . GLN B 1 202 ? -16.328 1.418 -0.903 1 94.12 202 GLN B O 1
ATOM 3702 N N . GLY B 1 203 ? -15.117 2.27 -2.559 1 96.44 203 GLY B N 1
ATOM 3703 C CA . GLY B 1 203 ? -15.047 3.576 -1.927 1 96.44 203 GLY B CA 1
ATOM 3704 C C . GLY B 1 203 ? -16.391 4.281 -1.87 1 96.44 203 GLY B C 1
ATOM 3705 O O . GLY B 1 203 ? -16.734 4.887 -0.854 1 96.44 203 GLY B O 1
ATOM 3706 N N . LEU B 1 204 ? -17.109 4.156 -2.941 1 96.88 204 LEU B N 1
ATOM 3707 C CA . LEU B 1 204 ? -18.406 4.836 -3.07 1 96.88 204 LEU B CA 1
ATOM 3708 C C . LEU B 1 204 ? -19.406 4.301 -2.053 1 96.88 204 LEU B C 1
ATOM 3710 O O . LEU B 1 204 ? -20.125 5.078 -1.417 1 96.88 204 LEU B O 1
ATOM 3714 N N . TRP B 1 205 ? -19.484 2.973 -1.911 1 98.06 205 TRP B N 1
ATOM 3715 C CA . TRP B 1 205 ? -20.453 2.369 -0.988 1 98.06 205 TRP B CA 1
ATOM 3716 C C . TRP B 1 205 ? -20.188 2.834 0.442 1 98.06 205 TRP B C 1
ATOM 3718 O O . TRP B 1 205 ? -21.109 3.293 1.126 1 98.06 205 TRP B O 1
ATOM 3728 N N . THR B 1 206 ? -18.969 2.746 0.837 1 98.31 206 THR B N 1
ATOM 3729 C CA . THR B 1 206 ? -18.641 3.105 2.211 1 98.31 206 THR B CA 1
ATOM 3730 C C . THR B 1 206 ? -18.719 4.617 2.408 1 98.31 206 THR B C 1
ATOM 3732 O O . THR B 1 206 ? -19.016 5.09 3.506 1 98.31 206 THR B O 1
ATOM 3735 N N . ALA B 1 207 ? -18.438 5.367 1.341 1 98.44 207 ALA B N 1
ATOM 3736 C CA . ALA B 1 207 ? -18.641 6.812 1.403 1 98.44 207 ALA B CA 1
ATOM 3737 C C . ALA B 1 207 ? -20.094 7.156 1.735 1 98.44 207 ALA B C 1
ATOM 3739 O O . ALA B 1 207 ? -20.344 7.988 2.607 1 98.44 207 ALA B O 1
ATOM 3740 N N . ILE B 1 208 ? -20.953 6.535 1.062 1 98.38 208 ILE B N 1
ATOM 3741 C CA . ILE B 1 208 ? -22.375 6.801 1.24 1 98.38 208 ILE B CA 1
ATOM 3742 C C . ILE B 1 208 ? -22.797 6.43 2.66 1 98.38 208 ILE B C 1
ATOM 3744 O O . ILE B 1 208 ? -23.438 7.227 3.355 1 98.38 208 ILE B O 1
ATOM 3748 N N . ALA B 1 209 ? -22.453 5.238 3.082 1 98.31 209 ALA B N 1
ATOM 3749 C CA . ALA B 1 209 ? -22.797 4.793 4.434 1 98.31 209 ALA B CA 1
ATOM 3750 C C . ALA B 1 209 ? -22.141 5.691 5.484 1 98.31 209 ALA B C 1
ATOM 3752 O O . ALA B 1 209 ? -22.75 6.008 6.504 1 98.31 209 ALA B O 1
ATOM 3753 N N . GLY B 1 210 ? -20.922 6.055 5.238 1 98.38 210 GLY B N 1
ATOM 3754 C CA . GLY B 1 210 ? -20.219 6.941 6.148 1 98.38 210 GLY B CA 1
ATOM 3755 C C . GLY B 1 210 ? -20.844 8.32 6.25 1 98.38 210 GLY B C 1
ATOM 3756 O O . GLY B 1 210 ? -20.875 8.914 7.328 1 98.38 210 GLY B O 1
ATOM 3757 N N . ALA B 1 211 ? -21.297 8.859 5.152 1 97.81 211 ALA B N 1
ATOM 3758 C CA . ALA B 1 211 ? -21.969 10.156 5.137 1 97.81 211 ALA B CA 1
ATOM 3759 C C . ALA B 1 211 ? -23.172 10.164 6.074 1 97.81 211 ALA B C 1
ATOM 3761 O O . ALA B 1 211 ? -23.344 11.086 6.871 1 97.81 211 ALA B O 1
ATOM 3762 N N . VAL B 1 212 ? -23.953 9.125 5.977 1 97.75 212 VAL B N 1
ATOM 3763 C CA . VAL B 1 212 ? -25.156 9.055 6.797 1 97.75 212 VAL B CA 1
ATOM 3764 C C . VAL B 1 212 ? -24.781 8.836 8.258 1 97.75 212 VAL B C 1
ATOM 3766 O O . VAL B 1 212 ? -25.312 9.484 9.156 1 97.75 212 VAL B O 1
ATOM 3769 N N . LEU B 1 213 ? -23.828 8.023 8.523 1 97.62 213 LEU B N 1
ATOM 3770 C CA . LEU B 1 213 ? -23.391 7.742 9.883 1 97.62 213 LEU B CA 1
ATOM 3771 C C . LEU B 1 213 ? -22.891 9.008 10.57 1 97.62 213 LEU B C 1
ATOM 3773 O O . LEU B 1 213 ? -23.297 9.32 11.688 1 97.62 213 LEU B O 1
ATOM 3777 N N . LEU B 1 214 ? -22.031 9.758 9.867 1 96.69 214 LEU B N 1
ATOM 3778 C CA . LEU B 1 214 ? -21.422 10.922 10.492 1 96.69 214 LEU B CA 1
ATOM 3779 C C . LEU B 1 214 ? -22.391 12.094 10.523 1 96.69 214 LEU B C 1
ATOM 3781 O O . LEU B 1 214 ? -22.234 13.008 11.344 1 96.69 214 LEU B O 1
ATOM 3785 N N . SER B 1 215 ? -23.359 12.164 9.641 1 95.38 215 SER B N 1
ATOM 3786 C CA . SER B 1 215 ? -24.391 13.203 9.695 1 95.38 215 SER B CA 1
ATOM 3787 C C . SER B 1 215 ? -25.234 13.078 10.961 1 95.38 215 SER B C 1
ATOM 3789 O O . SER B 1 215 ? -25.797 14.062 11.43 1 95.38 215 SER B O 1
ATOM 3791 N N . LEU B 1 216 ? -25.281 11.859 11.484 1 95.56 216 LEU B N 1
ATOM 3792 C CA . LEU B 1 216 ? -26.125 11.617 12.656 1 95.56 216 LEU B CA 1
ATOM 3793 C C . LEU B 1 216 ? -25.281 11.523 13.922 1 95.56 216 LEU B C 1
ATOM 3795 O O . LEU B 1 216 ? -25.797 11.203 14.992 1 95.56 216 LEU B O 1
ATOM 3799 N N . ARG B 1 217 ? -23.984 11.711 13.703 1 94.5 217 ARG B N 1
ATOM 3800 C CA . ARG B 1 217 ? -23.109 11.664 14.875 1 94.5 217 ARG B CA 1
ATOM 3801 C C . ARG B 1 217 ? -23.422 12.812 15.828 1 94.5 217 ARG B C 1
ATOM 3803 O O . ARG B 1 217 ? -23.594 13.961 15.398 1 94.5 217 ARG B O 1
ATOM 3810 N N . ARG B 1 218 ? -23.422 12.555 17.125 1 92.06 218 ARG B N 1
ATOM 3811 C CA . ARG B 1 218 ? -23.766 13.555 18.141 1 92.06 218 ARG B CA 1
ATOM 3812 C C . ARG B 1 218 ? -22.562 14.422 18.469 1 92.06 218 ARG B C 1
ATOM 3814 O O . ARG B 1 218 ? -21.422 14.008 18.297 1 92.06 218 ARG B O 1
ATOM 3821 N N . PRO B 1 219 ? -22.875 15.555 18.938 1 88.88 219 PRO B N 1
ATOM 3822 C CA . PRO B 1 219 ? -21.797 16.469 19.312 1 88.88 219 PRO B CA 1
ATOM 3823 C C . PRO B 1 219 ? -20.891 15.891 20.406 1 88.88 219 PRO B C 1
ATOM 3825 O O . PRO B 1 219 ? -19.719 16.266 20.5 1 88.88 219 PRO B O 1
ATOM 3828 N N . ASN B 1 220 ? -21.391 14.992 21.188 1 89.38 220 ASN B N 1
ATOM 3829 C CA . ASN B 1 220 ? -20.594 14.398 22.25 1 89.38 220 ASN B CA 1
ATOM 3830 C C . ASN B 1 220 ? -19.688 13.289 21.719 1 89.38 220 ASN B C 1
ATOM 3832 O O . ASN B 1 220 ? -18.953 12.664 22.484 1 89.38 220 ASN B O 1
ATOM 3836 N N . GLY B 1 221 ? -19.828 13.016 20.5 1 88.62 221 GLY B N 1
ATOM 3837 C CA . GLY B 1 221 ? -18.922 12.055 19.875 1 88.62 221 GLY B CA 1
ATOM 3838 C C . GLY B 1 221 ? -19.531 10.688 19.688 1 88.62 221 GLY B C 1
ATOM 3839 O O . GLY B 1 221 ? -18.969 9.836 19 1 88.62 221 GLY B O 1
ATOM 3840 N N . HIS B 1 222 ? -20.703 10.555 20.188 1 91.94 222 HIS B N 1
ATOM 3841 C CA . HIS B 1 222 ? -21.344 9.234 20.125 1 91.94 222 HIS B CA 1
ATOM 3842 C C . HIS B 1 222 ? -21.906 8.969 18.734 1 91.94 222 HIS B C 1
ATOM 3844 O O . HIS B 1 222 ? -22.484 9.859 18.125 1 91.94 222 HIS B O 1
ATOM 3850 N N . PHE B 1 223 ? -21.672 7.773 18.25 1 94.12 223 PHE B N 1
ATOM 3851 C CA . PHE B 1 223 ? -22.25 7.332 16.984 1 94.12 223 PHE B CA 1
ATOM 3852 C C . PHE B 1 223 ? -23.641 6.746 17.203 1 94.12 223 PHE B C 1
ATOM 3854 O O . PHE B 1 223 ? -23.875 6.039 18.172 1 94.12 223 PHE B O 1
ATOM 3861 N N . ARG B 1 224 ? -24.531 7.074 16.328 1 89.38 224 ARG B N 1
ATOM 3862 C CA . ARG B 1 224 ? -25.891 6.574 16.438 1 89.38 224 ARG B CA 1
ATOM 3863 C C . ARG B 1 224 ? -26.188 5.547 15.344 1 89.38 224 ARG B C 1
ATOM 3865 O O . ARG B 1 224 ? -26.109 5.863 14.156 1 89.38 224 ARG B O 1
ATOM 3872 N N . LEU B 1 225 ? -26.422 4.34 15.781 1 89 225 LEU B N 1
ATOM 3873 C CA . LEU B 1 225 ? -26.875 3.328 14.836 1 89 225 LEU B CA 1
ATOM 3874 C C . LEU B 1 225 ? -28.391 3.42 14.633 1 89 225 LEU B C 1
ATOM 3876 O O . LEU B 1 225 ? -29.125 2.521 15.039 1 89 225 LEU B O 1
ATOM 3880 N N . ALA B 1 226 ? -28.828 4.441 13.906 1 92.38 226 ALA B N 1
ATOM 3881 C CA . ALA B 1 226 ? -30.234 4.75 13.641 1 92.38 226 ALA B CA 1
ATOM 3882 C C . ALA B 1 226 ? -30.719 4.062 12.367 1 92.38 226 ALA B C 1
ATOM 3884 O O . ALA B 1 226 ? -29.906 3.494 11.617 1 92.38 226 ALA B O 1
ATOM 3885 N N . ALA B 1 227 ? -31.969 4.055 12.156 1 94.94 227 ALA B N 1
ATOM 3886 C CA . ALA B 1 227 ? -32.625 3.389 11.039 1 94.94 227 ALA B CA 1
ATOM 3887 C C . ALA B 1 227 ? -32.062 3.855 9.703 1 94.94 227 ALA B C 1
ATOM 3889 O O . ALA B 1 227 ? -31.828 3.045 8.805 1 94.94 227 ALA B O 1
ATOM 3890 N N . PRO B 1 228 ? -31.797 5.176 9.555 1 95.75 228 PRO B N 1
ATOM 3891 C CA . PRO B 1 228 ? -31.219 5.605 8.281 1 95.75 228 PRO B CA 1
ATOM 3892 C C . PRO B 1 228 ? -29.844 4.996 8.031 1 95.75 228 PRO B C 1
ATOM 3894 O O . PRO B 1 228 ? -29.484 4.723 6.883 1 95.75 228 PRO B O 1
ATOM 3897 N N . VAL B 1 229 ? -29.062 4.82 9.07 1 96.94 229 VAL B N 1
ATOM 3898 C CA . VAL B 1 229 ? -27.734 4.219 8.93 1 96.94 229 VAL B CA 1
ATOM 3899 C C . VAL B 1 229 ? -27.875 2.76 8.508 1 96.94 229 VAL B C 1
ATOM 3901 O O . VAL B 1 229 ? -27.219 2.318 7.562 1 96.94 229 VAL B O 1
ATOM 3904 N N . VAL B 1 230 ? -28.766 2.027 9.117 1 96.5 230 VAL B N 1
ATOM 3905 C CA . VAL B 1 230 ? -29 0.623 8.789 1 96.5 230 VAL B CA 1
ATOM 3906 C C . VAL B 1 230 ? -29.562 0.503 7.375 1 96.5 230 VAL B C 1
ATOM 3908 O O . VAL B 1 230 ? -29.109 -0.345 6.594 1 96.5 230 VAL B O 1
ATOM 3911 N N . GLY B 1 231 ? -30.531 1.31 7.109 1 97.06 231 GLY B N 1
ATOM 3912 C CA . GLY B 1 231 ? -31.109 1.309 5.77 1 97.06 231 GLY B CA 1
ATOM 3913 C C . GLY B 1 231 ? -30.094 1.612 4.688 1 97.06 231 GLY B C 1
ATOM 3914 O O . GLY B 1 231 ? -30.094 0.977 3.631 1 97.06 231 GLY B O 1
ATOM 3915 N N . THR B 1 232 ? -29.297 2.619 4.945 1 97.62 232 THR B N 1
ATOM 3916 C CA . THR B 1 232 ? -28.266 2.98 3.98 1 97.62 232 THR B CA 1
ATOM 3917 C C . THR B 1 232 ? -27.25 1.851 3.83 1 97.62 232 THR B C 1
ATOM 3919 O O . THR B 1 232 ? -26.828 1.532 2.715 1 97.62 232 THR B O 1
ATOM 3922 N N . CYS B 1 233 ? -26.844 1.294 4.93 1 96.81 233 CYS B N 1
ATOM 3923 C CA . CYS B 1 233 ? -25.922 0.172 4.887 1 96.81 233 CYS B CA 1
ATOM 3924 C C . CYS B 1 233 ? -26.484 -0.976 4.059 1 96.81 233 CYS B C 1
ATOM 3926 O O . CYS B 1 233 ? -25.766 -1.576 3.252 1 96.81 233 CYS B O 1
ATOM 3928 N N . LEU B 1 234 ? -27.75 -1.267 4.234 1 96.44 234 LEU B N 1
ATOM 3929 C CA . LEU B 1 234 ? -28.406 -2.312 3.453 1 96.44 234 LEU B CA 1
ATOM 3930 C C . LEU B 1 234 ? -28.438 -1.943 1.974 1 96.44 234 LEU B C 1
ATOM 3932 O O . LEU B 1 234 ? -28.188 -2.789 1.112 1 96.44 234 LEU B O 1
ATOM 3936 N N . GLY B 1 235 ? -28.766 -0.732 1.722 1 97 235 GLY B N 1
ATOM 3937 C CA . GLY B 1 235 ? -28.828 -0.269 0.344 1 97 235 GLY B CA 1
ATOM 3938 C C . GLY B 1 235 ? -27.5 -0.371 -0.376 1 97 235 GLY B C 1
ATOM 3939 O O . GLY B 1 235 ? -27.422 -0.896 -1.489 1 97 235 GLY B O 1
ATOM 3940 N N . VAL B 1 236 ? -26.453 0.113 0.262 1 97.44 236 VAL B N 1
ATOM 3941 C CA . VAL B 1 236 ? -25.156 0.097 -0.387 1 97.44 236 VAL B CA 1
ATOM 3942 C C . VAL B 1 236 ? -24.641 -1.338 -0.479 1 97.44 236 VAL B C 1
ATOM 3944 O O . VAL B 1 236 ? -23.938 -1.691 -1.427 1 97.44 236 VAL B O 1
ATOM 3947 N N . SER B 1 237 ? -25 -2.162 0.474 1 95.69 237 SER B N 1
ATOM 3948 C CA . SER B 1 237 ? -24.625 -3.57 0.413 1 95.69 237 SER B CA 1
ATOM 3949 C C . SER B 1 237 ? -25.25 -4.262 -0.792 1 95.69 237 SER B C 1
ATOM 3951 O O . SER B 1 237 ? -24.641 -5.141 -1.399 1 95.69 237 SER B O 1
ATOM 3953 N N . MET B 1 238 ? -26.453 -3.908 -1.086 1 94.94 238 MET B N 1
ATOM 3954 C CA . MET B 1 238 ? -27.109 -4.465 -2.264 1 94.94 238 MET B CA 1
ATOM 3955 C C . MET B 1 238 ? -26.391 -4.043 -3.539 1 94.94 238 MET B C 1
ATOM 3957 O O . MET B 1 238 ? -26.188 -4.855 -4.445 1 94.94 238 MET B O 1
ATOM 3961 N N . LEU B 1 239 ? -26.047 -2.824 -3.609 1 94.94 239 LEU B N 1
ATOM 3962 C CA . LEU B 1 239 ? -25.281 -2.355 -4.758 1 94.94 239 LEU B CA 1
ATOM 3963 C C . LEU B 1 239 ? -23.922 -3.059 -4.828 1 94.94 239 LEU B C 1
ATOM 3965 O O . LEU B 1 239 ? -23.469 -3.432 -5.914 1 94.94 239 LEU B O 1
ATOM 3969 N N . HIS B 1 240 ? -23.312 -3.193 -3.701 1 94.12 240 HIS B N 1
ATOM 3970 C CA . HIS B 1 240 ? -22.047 -3.92 -3.588 1 94.12 240 HIS B CA 1
ATOM 3971 C C . HIS B 1 240 ? -22.188 -5.352 -4.098 1 94.12 240 HIS B C 1
ATOM 3973 O O . HIS B 1 240 ? -21.375 -5.812 -4.891 1 94.12 240 HIS B O 1
ATOM 3979 N N . ALA B 1 241 ? -23.203 -6.023 -3.648 1 91.12 241 ALA B N 1
ATOM 3980 C CA . ALA B 1 241 ? -23.469 -7.398 -4.059 1 91.12 241 ALA B CA 1
ATOM 3981 C C . ALA B 1 241 ? -23.719 -7.48 -5.559 1 91.12 241 ALA B C 1
ATOM 3983 O O . ALA B 1 241 ? -23.297 -8.43 -6.219 1 91.12 241 ALA B O 1
ATOM 3984 N N . LEU B 1 242 ? -24.453 -6.555 -6.027 1 90.56 242 LEU B N 1
ATOM 3985 C CA . LEU B 1 242 ? -24.719 -6.516 -7.461 1 90.56 242 LEU B CA 1
ATOM 3986 C C . LEU B 1 242 ? -23.422 -6.363 -8.25 1 90.56 242 LEU B C 1
ATOM 3988 O O . LEU B 1 242 ? -23.266 -6.98 -9.305 1 90.56 242 LEU B O 1
ATOM 3992 N N . GLY B 1 243 ? -22.594 -5.496 -7.793 1 88.94 243 GLY B N 1
ATOM 3993 C CA . GLY B 1 243 ? -21.297 -5.367 -8.422 1 88.94 243 GLY B CA 1
ATOM 3994 C C . GLY B 1 243 ? -20.5 -6.66 -8.422 1 88.94 243 GLY B C 1
ATOM 3995 O O . GLY B 1 243 ? -19.891 -7.02 -9.438 1 88.94 243 GLY B O 1
ATOM 3996 N N . ASP B 1 244 ? -20.531 -7.348 -7.301 1 85.94 244 ASP B N 1
ATOM 3997 C CA . ASP B 1 244 ? -19.828 -8.617 -7.18 1 85.94 244 ASP B CA 1
ATOM 3998 C C . ASP B 1 244 ? -20.422 -9.664 -8.125 1 85.94 244 ASP B C 1
ATOM 4000 O O . ASP B 1 244 ? -19.703 -10.531 -8.625 1 85.94 244 ASP B O 1
ATOM 4004 N N . ALA B 1 245 ? -21.641 -9.57 -8.391 1 83.81 245 ALA B N 1
ATOM 4005 C CA . ALA B 1 245 ? -22.344 -10.562 -9.195 1 83.81 245 ALA B CA 1
ATOM 4006 C C . ALA B 1 245 ? -22.094 -10.344 -10.688 1 83.81 245 ALA B C 1
ATOM 4008 O O . ALA B 1 245 ? -22.391 -11.211 -11.508 1 83.81 245 ALA B O 1
ATOM 4009 N N . THR B 1 246 ? -21.547 -9.211 -10.977 1 84.31 246 THR B N 1
ATOM 4010 C CA . THR B 1 246 ? -21.375 -8.891 -12.383 1 84.31 246 THR B CA 1
ATOM 4011 C C . THR B 1 246 ? -20.422 -9.875 -13.055 1 84.31 246 THR B C 1
ATOM 4013 O O . THR B 1 246 ? -20.562 -10.18 -14.242 1 84.31 246 THR B O 1
ATOM 4016 N N . HIS B 1 247 ? -19.453 -10.344 -12.297 1 79.06 247 HIS B N 1
ATOM 4017 C CA . HIS B 1 247 ? -18.531 -11.32 -12.852 1 79.06 247 HIS B CA 1
ATOM 4018 C C . HIS B 1 247 ? -19.266 -12.594 -13.273 1 79.06 247 HIS B C 1
ATOM 4020 O O . HIS B 1 247 ? -19.109 -13.055 -14.406 1 79.06 247 HIS B O 1
ATOM 4026 N N . GLY B 1 248 ? -20.047 -13.133 -12.391 1 76 248 GLY B N 1
ATOM 4027 C CA . GLY B 1 248 ? -20.828 -14.32 -12.695 1 76 248 GLY B CA 1
ATOM 4028 C C . GLY B 1 248 ? -21.875 -14.094 -13.766 1 76 248 GLY B C 1
ATOM 4029 O O . GLY B 1 248 ? -22.078 -14.945 -14.633 1 76 248 GLY B O 1
ATOM 4030 N N . ALA B 1 249 ? -22.469 -12.969 -13.703 1 81.25 249 ALA B N 1
ATOM 4031 C CA . ALA B 1 249 ? -23.469 -12.617 -14.711 1 81.25 249 ALA B CA 1
ATOM 4032 C C . ALA B 1 249 ? -22.828 -12.523 -16.094 1 81.25 249 ALA B C 1
ATOM 4034 O O . ALA B 1 249 ? -23.453 -12.906 -17.094 1 81.25 249 ALA B O 1
ATOM 4035 N N . ALA B 1 250 ? -21.641 -12.008 -16.109 1 81.19 250 ALA B N 1
ATOM 4036 C CA . ALA B 1 250 ? -20.938 -11.891 -17.391 1 81.19 250 ALA B CA 1
ATOM 4037 C C . ALA B 1 250 ? -20.641 -13.266 -17.984 1 81.19 250 ALA B C 1
ATOM 4039 O O . ALA B 1 250 ? -20.797 -13.469 -19.188 1 81.19 250 ALA B O 1
ATOM 4040 N N . ILE B 1 251 ? -20.266 -14.156 -17.125 1 76.25 251 ILE B N 1
ATOM 4041 C CA . ILE B 1 251 ? -20 -15.516 -17.594 1 76.25 251 ILE B CA 1
ATOM 4042 C C . ILE B 1 251 ? -21.281 -16.109 -18.188 1 76.25 251 ILE B C 1
ATOM 4044 O O . ILE B 1 251 ? -21.25 -16.688 -19.281 1 76.25 251 ILE B O 1
ATOM 4048 N N . TRP B 1 252 ? -22.297 -15.891 -17.469 1 79.25 252 TRP B N 1
ATOM 4049 C CA . TRP B 1 252 ? -23.594 -16.422 -17.906 1 79.25 252 TRP B CA 1
ATOM 4050 C C . TRP B 1 252 ? -24.016 -15.797 -19.219 1 79.25 252 TRP B C 1
ATOM 4052 O O . TRP B 1 252 ? -24.469 -16.5 -20.141 1 79.25 252 TRP B O 1
ATOM 4062 N N . LEU B 1 253 ? -23.875 -14.555 -19.375 1 83.44 253 LEU B N 1
ATOM 4063 C CA . LEU B 1 253 ? -24.281 -13.828 -20.578 1 83.44 253 LEU B CA 1
ATOM 4064 C C . LEU B 1 253 ? -23.438 -14.242 -21.781 1 83.44 253 LEU B C 1
ATOM 4066 O O . LEU B 1 253 ? -23.969 -14.383 -22.891 1 83.44 253 LEU B O 1
ATOM 4070 N N . VAL B 1 254 ? -22.172 -14.438 -21.594 1 81.88 254 VAL B N 1
ATOM 4071 C CA . VAL B 1 254 ? -21.281 -14.867 -22.672 1 81.88 254 VAL B CA 1
ATOM 4072 C C . VAL B 1 254 ? -21.656 -16.281 -23.125 1 81.88 254 VAL B C 1
ATOM 4074 O O . VAL B 1 254 ? -21.672 -16.578 -24.312 1 81.88 254 VAL B O 1
ATOM 4077 N N . ALA B 1 255 ? -21.922 -17.125 -22.188 1 78.56 255 ALA B N 1
ATOM 4078 C CA . ALA B 1 255 ? -22.344 -18.484 -22.5 1 78.56 255 ALA B CA 1
ATOM 4079 C C . ALA B 1 255 ? -23.641 -18.484 -23.297 1 78.56 255 ALA B C 1
ATOM 4081 O O . ALA B 1 255 ? -23.797 -19.266 -24.25 1 78.56 255 ALA B O 1
ATOM 4082 N N . LEU B 1 256 ? -24.531 -17.688 -22.922 1 82.44 256 LEU B N 1
ATOM 4083 C CA . LEU B 1 256 ? -25.828 -17.578 -23.594 1 82.44 256 LEU B CA 1
ATOM 4084 C C . LEU B 1 256 ? -25.656 -17.094 -25.031 1 82.44 256 LEU B C 1
ATOM 4086 O O . LEU B 1 256 ? -26.281 -17.625 -25.953 1 82.44 256 LEU B O 1
ATOM 4090 N N . LEU B 1 257 ? -24.812 -16.156 -25.188 1 83.88 257 LEU B N 1
ATOM 4091 C CA . LEU B 1 257 ? -24.641 -15.539 -26.484 1 83.88 257 LEU B CA 1
ATOM 4092 C C . LEU B 1 257 ? -23.797 -16.422 -27.406 1 83.88 257 LEU B C 1
ATOM 4094 O O . LEU B 1 257 ? -23.969 -16.391 -28.625 1 83.88 257 LEU B O 1
ATOM 4098 N N . SER B 1 258 ? -22.812 -17.156 -26.875 1 78.25 258 SER B N 1
ATOM 4099 C CA . SER B 1 258 ? -21.953 -18.031 -27.672 1 78.25 258 SER B CA 1
ATOM 4100 C C . SER B 1 258 ? -22.641 -19.359 -28 1 78.25 258 SER B C 1
ATOM 4102 O O . SER B 1 258 ? -22.141 -20.156 -28.781 1 78.25 258 SER B O 1
ATOM 4104 N N . GLY B 1 259 ? -23.797 -19.609 -27.641 1 69.38 259 GLY B N 1
ATOM 4105 C CA . GLY B 1 259 ? -24.516 -20.844 -27.891 1 69.38 259 GLY B CA 1
ATOM 4106 C C . GLY B 1 259 ? -23.969 -22.031 -27.125 1 69.38 259 GLY B C 1
ATOM 4107 O O . GLY B 1 259 ? -24.375 -23.172 -27.359 1 69.38 259 GLY B O 1
ATOM 4108 N N . THR B 1 260 ? -22.766 -21.938 -26.578 1 61.09 260 THR B N 1
ATOM 4109 C CA . THR B 1 260 ? -22.172 -23.062 -25.859 1 61.09 260 THR B CA 1
ATOM 4110 C C . THR B 1 260 ? -22.969 -23.375 -24.594 1 61.09 260 THR B C 1
ATOM 4112 O O . THR B 1 260 ? -23.312 -22.469 -23.828 1 61.09 260 THR B O 1
ATOM 4115 N N . GLY B 1 261 ? -24.328 -23.797 -24.703 1 52.16 261 GLY B N 1
ATOM 4116 C CA . GLY B 1 261 ? -25.234 -24.141 -23.625 1 52.16 261 GLY B CA 1
ATOM 4117 C C . GLY B 1 261 ? -24.609 -23.938 -22.25 1 52.16 261 GLY B C 1
ATOM 4118 O O . GLY B 1 261 ? -23.391 -23.797 -22.125 1 52.16 261 GLY B O 1
ATOM 4119 N N . LEU B 1 262 ? -25.438 -23.453 -21.25 1 51.06 262 LEU B N 1
ATOM 4120 C CA . LEU B 1 262 ? -25.109 -23.344 -19.844 1 51.06 262 LEU B CA 1
ATOM 4121 C C . LEU B 1 262 ? -24.453 -24.625 -19.328 1 51.06 262 LEU B C 1
ATOM 4123 O O . LEU B 1 262 ? -23.969 -24.672 -18.188 1 51.06 262 LEU B O 1
ATOM 4127 N N . ASP B 1 263 ? -24.688 -25.781 -20.078 1 44.34 263 ASP B N 1
ATOM 4128 C CA . ASP B 1 263 ? -24.297 -27.109 -19.625 1 44.34 263 ASP B CA 1
ATOM 4129 C C . ASP B 1 263 ? -22.781 -27.266 -19.594 1 44.34 263 ASP B C 1
ATOM 4131 O O . ASP B 1 263 ? -22.266 -28.25 -19.062 1 44.34 263 ASP B O 1
ATOM 4135 N N . ALA B 1 264 ? -22.078 -26.922 -20.656 1 44.34 264 ALA B N 1
ATOM 4136 C CA . ALA B 1 264 ? -20.641 -27.188 -20.641 1 44.34 264 ALA B CA 1
ATOM 4137 C C . ALA B 1 264 ? -19.984 -26.609 -19.391 1 44.34 264 ALA B C 1
ATOM 4139 O O . ALA B 1 264 ? -20.297 -25.484 -18.984 1 44.34 264 ALA B O 1
ATOM 4140 N N . GLN B 1 265 ? -19.609 -27.469 -18.469 1 39.69 265 GLN B N 1
ATOM 4141 C CA . GLN B 1 265 ? -18.969 -27.234 -17.188 1 39.69 265 GLN B CA 1
ATOM 4142 C C . GLN B 1 265 ? -18.016 -26.047 -17.25 1 39.69 265 GLN B C 1
ATOM 4144 O O . GLN B 1 265 ? -16.797 -26.219 -17.219 1 39.69 265 GLN B O 1
ATOM 4149 N N . PRO B 1 266 ? -18.266 -25.281 -18.109 1 41.97 266 PRO B N 1
ATOM 4150 C CA . PRO B 1 266 ? -17.281 -24.219 -18.359 1 41.97 266 PRO B CA 1
ATOM 4151 C C . PRO B 1 266 ? -16.766 -23.594 -17.078 1 41.97 266 PRO B C 1
ATOM 4153 O O . PRO B 1 266 ? -15.68 -23 -17.078 1 41.97 266 PRO B O 1
ATOM 4156 N N . PHE B 1 267 ? -17.656 -23.516 -16.156 1 39.59 267 PHE B N 1
ATOM 4157 C CA . PHE B 1 267 ? -17.547 -22.609 -15.023 1 39.59 267 PHE B CA 1
ATOM 4158 C C . PHE B 1 267 ? -16.594 -23.172 -13.969 1 39.59 267 PHE B C 1
ATOM 4160 O O . PHE B 1 267 ? -16.547 -22.672 -12.844 1 39.59 267 PHE B O 1
ATOM 4167 N N . ALA B 1 268 ? -16.281 -24.422 -14.266 1 36.38 268 ALA B N 1
ATOM 4168 C CA . ALA B 1 268 ? -15.531 -24.938 -13.117 1 36.38 268 ALA B CA 1
ATOM 4169 C C . ALA B 1 268 ? -14.516 -23.906 -12.633 1 36.38 268 ALA B C 1
ATOM 4171 O O . ALA B 1 268 ? -14.336 -23.719 -11.422 1 36.38 268 ALA B O 1
ATOM 4172 N N . GLN B 1 269 ? -13.547 -23.578 -13.547 1 41.28 269 GLN B N 1
ATOM 4173 C CA . GLN B 1 269 ? -12.484 -22.766 -12.961 1 41.28 269 GLN B CA 1
ATOM 4174 C C . GLN B 1 269 ? -12.773 -21.266 -13.133 1 41.28 269 GLN B C 1
ATOM 4176 O O . GLN B 1 269 ? -11.891 -20.438 -12.953 1 41.28 269 GLN B O 1
ATOM 4181 N N . GLY B 1 270 ? -14.141 -20.891 -13.062 1 41.22 270 GLY B N 1
ATOM 4182 C CA . GLY B 1 270 ? -14.57 -19.5 -13.211 1 41.22 270 GLY B CA 1
ATOM 4183 C C . GLY B 1 270 ? -14.336 -18.953 -14.609 1 41.22 270 GLY B C 1
ATOM 4184 O O . GLY B 1 270 ? -14.625 -17.781 -14.875 1 41.22 270 GLY B O 1
ATOM 4185 N N . TYR B 1 271 ? -13.289 -19.297 -15.227 1 44.03 271 TYR B N 1
ATOM 4186 C CA . TYR B 1 271 ? -13.023 -18.797 -16.562 1 44.03 271 TYR B CA 1
ATOM 4187 C C . TYR B 1 271 ? -13.695 -19.672 -17.625 1 44.03 271 TYR B C 1
ATOM 4189 O O . TYR B 1 271 ? -13.844 -20.875 -17.422 1 44.03 271 TYR B O 1
ATOM 4197 N N . PRO B 1 272 ? -14.562 -19.094 -18.516 1 43.12 272 PRO B N 1
ATOM 4198 C CA . PRO B 1 272 ? -15.109 -19.906 -19.609 1 43.12 272 PRO B CA 1
ATOM 4199 C C . PRO B 1 272 ? -14.078 -20.844 -20.234 1 43.12 272 PRO B C 1
ATOM 4201 O O . PRO B 1 272 ? -12.875 -20.547 -20.188 1 43.12 272 PRO B O 1
ATOM 4204 N N . PRO B 1 273 ? -14.289 -22.031 -20.438 1 46 273 PRO B N 1
ATOM 4205 C CA . PRO B 1 273 ? -13.375 -22.859 -21.234 1 46 273 PRO B CA 1
ATOM 4206 C C . PRO B 1 273 ? -12.656 -22.062 -22.312 1 46 273 PRO B C 1
ATOM 4208 O O . PRO B 1 273 ? -12.984 -20.906 -22.562 1 46 273 PRO B O 1
ATOM 4211 N N . GLY B 1 274 ? -11.734 -22.656 -23.188 1 48.97 274 GLY B N 1
ATOM 4212 C CA . GLY B 1 274 ? -10.961 -22.188 -24.328 1 48.97 274 GLY B CA 1
ATOM 4213 C C . GLY B 1 274 ? -11.672 -21.125 -25.141 1 48.97 274 GLY B C 1
ATOM 4214 O O . GLY B 1 274 ? -12.078 -21.359 -26.281 1 48.97 274 GLY B O 1
ATOM 4215 N N . PRO B 1 275 ? -12.227 -20.094 -24.375 1 54.59 275 PRO B N 1
ATOM 4216 C CA . PRO B 1 275 ? -13.016 -19.172 -25.188 1 54.59 275 PRO B CA 1
ATOM 4217 C C . PRO B 1 275 ? -12.227 -18.578 -26.359 1 54.59 275 PRO B C 1
ATOM 4219 O O . PRO B 1 275 ? -11.008 -18.438 -26.266 1 54.59 275 PRO B O 1
ATOM 4222 N N . GLY B 1 276 ? -12.789 -18.656 -27.406 1 66 276 GLY B N 1
ATOM 4223 C CA . GLY B 1 276 ? -12.273 -17.844 -28.516 1 66 276 GLY B CA 1
ATOM 4224 C C . GLY B 1 276 ? -12.07 -16.391 -28.141 1 66 276 GLY B C 1
ATOM 4225 O O . GLY B 1 276 ? -12.461 -15.969 -27.047 1 66 276 GLY B O 1
ATOM 4226 N N . ALA B 1 277 ? -11.305 -15.625 -28.766 1 71.31 277 ALA B N 1
ATOM 4227 C CA . ALA B 1 277 ? -10.953 -14.219 -28.562 1 71.31 277 ALA B CA 1
ATOM 4228 C C . ALA B 1 277 ? -12.211 -13.367 -28.375 1 71.31 277 ALA B C 1
ATOM 4230 O O . ALA B 1 277 ? -12.242 -12.477 -27.531 1 71.31 277 ALA B O 1
ATOM 4231 N N . VAL B 1 278 ? -13.305 -13.688 -29.094 1 75.62 278 VAL B N 1
ATOM 4232 C CA . VAL B 1 278 ? -14.531 -12.898 -29.062 1 75.62 278 VAL B CA 1
ATOM 4233 C C . VAL B 1 278 ? -15.211 -13.07 -27.703 1 75.62 278 VAL B C 1
ATOM 4235 O O . VAL B 1 278 ? -15.68 -12.094 -27.109 1 75.62 278 VAL B O 1
ATOM 4238 N N . GLU B 1 279 ? -15.227 -14.25 -27.219 1 76.62 279 GLU B N 1
ATOM 4239 C CA . GLU B 1 279 ? -15.867 -14.523 -25.938 1 76.62 279 GLU B CA 1
ATOM 4240 C C . GLU B 1 279 ? -15.133 -13.836 -24.781 1 76.62 279 GLU B C 1
ATOM 4242 O O . GLU B 1 279 ? -15.758 -13.367 -23.844 1 76.62 279 GLU B O 1
ATOM 4247 N N . GLN B 1 280 ? -13.906 -13.75 -24.922 1 75.38 280 GLN B N 1
ATOM 4248 C CA . GLN B 1 280 ? -13.109 -13.094 -23.891 1 75.38 280 GLN B CA 1
ATOM 4249 C C . GLN B 1 280 ? -13.383 -11.594 -23.844 1 75.38 280 GLN B C 1
ATOM 4251 O O . GLN B 1 280 ? -13.5 -11.016 -22.766 1 75.38 280 GLN B O 1
ATOM 4256 N N . HIS B 1 281 ? -13.508 -11.039 -25.062 1 78.62 281 HIS B N 1
ATOM 4257 C CA . HIS B 1 281 ? -13.797 -9.609 -25.125 1 78.62 281 HIS B CA 1
ATOM 4258 C C . HIS B 1 281 ? -15.188 -9.305 -24.578 1 78.62 281 HIS B C 1
ATOM 4260 O O . HIS B 1 281 ? -15.367 -8.32 -23.844 1 78.62 281 HIS B O 1
ATOM 4266 N N . LEU B 1 282 ? -16.109 -10.148 -24.922 1 80.31 282 LEU B N 1
ATOM 4267 C CA . LEU B 1 282 ? -17.469 -9.953 -24.438 1 80.31 282 LEU B CA 1
ATOM 4268 C C . LEU B 1 282 ? -17.531 -10.07 -22.906 1 80.31 282 LEU B C 1
ATOM 4270 O O . LEU B 1 282 ? -18.234 -9.32 -22.25 1 80.31 282 LEU B O 1
ATOM 4274 N N . PHE B 1 283 ? -16.812 -10.953 -22.422 1 79.75 283 PHE B N 1
ATOM 4275 C CA . PHE B 1 283 ? -16.766 -11.141 -20.984 1 79.75 283 PHE B CA 1
ATOM 4276 C C . PHE B 1 283 ? -16.25 -9.875 -20.297 1 79.75 283 PHE B C 1
ATOM 4278 O O . PHE B 1 283 ? -16.828 -9.438 -19.297 1 79.75 283 PHE B O 1
ATOM 4285 N N . VAL B 1 284 ? -15.227 -9.312 -20.844 1 79.31 284 VAL B N 1
ATOM 4286 C CA . VAL B 1 284 ? -14.625 -8.117 -20.25 1 79.31 284 VAL B CA 1
ATOM 4287 C C . VAL B 1 284 ? -15.617 -6.961 -20.297 1 79.31 284 VAL B C 1
ATOM 4289 O O . VAL B 1 284 ? -15.797 -6.258 -19.297 1 79.31 284 VAL B O 1
ATOM 4292 N N . VAL B 1 285 ? -16.25 -6.836 -21.406 1 83.5 285 VAL B N 1
ATOM 4293 C CA . VAL B 1 285 ? -17.203 -5.746 -21.578 1 83.5 285 VAL B CA 1
ATOM 4294 C C . VAL B 1 285 ? -18.359 -5.895 -20.578 1 83.5 285 VAL B C 1
ATOM 4296 O O . VAL B 1 285 ? -18.75 -4.922 -19.938 1 83.5 285 VAL B O 1
ATOM 4299 N N . PHE B 1 286 ? -18.781 -7.125 -20.406 1 83.88 286 PHE B N 1
ATOM 4300 C CA . PHE B 1 286 ? -19.922 -7.34 -19.516 1 83.88 286 PHE B CA 1
ATOM 4301 C C . PHE B 1 286 ? -19.5 -7.242 -18.062 1 83.88 286 PHE B C 1
ATOM 4303 O O . PHE B 1 286 ? -20.234 -6.699 -17.234 1 83.88 286 PHE B O 1
ATOM 4310 N N . SER B 1 287 ? -18.422 -7.762 -17.797 1 83.31 287 SER B N 1
ATOM 4311 C CA . SER B 1 287 ? -17.969 -7.77 -16.406 1 83.31 287 SER B CA 1
ATOM 4312 C C . SER B 1 287 ? -17.594 -6.367 -15.938 1 83.31 287 SER B C 1
ATOM 4314 O O . SER B 1 287 ? -18.078 -5.902 -14.906 1 83.31 287 SER B O 1
ATOM 4316 N N . VAL B 1 288 ? -16.766 -5.648 -16.672 1 85.5 288 VAL B N 1
ATOM 4317 C CA . VAL B 1 288 ? -16.328 -4.309 -16.312 1 85.5 288 VAL B CA 1
ATOM 4318 C C . VAL B 1 288 ? -17.453 -3.305 -16.531 1 85.5 288 VAL B C 1
ATOM 4320 O O . VAL B 1 288 ? -17.672 -2.418 -15.711 1 85.5 288 VAL B O 1
ATOM 4323 N N . GLY B 1 289 ? -18.109 -3.477 -17.688 1 88.44 289 GLY B N 1
ATOM 4324 C CA . GLY B 1 289 ? -19.266 -2.631 -17.953 1 88.44 289 GLY B CA 1
ATOM 4325 C C . GLY B 1 289 ? -20.344 -2.75 -16.875 1 88.44 289 GLY B C 1
ATOM 4326 O O . GLY B 1 289 ? -20.969 -1.754 -16.516 1 88.44 289 GLY B O 1
ATOM 4327 N N . GLY B 1 290 ? -20.562 -3.992 -16.453 1 89.25 290 GLY B N 1
ATOM 4328 C CA . GLY B 1 290 ? -21.5 -4.207 -15.352 1 89.25 290 GLY B CA 1
ATOM 4329 C C . GLY B 1 290 ? -21.125 -3.463 -14.086 1 89.25 290 GLY B C 1
ATOM 4330 O O . GLY B 1 290 ? -21.984 -2.906 -13.406 1 89.25 290 GLY B O 1
ATOM 4331 N N . LEU B 1 291 ? -19.859 -3.4 -13.789 1 89.5 291 LEU B N 1
ATOM 4332 C CA . LEU B 1 291 ? -19.391 -2.678 -12.609 1 89.5 291 LEU B CA 1
ATOM 4333 C C . LEU B 1 291 ? -19.688 -1.186 -12.742 1 89.5 291 LEU B C 1
ATOM 4335 O O . LEU B 1 291 ? -20.109 -0.546 -11.773 1 89.5 291 LEU B O 1
ATOM 4339 N N . VAL B 1 292 ? -19.453 -0.667 -13.898 1 90.62 292 VAL B N 1
ATOM 4340 C CA . VAL B 1 292 ? -19.656 0.754 -14.148 1 90.62 292 VAL B CA 1
ATOM 4341 C C . VAL B 1 292 ? -21.156 1.079 -14.031 1 90.62 292 VAL B C 1
ATOM 4343 O O . VAL B 1 292 ? -21.531 2.084 -13.422 1 90.62 292 VAL B O 1
ATOM 4346 N N . LEU B 1 293 ? -21.922 0.165 -14.562 1 92.38 293 LEU B N 1
ATOM 4347 C CA . LEU B 1 293 ? -23.359 0.374 -14.531 1 92.38 293 LEU B CA 1
ATOM 4348 C C . LEU B 1 293 ? -23.891 0.373 -13.102 1 92.38 293 LEU B C 1
ATOM 4350 O O . LEU B 1 293 ? -24.75 1.179 -12.75 1 92.38 293 LEU B O 1
ATOM 4354 N N . VAL B 1 294 ? -23.391 -0.491 -12.305 1 93.31 294 VAL B N 1
ATOM 4355 C CA . VAL B 1 294 ? -23.812 -0.572 -10.914 1 93.31 294 VAL B CA 1
ATOM 4356 C C . VAL B 1 294 ? -23.281 0.639 -10.141 1 93.31 294 VAL B C 1
ATOM 4358 O O . VAL B 1 294 ? -23.922 1.107 -9.195 1 93.31 294 VAL B O 1
ATOM 4361 N N . GLY B 1 295 ? -22.188 1.173 -10.562 1 94.25 295 GLY B N 1
ATOM 4362 C CA . GLY B 1 295 ? -21.578 2.318 -9.898 1 94.25 295 GLY B CA 1
ATOM 4363 C C . GLY B 1 295 ? -22.344 3.609 -10.117 1 94.25 295 GLY B C 1
ATOM 4364 O O . GLY B 1 295 ? -22.297 4.52 -9.297 1 94.25 295 GLY B O 1
ATOM 4365 N N . LEU B 1 296 ? -23.109 3.711 -11.164 1 94.19 296 LEU B N 1
ATOM 4366 C CA . LEU B 1 296 ? -23.797 4.941 -11.539 1 94.19 296 LEU B CA 1
ATOM 4367 C C . LEU B 1 296 ? -24.844 5.316 -10.492 1 94.19 296 LEU B C 1
ATOM 4369 O O . LEU B 1 296 ? -24.859 6.449 -10 1 94.19 296 LEU B O 1
ATOM 4373 N N . PRO B 1 297 ? -25.719 4.387 -10.125 1 94.69 297 PRO B N 1
ATOM 4374 C CA . PRO B 1 297 ? -26.656 4.758 -9.062 1 94.69 297 PRO B CA 1
ATOM 4375 C C . PRO B 1 297 ? -25.953 5.102 -7.75 1 94.69 297 PRO B C 1
ATOM 4377 O O . PRO B 1 297 ? -26.422 5.961 -7 1 94.69 297 PRO B O 1
ATOM 4380 N N . GLY B 1 298 ? -24.906 4.434 -7.453 1 95.56 298 GLY B N 1
ATOM 4381 C CA . GLY B 1 298 ? -24.125 4.777 -6.273 1 95.56 298 GLY B CA 1
ATOM 4382 C C . GLY B 1 298 ? -23.562 6.188 -6.32 1 95.56 298 GLY B C 1
ATOM 4383 O O . GLY B 1 298 ? -23.641 6.926 -5.336 1 95.56 298 GLY B O 1
ATOM 4384 N N . ALA B 1 299 ? -23.031 6.555 -7.449 1 95.75 299 ALA B N 1
ATOM 4385 C CA . ALA B 1 299 ? -22.5 7.902 -7.625 1 95.75 299 ALA B CA 1
ATOM 4386 C C . ALA B 1 299 ? -23.594 8.953 -7.484 1 95.75 299 ALA B C 1
ATOM 4388 O O . ALA B 1 299 ? -23.391 10 -6.871 1 95.75 299 ALA B O 1
ATOM 438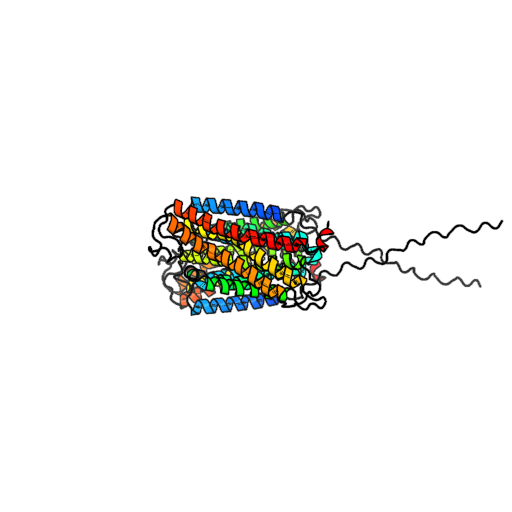9 N N . ALA B 1 300 ? -24.703 8.672 -8.039 1 95.81 300 ALA B N 1
ATOM 4390 C CA . ALA B 1 300 ? -25.844 9.578 -7.918 1 95.81 300 ALA B CA 1
ATOM 4391 C C . ALA B 1 300 ? -26.281 9.719 -6.465 1 95.81 300 ALA B C 1
ATOM 4393 O O . ALA B 1 300 ? -26.609 10.82 -6.016 1 95.81 300 ALA B O 1
ATOM 4394 N N . TRP B 1 301 ? -26.297 8.602 -5.793 1 96.56 301 TRP B N 1
ATOM 4395 C CA . TRP B 1 301 ? -26.656 8.602 -4.375 1 96.56 301 TRP B CA 1
ATOM 4396 C C . TRP B 1 301 ? -25.672 9.438 -3.564 1 96.56 301 TRP B C 1
ATOM 4398 O O . TRP B 1 301 ? -26.078 10.281 -2.764 1 96.56 301 TRP B O 1
ATOM 4408 N N . ALA B 1 302 ? -24.453 9.273 -3.76 1 95.88 302 ALA B N 1
ATOM 4409 C CA . ALA B 1 302 ? -23.422 10.055 -3.072 1 95.88 302 ALA B CA 1
ATOM 4410 C C . ALA B 1 302 ? -23.578 11.547 -3.371 1 95.88 302 ALA B C 1
ATOM 4412 O O . ALA B 1 302 ? -23.453 12.383 -2.471 1 95.88 302 ALA B O 1
ATOM 4413 N N . ARG B 1 303 ? -23.828 11.852 -4.598 1 93.88 303 ARG B N 1
ATOM 4414 C CA . ARG B 1 303 ? -24.016 13.242 -5.004 1 93.88 303 ARG B CA 1
ATOM 4415 C C . ARG B 1 303 ? -25.234 13.859 -4.32 1 93.88 303 ARG B C 1
ATOM 4417 O O . ARG B 1 303 ? -25.203 15.031 -3.934 1 93.88 303 ARG B O 1
ATOM 4424 N N . SER B 1 304 ? -26.219 13.141 -4.223 1 94.38 304 SER B N 1
ATOM 4425 C CA . SER B 1 304 ? -27.422 13.633 -3.568 1 94.38 304 SER B CA 1
ATOM 4426 C C . SER B 1 304 ? -27.156 13.961 -2.102 1 94.38 304 SER B C 1
ATOM 4428 O O . SER B 1 304 ? -27.734 14.906 -1.562 1 94.38 304 SER B O 1
ATOM 4430 N N . LEU B 1 305 ? -26.312 13.211 -1.464 1 93 305 LEU B N 1
ATOM 4431 C CA . LEU B 1 305 ? -25.953 13.469 -0.075 1 93 305 LEU B CA 1
ATOM 4432 C C . LEU B 1 305 ? -25.062 14.703 0.036 1 93 305 LEU B C 1
ATOM 4434 O O . LEU B 1 305 ? -25.203 15.492 0.977 1 93 305 LEU B O 1
ATOM 4438 N N . ALA B 1 306 ? -24.203 14.852 -0.887 1 88.56 306 ALA B N 1
ATOM 4439 C CA . ALA B 1 306 ? -23.297 16 -0.895 1 88.56 306 ALA B CA 1
ATOM 4440 C C . ALA B 1 306 ? -24.078 17.312 -1.089 1 88.56 306 ALA B C 1
ATOM 4442 O O . ALA B 1 306 ? -23.719 18.344 -0.52 1 88.56 306 ALA B O 1
ATOM 4443 N N . HIS B 1 307 ? -25.078 17.281 -1.812 1 85.5 307 HIS B N 1
ATOM 4444 C CA . HIS B 1 307 ? -25.859 18.469 -2.123 1 85.5 307 HIS B CA 1
ATOM 4445 C C . HIS B 1 307 ? -26.781 18.844 -0.966 1 85.5 307 HIS B C 1
ATOM 4447 O O . HIS B 1 307 ? -27.125 20.016 -0.806 1 85.5 307 HIS B O 1
ATOM 4453 N N . ARG B 1 308 ? -27.188 17.984 -0.285 1 73.12 308 ARG B N 1
ATOM 4454 C CA . ARG B 1 308 ? -28.078 18.266 0.829 1 73.12 308 ARG B CA 1
ATOM 4455 C C . ARG B 1 308 ? -27.344 18.953 1.969 1 73.12 308 ARG B C 1
ATOM 4457 O O . ARG B 1 308 ? -27.969 19.594 2.824 1 73.12 308 ARG B O 1
ATOM 4464 N N . ASP B 1 309 ? -26.078 18.734 2.027 1 62.94 309 ASP B N 1
ATOM 4465 C CA . ASP B 1 309 ? -25.297 19.375 3.072 1 62.94 309 ASP B CA 1
ATOM 4466 C C . ASP B 1 309 ? -25 20.828 2.713 1 62.94 309 ASP B C 1
ATOM 4468 O O . ASP B 1 309 ? -24.344 21.109 1.705 1 62.94 309 ASP B O 1
ATOM 4472 N N . SER B 1 310 ? -25.844 21.766 3.109 1 53.75 310 SER B N 1
ATOM 4473 C CA . SER B 1 310 ? -25.766 23.203 2.902 1 53.75 310 SER B CA 1
ATOM 4474 C C . SER B 1 310 ? -24.375 23.734 3.201 1 53.75 310 SER B C 1
ATOM 4476 O O . SER B 1 310 ? -24.016 24.828 2.777 1 53.75 310 SER B O 1
ATOM 4478 N N . SER B 1 311 ? -23.656 23.109 4 1 48.06 311 SER B N 1
ATOM 4479 C CA . SER B 1 311 ? -22.359 23.672 4.367 1 48.06 311 SER B CA 1
ATOM 4480 C C . SER B 1 311 ? -21.375 23.609 3.207 1 48.06 311 SER B C 1
ATOM 4482 O O . SER B 1 311 ? -20.281 24.172 3.277 1 48.06 311 SER B O 1
ATOM 4484 N N . TRP B 1 312 ? -21.531 22.75 2.236 1 47.47 312 TRP B N 1
ATOM 4485 C CA . TRP B 1 312 ? -20.656 22.719 1.062 1 47.47 312 TRP B CA 1
ATOM 4486 C C . TRP B 1 312 ? -20.906 23.953 0.186 1 47.47 312 TRP B C 1
ATOM 4488 O O . TRP B 1 312 ? -20.109 24.25 -0.702 1 47.47 312 TRP B O 1
ATOM 4498 N N . ARG B 1 313 ? -22.109 24.469 0.159 1 41.19 313 ARG B N 1
ATOM 4499 C CA . ARG B 1 313 ? -22.391 25.594 -0.735 1 41.19 313 ARG B CA 1
ATOM 4500 C C . ARG B 1 313 ? -21.391 26.719 -0.532 1 41.19 313 ARG B C 1
ATOM 4502 O O . ARG B 1 313 ? -21.266 27.594 -1.386 1 41.19 313 ARG B O 1
ATOM 4509 N N . ASN B 1 314 ? -20.859 26.797 0.685 1 34.22 314 ASN B N 1
ATOM 4510 C CA . ASN B 1 314 ? -19.969 27.922 0.926 1 34.22 314 ASN B CA 1
ATOM 4511 C C . ASN B 1 314 ? -18.5 27.531 0.806 1 34.22 314 ASN B C 1
ATOM 4513 O O . ASN B 1 314 ? -17.625 28.25 1.287 1 34.22 314 ASN B O 1
ATOM 4517 N N . THR B 1 315 ? -18.188 26.297 0.587 1 33.12 315 THR B N 1
ATOM 4518 C CA . THR B 1 315 ? -16.75 26.125 0.434 1 33.12 315 THR B CA 1
ATOM 4519 C C . THR B 1 315 ? -16.312 26.406 -1.004 1 33.12 315 THR B C 1
ATOM 4521 O O . THR B 1 315 ? -16.828 25.781 -1.94 1 33.12 315 THR B O 1
ATOM 4524 N N . PRO B 1 316 ? -15.531 27.438 -1.222 1 30.75 316 PRO B N 1
ATOM 4525 C CA . PRO B 1 316 ? -15.141 27.797 -2.584 1 30.75 316 PRO B CA 1
ATOM 4526 C C . PRO B 1 316 ? -14.477 26.656 -3.342 1 30.75 316 PRO B C 1
ATOM 4528 O O . PRO B 1 316 ? -13.867 25.781 -2.725 1 30.75 316 PRO B O 1
#

pLDDT: mean 79.56, std 18.92, range [29.3, 98.56]

InterPro domains:
  IPR026898 Intramembrane metalloprotease PrsW [PF13367] (90-249)
  IPR026898 Intramembrane metalloprotease PrsW [PTHR36844] (59-242)

Sequence (632 aa):
MTHSPPPGMPRARIPGPQQPPPPFPRIAAGLWKRCLAGGLAAWTLIAVAAYATRGAAALPALVLLGGFLVPVVFVLWAYERHSRDLGVSAILGCFLAGGALGVPAATVTEPYLPRLSPGVFTAVALAEEAAKLGALAFALRRQPGIRGTRAGLVLGAAVGLGFAAPEGCGHAFGAAVAAGGADLRGLLETELLRGVVAPVGQGLWTAIAGAVLLSLRRPNGHFRLAAPVVGTCLGVSMLHALGDATHGAAIWLVALLSGTGLDAQPFAQGYPPGPGAVEQHLFVVFSVGGLVLVGLPGAAWARSLAHRDSSWRNTPMTHSPPPGMPRARIPGPQQPPPPFPRIAAGLWKRCLAGGLAAWTLIAVAAYATRGAAALPALVLLGGFLVPVVFVLWAYERHSRDLGVSAILGCFLAGGALGVPAATVTEPYLPRLSPGVFTAVALAEEAAKLGALAFALRRQPGIRGTRAGLVLGAAVGLGFAAPEGCGHAFGAAVAAGGADLRGLLETELLRGVVAPVGQGLWTAIAGAVLLSLRRPNGHFRLAAPVVGTCLGVSMLHALGDATHGAAIWLVALLSGTGLDAQPFAQGYPPGPGAVEQHLFVVFSVGGLVLVGLPGAAWARSLAHRDSSWRNTP